Protein AF-0000000071810564 (afdb_homodimer)

Sequence (674 aa):
DPPLLGHLRLSLMLIGAPDSTHRDGIKILAIDGGGMRGLVAIDILKKIEAECGKPAYQLFDYICGTSTGAVISFLLGLVHQSASSCENDYKNLSKAIFKRNLVFGTSMLFLNQSYYDTDILEKAMKEKMGFKHQLIQTISIPNTPKVAAIATHVSGPRPVPFVFRNYCHKQTAIPYYPGTYNVRPWEAVRASAAAPGYFQEYKIGNNVFLDGGLVSNNPAAVALHECKLLWPDTPIKCLVSLGTGYYCPSSDQEVKFDGSLSNKFKIIIDSATDTLKIHNVLKDILPAGAYYRFNPPLSRQVAINESREDFLKQMQEDTQSYIKRKANEIGRVNTLLDPPLLGHLRLSLMLIGAPDSTHRDGIKILAIDGGGMRGLVAIDILKKIEAECGKPAYQLFDYICGTSTGAVISFLLGLVHQSASSCENDYKNLSKAIFKRNLVFGTSMLFLNQSYYDTDILEKAMKEKMGFKHQLIQTISIPNTPKVAAIATHVSGPRPVPFVFRNYCHKQTAIPYYPGTYNVRPWEAVRASAAAPGYFQEYKIGNNVFLDGGLVSNNPAAVALHECKLLWPDTPIKCLVSLGTGYYCPSSDQEVKFDGSLSNKFKIIIDSATDTLKIHNVLKDILPAGAYYRFNPPLSRQVAINESREDFLKQMQEDTQSYIKRKANEIGRVNTLL

Structure (mmCIF, N/CA/C/O backbone):
data_AF-0000000071810564-model_v1
#
loop_
_entity.id
_entity.type
_entity.pdbx_description
1 polymer 'PNPLA domain-containing protein'
#
loop_
_atom_site.group_PDB
_atom_site.id
_atom_site.type_symbol
_atom_site.label_atom_id
_atom_site.label_alt_id
_atom_site.label_comp_id
_atom_site.label_asym_id
_atom_site.label_entity_id
_atom_site.label_seq_id
_atom_site.pdbx_PDB_ins_code
_atom_site.Cartn_x
_atom_site.Cartn_y
_atom_site.Cartn_z
_atom_site.occupancy
_atom_site.B_iso_or_equiv
_atom_site.auth_seq_id
_atom_site.auth_comp_id
_atom_site.auth_asym_id
_atom_site.auth_atom_id
_atom_site.pdbx_PDB_model_num
ATOM 1 N N . ASP A 1 1 ? 1.784 -45.812 0.657 1 62.97 1 ASP A N 1
ATOM 2 C CA . ASP A 1 1 ? 0.816 -45.719 -0.431 1 62.97 1 ASP A CA 1
ATOM 3 C C . ASP A 1 1 ? 0.572 -44.25 -0.815 1 62.97 1 ASP A C 1
ATOM 5 O O . ASP A 1 1 ? -0.003 -43.5 -0.037 1 62.97 1 ASP A O 1
ATOM 9 N N . PRO A 1 2 ? 1.237 -43.969 -1.906 1 68.31 2 PRO A N 1
ATOM 10 C CA . PRO A 1 2 ? 1.245 -42.562 -2.369 1 68.31 2 PRO A CA 1
ATOM 11 C C . PRO A 1 2 ? -0.152 -41.969 -2.418 1 68.31 2 PRO A C 1
ATOM 13 O O . PRO A 1 2 ? -0.35 -40.812 -1.966 1 68.31 2 PRO A O 1
ATOM 16 N N . PRO A 1 3 ? -1.136 -42.688 -2.787 1 74 3 PRO A N 1
ATOM 17 C CA . PRO A 1 3 ? -2.469 -42.094 -2.795 1 74 3 PRO A CA 1
ATOM 18 C C . PRO A 1 3 ? -3.004 -41.812 -1.39 1 74 3 PRO A C 1
ATOM 20 O O . PRO A 1 3 ? -3.662 -40.812 -1.159 1 74 3 PRO A O 1
ATOM 23 N N . LEU A 1 4 ? -2.668 -42.75 -0.501 1 77.25 4 LEU A N 1
ATOM 24 C CA . LEU A 1 4 ? -3.146 -42.594 0.868 1 77.25 4 LEU A CA 1
ATOM 25 C C . LEU A 1 4 ? -2.512 -41.375 1.526 1 77.25 4 LEU A C 1
ATOM 27 O O . LEU A 1 4 ? -3.189 -40.625 2.225 1 77.25 4 LEU A O 1
ATOM 31 N N . LEU A 1 5 ? -1.263 -41.25 1.238 1 77.31 5 LEU A N 1
ATOM 32 C CA . LEU A 1 5 ? -0.562 -40.125 1.82 1 77.31 5 LEU A CA 1
ATOM 33 C C . LEU A 1 5 ? -1.122 -38.812 1.283 1 77.31 5 LEU A C 1
ATOM 35 O O . LEU A 1 5 ? -1.202 -37.812 2.014 1 77.31 5 LEU A O 1
ATOM 39 N N . GLY A 1 6 ? -1.466 -38.844 0.071 1 79.25 6 GLY A N 1
ATOM 40 C CA . GLY A 1 6 ? -2.08 -37.656 -0.517 1 79.25 6 GLY A CA 1
ATOM 41 C C . GLY A 1 6 ? -3.412 -37.312 0.117 1 79.25 6 GLY A C 1
ATOM 42 O O . GLY A 1 6 ? -3.67 -36.125 0.417 1 79.25 6 GLY A O 1
ATOM 43 N N . HIS A 1 7 ? -4.172 -38.281 0.355 1 79.44 7 HIS A N 1
ATOM 44 C CA . HIS A 1 7 ? -5.461 -38.062 1.005 1 79.44 7 HIS A CA 1
ATOM 45 C C . HIS A 1 7 ? -5.281 -37.562 2.434 1 79.44 7 HIS A C 1
ATOM 47 O O . HIS A 1 7 ? -6.078 -36.75 2.914 1 79.44 7 HIS A O 1
ATOM 53 N N . LEU A 1 8 ? -4.289 -38.031 2.975 1 76.75 8 LEU A N 1
ATOM 54 C CA . LEU A 1 8 ? -4.004 -37.594 4.34 1 76.75 8 LEU A CA 1
ATOM 55 C C . LEU A 1 8 ? -3.604 -36.125 4.375 1 76.75 8 LEU A C 1
ATOM 57 O O . LEU A 1 8 ? -4.059 -35.375 5.238 1 76.75 8 LEU A O 1
ATOM 61 N N . ARG A 1 9 ? -2.805 -35.781 3.461 1 78 9 ARG A N 1
ATOM 62 C CA . ARG A 1 9 ? -2.393 -34.375 3.387 1 78 9 ARG A CA 1
ATOM 63 C C . ARG A 1 9 ? -3.596 -33.469 3.186 1 78 9 ARG A C 1
ATOM 65 O O . ARG A 1 9 ? -3.721 -32.438 3.854 1 78 9 ARG A O 1
ATOM 72 N N . LEU A 1 10 ? -4.363 -33.906 2.361 1 79.69 10 LEU A N 1
ATOM 73 C CA . LEU A 1 10 ? -5.566 -33.125 2.076 1 79.69 10 LEU A CA 1
ATOM 74 C C . LEU A 1 10 ? -6.465 -33.031 3.305 1 79.69 10 LEU A C 1
ATOM 76 O O . LEU A 1 10 ? -6.965 -31.969 3.645 1 79.69 10 LEU A O 1
ATOM 80 N N . SER A 1 11 ? -6.645 -34.156 3.941 1 79.31 11 SER A N 1
ATOM 81 C CA . SER A 1 11 ? -7.5 -34.188 5.121 1 79.31 11 SER A CA 1
ATOM 82 C C . SER A 1 11 ? -6.953 -33.281 6.23 1 79.31 11 SER A C 1
ATOM 84 O O . SER A 1 11 ? -7.707 -32.562 6.875 1 79.31 11 SER A O 1
ATOM 86 N N . LEU A 1 12 ? -5.691 -33.375 6.344 1 74.81 12 LEU A N 1
ATOM 87 C CA . LEU A 1 12 ? -5.055 -32.531 7.371 1 74.81 12 LEU A CA 1
ATOM 88 C C . LEU A 1 12 ? -5.207 -31.062 7.055 1 74.81 12 LEU A C 1
ATOM 90 O O . LEU A 1 12 ? -5.457 -30.25 7.953 1 74.81 12 LEU A O 1
ATOM 94 N N . MET A 1 13 ? -5.039 -30.766 5.844 1 79.62 13 MET A N 1
ATOM 95 C CA . MET A 1 13 ? -5.219 -29.391 5.41 1 79.62 13 MET A CA 1
ATOM 96 C C . MET A 1 13 ? -6.641 -28.906 5.68 1 79.62 13 MET A C 1
ATOM 98 O O . MET A 1 13 ? -6.848 -27.812 6.191 1 79.62 13 MET A O 1
ATOM 102 N N . LEU A 1 14 ? -7.574 -29.75 5.5 1 76.5 14 LEU A N 1
ATOM 103 C CA . LEU A 1 14 ? -8.984 -29.391 5.609 1 76.5 14 LEU A CA 1
ATOM 104 C C . LEU A 1 14 ? -9.383 -29.203 7.066 1 76.5 14 LEU A C 1
ATOM 106 O O . LEU A 1 14 ? -10.32 -28.453 7.367 1 76.5 14 LEU A O 1
ATOM 110 N N . ILE A 1 15 ? -8.578 -29.828 7.938 1 73.56 15 ILE A N 1
ATOM 111 C CA . ILE A 1 15 ? -8.93 -29.688 9.344 1 73.56 15 ILE A CA 1
ATOM 112 C C . ILE A 1 15 ? -8.078 -28.594 9.977 1 73.56 15 ILE A C 1
ATOM 114 O O . ILE A 1 15 ? -8.141 -28.359 11.188 1 73.56 15 ILE A O 1
ATOM 118 N N . GLY A 1 16 ? -7.289 -27.875 9.156 1 69.5 16 GLY A N 1
ATOM 119 C CA . GLY A 1 16 ? -6.547 -26.703 9.617 1 69.5 16 GLY A CA 1
ATOM 120 C C . GLY A 1 16 ? -5.199 -27.047 10.219 1 69.5 16 GLY A C 1
ATOM 121 O O . GLY A 1 16 ? -4.688 -26.328 11.07 1 69.5 16 GLY A O 1
ATOM 122 N N . ALA A 1 17 ? -4.719 -28.203 10.016 1 65.81 17 ALA A N 1
ATOM 123 C CA . ALA A 1 17 ? -3.424 -28.609 10.555 1 65.81 17 ALA A CA 1
ATOM 124 C C . ALA A 1 17 ? -2.346 -28.578 9.477 1 65.81 17 ALA A C 1
ATOM 126 O O . ALA A 1 17 ? -1.952 -29.625 8.953 1 65.81 17 ALA A O 1
ATOM 127 N N . PRO A 1 18 ? -2.025 -27.328 9.094 1 61.75 18 PRO A N 1
ATOM 128 C CA . PRO A 1 18 ? -0.992 -27.312 8.055 1 61.75 18 PRO A CA 1
ATOM 129 C C . PRO A 1 18 ? 0.326 -27.922 8.531 1 61.75 18 PRO A C 1
ATOM 131 O O . PRO A 1 18 ? 0.551 -28.062 9.734 1 61.75 18 PRO A O 1
ATOM 134 N N . ASP A 1 19 ? 1.103 -28.422 7.645 1 62.62 19 ASP A N 1
ATOM 135 C CA . ASP A 1 19 ? 2.365 -29.094 7.941 1 62.62 19 ASP A CA 1
ATOM 136 C C . ASP A 1 19 ? 3.316 -28.156 8.695 1 62.62 19 ASP A C 1
ATOM 138 O O . ASP A 1 19 ? 3.365 -26.969 8.414 1 62.62 19 ASP A O 1
ATOM 142 N N . SER A 1 20 ? 3.578 -28.375 10.062 1 57.44 20 SER A N 1
ATOM 143 C CA . SER A 1 20 ? 4.383 -27.688 11.062 1 57.44 20 SER A CA 1
ATOM 144 C C . SER A 1 20 ? 5.828 -27.516 10.602 1 57.44 20 SER A C 1
ATOM 146 O O . SER A 1 20 ? 6.66 -26.984 11.328 1 57.44 20 SER A O 1
ATOM 148 N N . THR A 1 21 ? 6.195 -27.938 9.469 1 55.34 21 THR A N 1
ATOM 149 C CA . THR A 1 21 ? 7.59 -28.359 9.391 1 55.34 21 THR A CA 1
ATOM 150 C C . THR A 1 21 ? 8.492 -27.172 9.031 1 55.34 21 THR A C 1
ATOM 152 O O . THR A 1 21 ? 9.641 -27.375 8.625 1 55.34 21 THR A O 1
ATOM 155 N N . HIS A 1 22 ? 8.07 -25.922 9.359 1 66 22 HIS A N 1
ATOM 156 C CA . HIS A 1 22 ? 9.117 -25.047 8.836 1 66 22 HIS A CA 1
ATOM 157 C C . HIS A 1 22 ? 10.031 -24.547 9.945 1 66 22 HIS A C 1
ATOM 159 O O . HIS A 1 22 ? 9.984 -23.375 10.312 1 66 22 HIS A O 1
ATOM 165 N N . ARG A 1 23 ? 10.891 -25.531 10.547 1 65.12 23 ARG A N 1
ATOM 166 C CA . ARG A 1 23 ? 11.68 -25.25 11.742 1 65.12 23 ARG A CA 1
ATOM 167 C C . ARG A 1 23 ? 12.68 -24.125 11.492 1 65.12 23 ARG A C 1
ATOM 169 O O . ARG A 1 23 ? 13.031 -23.391 12.406 1 65.12 23 ARG A O 1
ATOM 176 N N . ASP A 1 24 ? 13.102 -24 10.258 1 83.88 24 ASP A N 1
ATOM 177 C CA . ASP A 1 24 ? 14.18 -23.047 10.031 1 83.88 24 ASP A CA 1
ATOM 178 C C . ASP A 1 24 ? 13.617 -21.703 9.539 1 83.88 24 ASP A C 1
ATOM 180 O O . ASP A 1 24 ? 14.375 -20.828 9.109 1 83.88 24 ASP A O 1
ATOM 184 N N . GLY A 1 25 ? 12.32 -21.484 9.57 1 93 25 GLY A N 1
ATOM 185 C CA . GLY A 1 25 ? 11.711 -20.234 9.141 1 93 25 GLY A CA 1
ATOM 186 C C . GLY A 1 25 ? 10.984 -20.344 7.816 1 93 25 GLY A C 1
ATOM 187 O O . GLY A 1 25 ? 11.211 -21.281 7.059 1 93 25 GLY A O 1
ATOM 188 N N . ILE A 1 26 ? 10.18 -19.469 7.578 1 95.69 26 ILE A N 1
ATOM 189 C CA . ILE A 1 26 ? 9.328 -19.516 6.395 1 95.69 26 ILE A CA 1
ATOM 190 C C . ILE A 1 26 ? 10.023 -18.844 5.223 1 95.69 26 ILE A C 1
ATOM 192 O O . ILE A 1 26 ? 10.562 -17.734 5.367 1 95.69 26 ILE A O 1
ATOM 196 N N . LYS A 1 27 ? 10.055 -19.531 4.133 1 97.5 27 LYS A N 1
ATOM 197 C CA . LYS A 1 27 ? 10.586 -18.984 2.885 1 97.5 27 LYS A CA 1
ATOM 198 C C . LYS A 1 27 ? 9.469 -18.656 1.901 1 97.5 27 LYS A C 1
ATOM 200 O O . LYS A 1 27 ? 8.734 -19.547 1.473 1 97.5 27 LYS A O 1
ATOM 205 N N . ILE A 1 28 ? 9.43 -17.359 1.5 1 98.25 28 ILE A N 1
ATOM 206 C CA . ILE A 1 28 ? 8.281 -16.875 0.736 1 98.25 28 ILE A CA 1
ATOM 207 C C . ILE A 1 28 ? 8.75 -16.328 -0.614 1 98.25 28 ILE A C 1
ATOM 209 O O . ILE A 1 28 ? 9.766 -15.641 -0.693 1 98.25 28 ILE A O 1
ATOM 213 N N . LEU A 1 29 ? 8.023 -16.703 -1.662 1 98.69 29 LEU A N 1
ATOM 214 C CA . LEU A 1 29 ? 8.219 -16.125 -2.986 1 98.69 29 LEU A CA 1
ATOM 215 C C . LEU A 1 29 ? 6.98 -15.344 -3.424 1 98.69 29 LEU A C 1
ATOM 217 O O . LEU A 1 29 ? 5.871 -15.891 -3.441 1 98.69 29 LEU A O 1
ATOM 221 N N . ALA A 1 30 ? 7.152 -14.086 -3.67 1 98.88 30 ALA A N 1
ATOM 222 C CA . ALA A 1 30 ? 6.082 -13.234 -4.191 1 98.88 30 ALA A CA 1
ATOM 223 C C . ALA A 1 30 ? 6.441 -12.695 -5.574 1 98.88 30 ALA A C 1
ATOM 225 O O . ALA A 1 30 ? 7.535 -12.164 -5.777 1 98.88 30 ALA A O 1
ATOM 226 N N . ILE A 1 31 ? 5.504 -12.797 -6.527 1 98.69 31 ILE A N 1
ATOM 227 C CA . ILE A 1 31 ? 5.781 -12.383 -7.898 1 98.69 31 ILE A CA 1
ATOM 228 C C . ILE A 1 31 ? 4.75 -11.352 -8.352 1 98.69 31 ILE A C 1
ATOM 230 O O . ILE A 1 31 ? 3.543 -11.609 -8.297 1 98.69 31 ILE A O 1
ATOM 234 N N . ASP A 1 32 ? 5.227 -10.227 -8.906 1 98.19 32 ASP A N 1
ATOM 235 C CA . ASP A 1 32 ? 4.402 -9.094 -9.32 1 98.19 32 ASP A CA 1
ATOM 236 C C . ASP A 1 32 ? 3.576 -9.445 -10.555 1 98.19 32 ASP A C 1
ATOM 238 O O . ASP A 1 32 ? 3.885 -10.406 -11.266 1 98.19 32 ASP A O 1
ATOM 242 N N . GLY A 1 33 ? 2.572 -8.594 -10.734 1 94.06 33 GLY A N 1
ATOM 243 C CA . GLY A 1 33 ? 1.954 -8.523 -12.055 1 94.06 33 GLY A CA 1
ATOM 244 C C . GLY A 1 33 ? 2.746 -7.688 -13.039 1 94.06 33 GLY A C 1
ATOM 245 O O . GLY A 1 33 ? 3.633 -6.926 -12.648 1 94.06 33 GLY A O 1
ATOM 246 N N . GLY A 1 34 ? 2.402 -7.957 -14.344 1 89.56 34 GLY A N 1
ATOM 247 C CA . GLY A 1 34 ? 3.129 -7.168 -15.328 1 89.56 34 GLY A CA 1
ATOM 248 C C . GLY A 1 34 ? 2.973 -7.688 -16.75 1 89.56 34 GLY A C 1
ATOM 249 O O . GLY A 1 34 ? 3.779 -7.371 -17.625 1 89.56 34 GLY A O 1
ATOM 250 N N . GLY A 1 35 ? 2.027 -8.516 -16.984 1 84.75 35 GLY A N 1
ATOM 251 C CA . GLY A 1 35 ? 1.804 -9.055 -18.312 1 84.75 35 GLY A CA 1
ATOM 252 C C . GLY A 1 35 ? 2.99 -9.828 -18.859 1 84.75 35 GLY A C 1
ATOM 253 O O . GLY A 1 35 ? 3.531 -10.695 -18.172 1 84.75 35 GLY A O 1
ATOM 254 N N . MET A 1 36 ? 3.373 -9.469 -20.031 1 83.56 36 MET A N 1
ATOM 255 C CA . MET A 1 36 ? 4.453 -10.203 -20.672 1 83.56 36 MET A CA 1
ATOM 256 C C . MET A 1 36 ? 5.785 -9.945 -19.969 1 83.56 36 MET A C 1
ATOM 258 O O . MET A 1 36 ? 6.758 -10.672 -20.203 1 83.56 36 MET A O 1
ATOM 262 N N . ARG A 1 37 ? 5.805 -9.062 -19.172 1 91.69 37 ARG A N 1
ATOM 263 C CA . ARG A 1 37 ? 7.043 -8.758 -18.453 1 91.69 37 ARG A CA 1
ATOM 264 C C . ARG A 1 37 ? 7.324 -9.805 -17.375 1 91.69 37 ARG A C 1
ATOM 266 O O . ARG A 1 37 ? 8.367 -9.766 -16.719 1 91.69 37 ARG A O 1
ATOM 273 N N . GLY A 1 38 ? 6.465 -10.734 -17.297 1 93.12 38 GLY A N 1
ATOM 274 C CA . GLY A 1 38 ? 6.699 -11.859 -16.406 1 93.12 38 GLY A CA 1
ATOM 275 C C . GLY A 1 38 ? 7.988 -12.602 -16.703 1 93.12 38 GLY A C 1
ATOM 276 O O . GLY A 1 38 ? 8.539 -13.281 -15.836 1 93.12 38 GLY A O 1
ATOM 277 N N . LEU A 1 39 ? 8.516 -12.445 -17.891 1 93.31 39 LEU A N 1
ATOM 278 C CA . LEU A 1 39 ? 9.773 -13.078 -18.281 1 93.31 39 LEU A CA 1
ATOM 279 C C . LEU A 1 39 ? 10.93 -12.57 -17.422 1 93.31 39 LEU A C 1
ATOM 281 O O . LEU A 1 39 ? 11.883 -13.305 -17.156 1 93.31 39 LEU A O 1
ATOM 285 N N . VAL A 1 40 ? 10.789 -11.398 -16.938 1 96.62 40 VAL A N 1
ATOM 286 C CA . VAL A 1 40 ? 11.797 -10.828 -16.062 1 96.62 40 VAL A CA 1
ATOM 287 C C . VAL A 1 40 ? 11.891 -11.656 -14.773 1 96.62 40 VAL A C 1
ATOM 289 O O . VAL A 1 40 ? 12.984 -12.055 -14.367 1 96.62 40 VAL A O 1
ATOM 292 N N . ALA A 1 41 ? 10.789 -11.906 -14.211 1 97.62 41 ALA A N 1
ATOM 293 C CA . ALA A 1 41 ? 10.742 -12.703 -12.992 1 97.62 41 ALA A CA 1
ATOM 294 C C . ALA A 1 41 ? 11.273 -14.117 -13.234 1 97.62 41 ALA A C 1
ATOM 296 O O . ALA A 1 41 ? 12.008 -14.664 -12.414 1 97.62 41 ALA A O 1
ATOM 297 N N . ILE A 1 42 ? 10.922 -14.656 -14.336 1 97.19 42 ILE A N 1
ATOM 298 C CA . ILE A 1 42 ? 11.359 -16 -14.688 1 97.19 42 ILE A CA 1
ATOM 299 C C . ILE A 1 42 ? 12.883 -16.047 -14.797 1 97.19 42 ILE A C 1
ATOM 301 O O . ILE A 1 42 ? 13.531 -16.953 -14.289 1 97.19 42 ILE A O 1
ATOM 305 N N . ASP A 1 43 ? 13.438 -15.055 -15.406 1 97.38 43 ASP A N 1
ATOM 306 C CA . ASP A 1 43 ? 14.883 -15 -15.594 1 97.38 43 ASP A CA 1
ATOM 307 C C . ASP A 1 43 ? 15.609 -14.953 -14.258 1 97.38 43 ASP A C 1
ATOM 309 O O . ASP A 1 43 ? 16.641 -15.609 -14.07 1 97.38 43 ASP A O 1
ATOM 313 N N . ILE A 1 44 ? 15.117 -14.203 -13.383 1 98.25 44 ILE A N 1
ATOM 314 C CA . ILE A 1 44 ? 15.734 -14.102 -12.062 1 98.25 44 ILE A CA 1
ATOM 315 C C . ILE A 1 44 ? 15.609 -15.43 -11.328 1 98.25 44 ILE A C 1
ATOM 317 O O . ILE A 1 44 ? 16.562 -15.898 -10.695 1 98.25 44 ILE A O 1
ATOM 321 N N . LEU A 1 45 ? 14.492 -16.047 -11.477 1 97.94 45 LEU A N 1
ATOM 322 C CA . LEU A 1 45 ? 14.258 -17.344 -10.82 1 97.94 45 LEU A CA 1
ATOM 323 C C . LEU A 1 45 ? 15.18 -18.406 -11.383 1 97.94 45 LEU A C 1
ATOM 325 O O . LEU A 1 45 ? 15.617 -19.297 -10.648 1 97.94 45 LEU A O 1
ATOM 329 N N . LYS A 1 46 ? 15.406 -18.312 -12.656 1 97.44 46 LYS A N 1
ATOM 330 C CA . LYS A 1 46 ? 16.344 -19.25 -13.258 1 97.44 46 LYS A CA 1
ATOM 331 C C . LYS A 1 46 ? 17.703 -19.188 -12.57 1 97.44 46 LYS A C 1
ATOM 333 O O . LYS A 1 46 ? 18.328 -20.219 -12.305 1 97.44 46 LYS A O 1
ATOM 338 N N . LYS A 1 47 ? 18.094 -17.984 -12.352 1 97.75 47 LYS A N 1
ATOM 339 C CA . LYS A 1 47 ? 19.391 -17.797 -11.688 1 97.75 47 LYS A CA 1
ATOM 340 C C . LYS A 1 47 ? 19.375 -18.344 -10.266 1 97.75 47 LYS A C 1
ATOM 342 O O . LYS A 1 47 ? 20.312 -19.031 -9.844 1 97.75 47 LYS A O 1
ATOM 347 N N . ILE A 1 48 ? 18.359 -18.125 -9.539 1 97.88 48 ILE A N 1
ATOM 348 C CA . ILE A 1 48 ? 18.219 -18.594 -8.172 1 97.88 48 ILE A CA 1
ATOM 349 C C . ILE A 1 48 ? 18.219 -20.125 -8.148 1 97.88 48 ILE A C 1
ATOM 351 O O . ILE A 1 48 ? 18.938 -20.75 -7.375 1 97.88 48 ILE A O 1
ATOM 355 N N . GLU A 1 49 ? 17.391 -20.719 -9.031 1 97.75 49 GLU A N 1
ATOM 356 C CA . GLU A 1 49 ? 17.312 -22.172 -9.094 1 97.75 49 GLU A CA 1
ATOM 357 C C . GLU A 1 49 ? 18.656 -22.797 -9.469 1 97.75 49 GLU A C 1
ATOM 359 O O . GLU A 1 49 ? 19.047 -23.828 -8.922 1 97.75 49 GLU A O 1
ATOM 364 N N . ALA A 1 50 ? 19.312 -22.156 -10.391 1 96.38 50 ALA A N 1
ATOM 365 C CA . ALA A 1 50 ? 20.594 -22.672 -10.844 1 96.38 50 ALA A CA 1
ATOM 366 C C . ALA A 1 50 ? 21.609 -22.688 -9.703 1 96.38 50 ALA A C 1
ATOM 368 O O . ALA A 1 50 ? 22.391 -23.641 -9.562 1 96.38 50 ALA A O 1
ATOM 369 N N . GLU A 1 51 ? 21.594 -21.703 -8.938 1 96.5 51 GLU A N 1
ATOM 370 C CA . GLU A 1 51 ? 22.547 -21.594 -7.852 1 96.5 51 GLU A CA 1
ATOM 371 C C . GLU A 1 51 ? 22.203 -22.516 -6.695 1 96.5 51 GLU A C 1
ATOM 373 O O . GLU A 1 51 ? 23.094 -23.062 -6.035 1 96.5 51 GLU A O 1
ATOM 378 N N . CYS A 1 52 ? 20.953 -22.719 -6.488 1 96.44 52 CYS A N 1
ATOM 379 C CA . CYS A 1 52 ? 20.516 -23.578 -5.395 1 96.44 52 CYS A CA 1
ATOM 380 C C . CYS A 1 52 ? 20.484 -25.031 -5.828 1 96.44 52 CYS A C 1
ATOM 382 O O . CYS A 1 52 ? 20.484 -25.938 -4.988 1 96.44 52 CYS A O 1
ATOM 384 N N . GLY A 1 53 ? 20.344 -25.281 -7.07 1 95.88 53 GLY A N 1
ATOM 385 C CA . GLY A 1 53 ? 20.281 -26.625 -7.613 1 95.88 53 GLY A CA 1
ATOM 386 C C . GLY A 1 53 ? 18.938 -27.297 -7.398 1 95.88 53 GLY A C 1
ATOM 387 O O . GLY A 1 53 ? 18.859 -28.531 -7.359 1 95.88 53 GLY A O 1
ATOM 388 N N . LYS A 1 54 ? 17.953 -26.578 -7.105 1 96.56 54 LYS A N 1
ATOM 389 C CA . LYS A 1 54 ? 16.594 -27.078 -6.863 1 96.56 54 LYS A CA 1
ATOM 390 C C . LYS A 1 54 ? 15.555 -26.156 -7.5 1 96.56 54 LYS A C 1
ATOM 392 O O . LYS A 1 54 ? 15.781 -24.953 -7.625 1 96.56 54 LYS A O 1
ATOM 397 N N . PRO A 1 55 ? 14.438 -26.75 -7.875 1 96.75 55 PRO A N 1
ATOM 398 C CA . PRO A 1 55 ? 13.359 -25.906 -8.391 1 96.75 55 PRO A CA 1
ATOM 399 C C . PRO A 1 55 ? 12.656 -25.094 -7.297 1 96.75 55 PRO A C 1
ATOM 401 O O . PRO A 1 55 ? 12.758 -25.438 -6.117 1 96.75 55 PRO A O 1
ATOM 404 N N . ALA A 1 56 ? 11.938 -24.094 -7.703 1 96.81 56 ALA A N 1
ATOM 405 C CA . ALA A 1 56 ? 11.328 -23.125 -6.785 1 96.81 56 ALA A CA 1
ATOM 406 C C . ALA A 1 56 ? 10.391 -23.828 -5.805 1 96.81 56 ALA A C 1
ATOM 408 O O . ALA A 1 56 ? 10.32 -23.453 -4.633 1 96.81 56 ALA A O 1
ATOM 409 N N . TYR A 1 57 ? 9.617 -24.859 -6.262 1 94.88 57 TYR A N 1
ATOM 410 C CA . TYR A 1 57 ? 8.625 -25.5 -5.41 1 94.88 57 TYR A CA 1
ATOM 411 C C . TYR A 1 57 ? 9.289 -26.266 -4.273 1 94.88 57 TYR A C 1
ATOM 413 O O . TYR A 1 57 ? 8.641 -26.625 -3.291 1 94.88 57 TYR A O 1
ATOM 421 N N . GLN A 1 58 ? 10.602 -26.453 -4.383 1 95.44 58 GLN A N 1
ATOM 422 C CA . GLN A 1 58 ? 11.344 -27.094 -3.305 1 95.44 58 GLN A CA 1
ATOM 423 C C . GLN A 1 58 ? 12.094 -26.078 -2.461 1 95.44 58 GLN A C 1
ATOM 425 O O . GLN A 1 58 ? 12.586 -26.391 -1.378 1 95.44 58 GLN A O 1
ATOM 430 N N . LEU A 1 59 ? 12.219 -24.938 -2.98 1 96.19 59 LEU A N 1
ATOM 431 C CA . LEU A 1 59 ? 12.992 -23.906 -2.303 1 96.19 59 LEU A CA 1
ATOM 432 C C . LEU A 1 59 ? 12.102 -23.062 -1.397 1 96.19 59 LEU A C 1
ATOM 434 O O . LEU A 1 59 ? 12.562 -22.531 -0.382 1 96.19 59 LEU A O 1
ATOM 438 N N . PHE A 1 60 ? 10.859 -22.906 -1.761 1 97.06 60 PHE A N 1
ATOM 439 C CA . PHE A 1 60 ? 9.961 -22 -1.059 1 97.06 60 PHE A CA 1
ATOM 440 C C . PHE A 1 60 ? 8.812 -22.766 -0.418 1 97.06 60 PHE A C 1
ATOM 442 O O . PHE A 1 60 ? 8.312 -23.734 -0.985 1 97.06 60 PHE A O 1
ATOM 449 N N . ASP A 1 61 ? 8.391 -22.25 0.733 1 95.69 61 ASP A N 1
ATOM 450 C CA . ASP A 1 61 ? 7.258 -22.828 1.451 1 95.69 61 ASP A CA 1
ATOM 451 C C . ASP A 1 61 ? 5.938 -22.25 0.94 1 95.69 61 ASP A C 1
ATOM 453 O O . ASP A 1 61 ? 4.891 -22.891 1.054 1 95.69 61 ASP A O 1
ATOM 457 N N . TYR A 1 62 ? 6.055 -21.047 0.486 1 97.12 62 TYR A N 1
ATOM 458 C CA . TYR A 1 62 ? 4.887 -20.297 0.038 1 97.12 62 TYR A CA 1
ATOM 459 C C . TYR A 1 62 ? 5.203 -19.5 -1.225 1 97.12 62 TYR A C 1
ATOM 461 O O . TYR A 1 62 ? 6.23 -18.828 -1.297 1 97.12 62 TYR A O 1
ATOM 469 N N . ILE A 1 63 ? 4.348 -19.656 -2.227 1 98.31 63 ILE A N 1
ATOM 470 C CA . ILE A 1 63 ? 4.5 -18.938 -3.484 1 98.31 63 ILE A CA 1
ATOM 471 C C . ILE A 1 63 ? 3.199 -18.203 -3.818 1 98.31 63 ILE A C 1
ATOM 473 O O . ILE A 1 63 ? 2.123 -18.812 -3.811 1 98.31 63 ILE A O 1
ATOM 477 N N . CYS A 1 64 ? 3.346 -16.922 -4.074 1 98.25 64 CYS A N 1
ATOM 478 C CA . CYS A 1 64 ? 2.176 -16.109 -4.367 1 98.25 64 CYS A CA 1
ATOM 479 C C . CYS A 1 64 ? 2.439 -15.188 -5.555 1 98.25 64 CYS A C 1
ATOM 481 O O . CYS A 1 64 ? 3.561 -14.711 -5.738 1 98.25 64 CYS A O 1
ATOM 483 N N . GLY A 1 65 ? 1.379 -14.984 -6.363 1 98.25 65 GLY A N 1
ATOM 484 C CA . GLY A 1 65 ? 1.57 -14.117 -7.516 1 98.25 65 GLY A CA 1
ATOM 485 C C . GLY A 1 65 ? 0.312 -13.367 -7.918 1 98.25 65 GLY A C 1
ATOM 486 O O . GLY A 1 65 ? -0.795 -13.773 -7.555 1 98.25 65 GLY A O 1
ATOM 487 N N . THR A 1 66 ? 0.53 -12.32 -8.602 1 97.38 66 THR A N 1
ATOM 488 C CA . THR A 1 66 ? -0.536 -11.484 -9.141 1 97.38 66 THR A CA 1
ATOM 489 C C . THR A 1 66 ? -0.448 -11.414 -10.664 1 97.38 66 THR A C 1
ATOM 491 O O . THR A 1 66 ? 0.618 -11.133 -11.219 1 97.38 66 THR A O 1
ATOM 494 N N . SER A 1 67 ? -1.649 -11.609 -11.328 1 92.56 67 SER A N 1
ATOM 495 C CA . SER A 1 67 ? -1.7 -11.547 -12.789 1 92.56 67 SER A CA 1
ATOM 496 C C . SER A 1 67 ? -0.668 -12.477 -13.422 1 92.56 67 SER A C 1
ATOM 498 O O . SER A 1 67 ? -0.643 -13.672 -13.125 1 92.56 67 SER A O 1
ATOM 500 N N . THR A 1 68 ? 0.254 -11.992 -14.195 1 91.69 68 THR A N 1
ATOM 501 C CA . THR A 1 68 ? 1.279 -12.852 -14.766 1 91.69 68 THR A CA 1
ATOM 502 C C . THR A 1 68 ? 2.023 -13.617 -13.672 1 91.69 68 THR A C 1
ATOM 504 O O . THR A 1 68 ? 2.43 -14.766 -13.875 1 91.69 68 THR A O 1
ATOM 507 N N . GLY A 1 69 ? 2.168 -12.984 -12.562 1 95.94 69 GLY A N 1
ATOM 508 C CA . GLY A 1 69 ? 2.777 -13.664 -11.422 1 95.94 69 GLY A CA 1
ATOM 509 C C . GLY A 1 69 ? 1.978 -14.859 -10.945 1 95.94 69 GLY A C 1
ATOM 510 O O . GLY A 1 69 ? 2.547 -15.836 -10.461 1 95.94 69 GLY A O 1
ATOM 511 N N . ALA A 1 70 ? 0.711 -14.727 -11.039 1 95 70 ALA A N 1
ATOM 512 C CA . ALA A 1 70 ? -0.143 -15.852 -10.672 1 95 70 ALA A CA 1
ATOM 513 C C . ALA A 1 70 ? 0.097 -17.047 -11.602 1 95 70 ALA A C 1
ATOM 515 O O . ALA A 1 70 ? 0.189 -18.188 -11.141 1 95 70 ALA A O 1
ATOM 516 N N . VAL A 1 71 ? 0.218 -16.75 -12.82 1 90 71 VAL A N 1
ATOM 517 C CA . VAL A 1 71 ? 0.487 -17.797 -13.805 1 90 71 VAL A CA 1
ATOM 518 C C . VAL A 1 71 ? 1.807 -18.484 -13.469 1 90 71 VAL A C 1
ATOM 520 O O . VAL A 1 71 ? 1.862 -19.719 -13.375 1 90 71 VAL A O 1
ATOM 523 N N . ILE A 1 72 ? 2.76 -17.734 -13.266 1 94.5 72 ILE A N 1
ATOM 524 C CA . ILE A 1 72 ? 4.09 -18.25 -12.969 1 94.5 72 ILE A CA 1
ATOM 525 C C . ILE A 1 72 ? 4.055 -19.047 -11.664 1 94.5 72 ILE A C 1
ATOM 527 O O . ILE A 1 72 ? 4.602 -20.156 -11.586 1 94.5 72 ILE A O 1
ATOM 531 N N . SER A 1 73 ? 3.396 -18.516 -10.68 1 96.56 73 SER A N 1
ATOM 532 C CA . SER A 1 73 ? 3.316 -19.156 -9.375 1 96.56 73 SER A CA 1
ATOM 533 C C . SER A 1 73 ? 2.658 -20.531 -9.484 1 96.56 73 SER A C 1
ATOM 535 O O . SER A 1 73 ? 3.096 -21.484 -8.836 1 96.56 73 SER A O 1
ATOM 537 N N . PHE A 1 74 ? 1.648 -20.609 -10.297 1 92.94 74 PHE A N 1
ATOM 538 C CA . PHE A 1 74 ? 0.939 -21.875 -10.438 1 92.94 74 PHE A CA 1
ATOM 539 C C . PHE A 1 74 ? 1.775 -22.875 -11.227 1 92.94 74 PHE A C 1
ATOM 541 O O . PHE A 1 74 ? 1.816 -24.062 -10.883 1 92.94 74 PHE A O 1
ATOM 548 N N . LEU A 1 75 ? 2.457 -22.438 -12.227 1 91.69 75 LEU A N 1
ATOM 549 C CA . LEU A 1 75 ? 3.312 -23.328 -13 1 91.69 75 LEU A CA 1
ATOM 550 C C . LEU A 1 75 ? 4.461 -23.859 -12.148 1 91.69 75 LEU A C 1
ATOM 552 O O . LEU A 1 75 ? 4.793 -25.047 -12.211 1 91.69 75 LEU A O 1
ATOM 556 N N . LEU A 1 76 ? 4.984 -23 -11.305 1 94.56 76 LEU A N 1
ATOM 557 C CA . LEU A 1 76 ? 6.094 -23.391 -10.438 1 94.56 76 LEU A CA 1
ATOM 558 C C . LEU A 1 76 ? 5.605 -24.281 -9.305 1 94.56 76 LEU A C 1
ATOM 560 O O . LEU A 1 76 ? 6.164 -25.344 -9.07 1 94.56 76 LEU A O 1
ATOM 564 N N . GLY A 1 77 ? 4.605 -23.828 -8.633 1 93.94 77 GLY A N 1
ATOM 565 C CA . GLY A 1 77 ? 4.223 -24.422 -7.367 1 93.94 77 GLY A CA 1
ATOM 566 C C . GLY A 1 77 ? 3.283 -25.609 -7.527 1 93.94 77 GLY A C 1
ATOM 567 O O . GLY A 1 77 ? 3.371 -26.578 -6.773 1 93.94 77 GLY A O 1
ATOM 568 N N . LEU A 1 78 ? 2.408 -25.5 -8.484 1 91.25 78 LEU A N 1
ATOM 569 C CA . LEU A 1 78 ? 1.388 -26.531 -8.609 1 91.25 78 LEU A CA 1
ATOM 570 C C . LEU A 1 78 ? 1.795 -27.562 -9.656 1 91.25 78 LEU A C 1
ATOM 572 O O . LEU A 1 78 ? 1.591 -28.766 -9.461 1 91.25 78 LEU A O 1
ATOM 576 N N . VAL A 1 79 ? 2.363 -27.125 -10.711 1 89.12 79 VAL A N 1
ATOM 577 C CA . VAL A 1 79 ? 2.732 -28.016 -11.805 1 89.12 79 VAL A CA 1
ATOM 578 C C . VAL A 1 79 ? 4.145 -28.547 -11.578 1 89.12 79 VAL A C 1
ATOM 580 O O . VAL A 1 79 ? 4.559 -29.516 -12.219 1 89.12 79 VAL A O 1
ATOM 583 N N . HIS A 1 80 ? 4.883 -27.922 -10.695 1 92.31 80 HIS A N 1
ATOM 584 C CA . HIS A 1 80 ? 6.23 -28.344 -10.32 1 92.31 80 HIS A CA 1
ATOM 585 C C . HIS A 1 80 ? 7.203 -28.188 -11.484 1 92.31 80 HIS A C 1
ATOM 587 O O . HIS A 1 80 ? 8.023 -29.062 -11.734 1 92.31 80 HIS A O 1
ATOM 593 N N . GLN A 1 81 ? 7.07 -27.125 -12.156 1 92.69 81 GLN A N 1
ATOM 594 C CA . GLN A 1 81 ? 8.023 -26.812 -13.211 1 92.69 81 GLN A CA 1
ATOM 595 C C . GLN A 1 81 ? 9.203 -26.016 -12.672 1 92.69 81 GLN A C 1
ATOM 597 O O . GLN A 1 81 ? 9.055 -25.234 -11.727 1 92.69 81 GLN A O 1
ATOM 602 N N . SER A 1 82 ? 10.312 -26.297 -13.336 1 95.06 82 SER A N 1
ATOM 603 C CA . SER A 1 82 ? 11.438 -25.391 -13.109 1 95.06 82 SER A CA 1
ATOM 604 C C . SER A 1 82 ? 11.234 -24.062 -13.82 1 95.06 82 SER A C 1
ATOM 606 O O . SER A 1 82 ? 10.391 -23.953 -14.711 1 95.06 82 SER A O 1
ATOM 608 N N . ALA A 1 83 ? 12.016 -23.078 -13.391 1 95.75 83 ALA A N 1
ATOM 609 C CA . ALA A 1 83 ? 11.93 -21.781 -14.055 1 95.75 83 ALA A CA 1
ATOM 610 C C . ALA A 1 83 ? 12.266 -21.891 -15.539 1 95.75 83 ALA A C 1
ATOM 612 O O . ALA A 1 83 ? 11.648 -21.234 -16.375 1 95.75 83 ALA A O 1
ATOM 613 N N . SER A 1 84 ? 13.18 -22.719 -15.859 1 93.69 84 SER A N 1
ATOM 614 C CA . SER A 1 84 ? 13.578 -22.922 -17.25 1 93.69 84 SER A CA 1
ATOM 615 C C . SER A 1 84 ? 12.445 -23.531 -18.062 1 93.69 84 SER A C 1
ATOM 617 O O . SER A 1 84 ? 12.141 -23.047 -19.172 1 93.69 84 SER A O 1
ATOM 619 N N . SER A 1 85 ? 11.828 -24.516 -17.531 1 90.62 85 SER A N 1
ATOM 620 C CA . SER A 1 85 ? 10.734 -25.172 -18.234 1 90.62 85 SER A CA 1
ATOM 621 C C . SER A 1 85 ? 9.492 -24.281 -18.266 1 90.62 85 SER A C 1
ATOM 623 O O . SER A 1 85 ? 8.711 -24.344 -19.219 1 90.62 85 SER A O 1
ATOM 625 N N . CYS A 1 86 ? 9.383 -23.531 -17.297 1 89.88 86 CYS A N 1
ATOM 626 C CA . CYS A 1 86 ? 8.25 -22.625 -17.156 1 89.88 86 CYS A CA 1
ATOM 627 C C . CYS A 1 86 ? 8.266 -21.562 -18.234 1 89.88 86 CYS A C 1
ATOM 629 O O . CYS A 1 86 ? 7.215 -21.141 -18.734 1 89.88 86 CYS A O 1
ATOM 631 N N . GLU A 1 87 ? 9.453 -21.125 -18.625 1 89.56 87 GLU A N 1
ATOM 632 C CA . GLU A 1 87 ? 9.586 -20.047 -19.594 1 89.56 87 GLU A CA 1
ATOM 633 C C . GLU A 1 87 ? 8.852 -20.391 -20.891 1 89.56 87 GLU A C 1
ATOM 635 O O . GLU A 1 87 ? 8.125 -19.547 -21.438 1 89.56 87 GLU A O 1
ATOM 640 N N . ASN A 1 88 ? 9.039 -21.547 -21.359 1 83.12 88 ASN A N 1
ATOM 641 C CA . ASN A 1 88 ? 8.414 -21.938 -22.625 1 83.12 88 ASN A CA 1
ATOM 642 C C . ASN A 1 88 ? 6.895 -22 -22.5 1 83.12 88 ASN A C 1
ATOM 644 O O . ASN A 1 88 ? 6.18 -21.484 -23.359 1 83.12 88 ASN A O 1
ATOM 648 N N . ASP A 1 89 ? 6.469 -22.656 -21.453 1 83.38 89 ASP A N 1
ATOM 649 C CA . ASP A 1 89 ? 5.027 -22.766 -21.234 1 83.38 89 ASP A CA 1
ATOM 650 C C . ASP A 1 89 ? 4.41 -21.391 -20.984 1 83.38 89 ASP A C 1
ATOM 652 O O . ASP A 1 89 ? 3.316 -21.094 -21.484 1 83.38 89 ASP A O 1
ATOM 656 N N . TYR A 1 90 ? 5.145 -20.641 -20.312 1 85.44 90 TYR A N 1
ATOM 657 C CA . TYR A 1 90 ? 4.699 -19.281 -20.031 1 85.44 90 TYR A CA 1
ATOM 658 C C . TYR A 1 90 ? 4.555 -18.469 -21.312 1 85.44 90 TYR A C 1
ATOM 660 O O . TYR A 1 90 ? 3.545 -17.781 -21.516 1 85.44 90 TYR A O 1
ATOM 668 N N . LYS A 1 91 ? 5.492 -18.484 -22.156 1 79.56 91 LYS A N 1
ATOM 669 C CA . LYS A 1 91 ? 5.449 -17.734 -23.422 1 79.56 91 LYS A CA 1
ATOM 670 C C . LYS A 1 91 ? 4.254 -18.172 -24.266 1 79.56 91 LYS A C 1
ATOM 672 O O . LYS A 1 91 ? 3.572 -17.328 -24.859 1 79.56 91 LYS A O 1
ATOM 677 N N . ASN A 1 92 ? 3.957 -19.344 -24.219 1 74.88 92 ASN A N 1
ATOM 678 C CA . ASN A 1 92 ? 2.826 -19.859 -24.984 1 74.88 92 ASN A CA 1
ATOM 679 C C . ASN A 1 92 ? 1.496 -19.422 -24.375 1 74.88 92 ASN A C 1
ATOM 681 O O . ASN A 1 92 ? 0.581 -19.016 -25.094 1 74.88 92 ASN A O 1
ATOM 685 N N . LEU A 1 93 ? 1.458 -19.5 -23.094 1 73.12 93 LEU A N 1
ATOM 686 C CA . LEU A 1 93 ? 0.234 -19.125 -22.391 1 73.12 93 LEU A CA 1
ATOM 687 C C . LEU A 1 93 ? -0.003 -17.625 -22.469 1 73.12 93 LEU A C 1
ATOM 689 O O . LEU A 1 93 ? -1.137 -17.172 -22.656 1 73.12 93 LEU A O 1
ATOM 693 N N . SER A 1 94 ? 1.078 -16.875 -22.25 1 72.56 94 SER A N 1
ATOM 694 C CA . SER A 1 94 ? 0.963 -15.422 -22.219 1 72.56 94 SER A CA 1
ATOM 695 C C . SER A 1 94 ? 0.552 -14.875 -23.578 1 72.56 94 SER A C 1
ATOM 697 O O . SER A 1 94 ? -0.21 -13.914 -23.672 1 72.56 94 SER A O 1
ATOM 699 N N . LYS A 1 95 ? 1.104 -15.484 -24.594 1 65.5 95 LYS A N 1
ATOM 700 C CA . LYS A 1 95 ? 0.693 -15.094 -25.938 1 65.5 95 LYS A CA 1
ATOM 701 C C . LYS A 1 95 ? -0.807 -15.289 -26.141 1 65.5 95 LYS A C 1
ATOM 703 O O . LYS A 1 95 ? -1.463 -14.484 -26.797 1 65.5 95 LYS A O 1
ATOM 708 N N . ALA A 1 96 ? -1.283 -16.281 -25.531 1 64.44 96 ALA A N 1
ATOM 709 C CA . ALA A 1 96 ? -2.711 -16.562 -25.641 1 64.44 96 ALA A CA 1
ATOM 710 C C . ALA A 1 96 ? -3.533 -15.57 -24.812 1 64.44 96 ALA A C 1
ATOM 712 O O . ALA A 1 96 ? -4.645 -15.203 -25.203 1 64.44 96 ALA A O 1
ATOM 713 N N . ILE A 1 97 ? -2.898 -15.156 -23.688 1 62.09 97 ILE A N 1
ATOM 714 C CA . ILE A 1 97 ? -3.617 -14.297 -22.75 1 62.09 97 ILE A CA 1
ATOM 715 C C . ILE A 1 97 ? -3.496 -12.844 -23.188 1 62.09 97 ILE A C 1
ATOM 717 O O . ILE A 1 97 ? -4.473 -12.086 -23.141 1 62.09 97 ILE A O 1
ATOM 721 N N . PHE A 1 98 ? -2.301 -12.344 -23.641 1 61.59 98 PHE A N 1
ATOM 722 C CA . PHE A 1 98 ? -2.037 -10.914 -23.781 1 61.59 98 PHE A CA 1
ATOM 723 C C . PHE A 1 98 ? -2.012 -10.5 -25.25 1 61.59 98 PHE A C 1
ATOM 725 O O . PHE A 1 98 ? -1.957 -9.312 -25.562 1 61.59 98 PHE A O 1
ATOM 732 N N . LYS A 1 99 ? -1.803 -11.367 -26.297 1 52.66 99 LYS A N 1
ATOM 733 C CA . LYS A 1 99 ? -1.764 -11 -27.703 1 52.66 99 LYS A CA 1
ATOM 734 C C . LYS A 1 99 ? -3.02 -10.227 -28.109 1 52.66 99 LYS A C 1
ATOM 736 O O . LYS A 1 99 ? -3.107 -9.711 -29.219 1 52.66 99 LYS A O 1
ATOM 741 N N . ARG A 1 100 ? -4.016 -10.07 -27.406 1 46.09 100 ARG A N 1
ATOM 742 C CA . ARG A 1 100 ? -5.125 -9.445 -28.125 1 46.09 100 ARG A CA 1
ATOM 743 C C . ARG A 1 100 ? -4.852 -7.965 -28.375 1 46.09 100 ARG A C 1
ATOM 745 O O . ARG A 1 100 ? -4.309 -7.273 -27.5 1 46.09 100 ARG A O 1
ATOM 752 N N . ASN A 1 101 ? -4.828 -7.559 -29.703 1 40.5 101 ASN A N 1
ATOM 753 C CA . ASN A 1 101 ? -4.695 -6.316 -30.453 1 40.5 101 ASN A CA 1
ATOM 754 C C . ASN A 1 101 ? -5.43 -5.164 -29.781 1 40.5 101 ASN A C 1
ATOM 756 O O . ASN A 1 101 ? -6.551 -5.336 -29.297 1 40.5 101 ASN A O 1
ATOM 760 N N . LEU A 1 102 ? -4.746 -4.254 -29.344 1 35.72 102 LEU A N 1
ATOM 761 C CA . LEU A 1 102 ? -5.102 -2.85 -29.172 1 35.72 102 LEU A CA 1
ATOM 762 C C . LEU A 1 102 ? -6.129 -2.418 -30.219 1 35.72 102 LEU A C 1
ATOM 764 O O . LEU A 1 102 ? -5.812 -1.652 -31.125 1 35.72 102 LEU A O 1
ATOM 768 N N . VAL A 1 103 ? -6.996 -3.139 -30.875 1 33.28 103 VAL A N 1
ATOM 769 C CA . VAL A 1 103 ? -7.805 -2.199 -31.641 1 33.28 103 VAL A CA 1
ATOM 770 C C . VAL A 1 103 ? -8.516 -1.235 -30.703 1 33.28 103 VAL A C 1
ATOM 772 O O . VAL A 1 103 ? -9.469 -1.617 -30.016 1 33.28 103 VAL A O 1
ATOM 775 N N . PHE A 1 104 ? -7.848 -0.587 -29.859 1 34.34 104 PHE A N 1
ATOM 776 C CA . PHE A 1 104 ? -8.438 0.53 -29.141 1 34.34 104 PHE A CA 1
ATOM 777 C C . PHE A 1 104 ? -9.398 1.307 -30.031 1 34.34 104 PHE A C 1
ATOM 779 O O . PHE A 1 104 ? -9.852 2.396 -29.672 1 34.34 104 PHE A O 1
ATOM 786 N N . GLY A 1 105 ? -9.305 1.35 -31.375 1 32.5 105 GLY A N 1
ATOM 787 C CA . GLY A 1 105 ? -10.273 2.33 -31.844 1 32.5 105 GLY A CA 1
ATOM 788 C C . GLY A 1 105 ? -11.656 2.143 -31.234 1 32.5 105 GLY A C 1
ATOM 789 O O . GLY A 1 105 ? -12.164 3.033 -30.547 1 32.5 105 GLY A O 1
ATOM 790 N N . THR A 1 106 ? -12.766 1.529 -32.094 1 31.67 106 THR A N 1
ATOM 791 C CA . THR A 1 106 ? -14.211 1.57 -31.953 1 31.67 106 THR A CA 1
ATOM 792 C C . THR A 1 106 ? -14.672 0.757 -30.75 1 31.67 106 THR A C 1
ATOM 794 O O . THR A 1 106 ? -14.086 -0.279 -30.438 1 31.67 106 THR A O 1
ATOM 797 N N . SER A 1 107 ? -15.758 1.24 -29.875 1 34.28 107 SER A N 1
ATOM 798 C CA . SER A 1 107 ? -16.625 0.926 -28.734 1 34.28 107 SER A CA 1
ATOM 799 C C . SER A 1 107 ? -16.969 -0.561 -28.703 1 34.28 107 SER A C 1
ATOM 801 O O . SER A 1 107 ? -17.078 -1.146 -27.625 1 34.28 107 SER A O 1
ATOM 803 N N . MET A 1 108 ? -17.609 -1.076 -29.828 1 31.83 108 MET A N 1
ATOM 804 C CA . MET A 1 108 ? -18.469 -2.244 -30.031 1 31.83 108 MET A CA 1
ATOM 805 C C . MET A 1 108 ? -17.672 -3.533 -29.875 1 31.83 108 MET A C 1
ATOM 807 O O . MET A 1 108 ? -18.25 -4.594 -29.594 1 31.83 108 MET A O 1
ATOM 811 N N . LEU A 1 109 ? -16.531 -3.67 -30.484 1 32.22 109 LEU A N 1
ATOM 812 C CA . LEU A 1 109 ? -15.852 -4.945 -30.656 1 32.22 109 LEU A CA 1
ATOM 813 C C . LEU A 1 109 ? -15.242 -5.418 -29.328 1 32.22 109 LEU A C 1
ATOM 815 O O . LEU A 1 109 ? -14.617 -6.48 -29.281 1 32.22 109 LEU A O 1
ATOM 819 N N . PHE A 1 110 ? -15.148 -4.672 -28.375 1 37.88 110 PHE A N 1
ATOM 820 C CA . PHE A 1 110 ? -14.594 -4.98 -27.062 1 37.88 110 PHE A CA 1
ATOM 821 C C . PHE A 1 110 ? -15.375 -6.102 -26.391 1 37.88 110 PHE A C 1
ATOM 823 O O . PHE A 1 110 ? -14.82 -6.867 -25.594 1 37.88 110 PHE A O 1
ATOM 830 N N . LEU A 1 111 ? -16.656 -6.18 -26.812 1 35.38 111 LEU A N 1
ATOM 831 C CA . LEU A 1 111 ? -17.547 -7.141 -26.172 1 35.38 111 LEU A CA 1
ATOM 832 C C . LEU A 1 111 ? -17.188 -8.562 -26.578 1 35.38 111 LEU A C 1
ATOM 834 O O . LEU A 1 111 ? -17.234 -9.477 -25.75 1 35.38 111 LEU A O 1
ATOM 838 N N . ASN A 1 112 ? -17.266 -8.766 -27.953 1 35.47 112 ASN A N 1
ATOM 839 C CA . ASN A 1 112 ? -17.312 -10.133 -28.469 1 35.47 112 ASN A CA 1
ATOM 840 C C . ASN A 1 112 ? -15.969 -10.836 -28.281 1 35.47 112 ASN A C 1
ATOM 842 O O . ASN A 1 112 ? -15.914 -12.062 -28.203 1 35.47 112 ASN A O 1
ATOM 846 N N . GLN A 1 113 ? -14.914 -10.203 -28.453 1 36.03 113 GLN A N 1
ATOM 847 C CA . GLN A 1 113 ? -13.578 -10.789 -28.516 1 36.03 113 GLN A CA 1
ATOM 848 C C . GLN A 1 113 ? -13.117 -11.258 -27.141 1 36.03 113 GLN A C 1
ATOM 850 O O . GLN A 1 113 ? -12.266 -12.148 -27.031 1 36.03 113 GLN A O 1
ATOM 855 N N . SER A 1 114 ? -13.703 -10.859 -26.109 1 43.41 114 SER A N 1
ATOM 856 C CA . SER A 1 114 ? -13.344 -11.18 -24.719 1 43.41 114 SER A CA 1
ATOM 857 C C . SER A 1 114 ? -13.57 -12.648 -24.422 1 43.41 114 SER A C 1
ATOM 859 O O . SER A 1 114 ? -12.797 -13.266 -23.672 1 43.41 114 SER A O 1
ATOM 861 N N . TYR A 1 115 ? -14.664 -13.172 -25.188 1 41.94 115 TYR A N 1
ATOM 862 C CA . TYR A 1 115 ? -15.055 -14.555 -24.922 1 41.94 115 TYR A CA 1
ATOM 863 C C . TYR A 1 115 ? -14.023 -15.531 -25.484 1 41.94 115 TYR A C 1
ATOM 865 O O . TYR A 1 115 ? -13.719 -16.547 -24.859 1 41.94 115 TYR A O 1
ATOM 873 N N . TYR A 1 116 ? -13.594 -15.273 -26.641 1 40.12 116 TYR A N 1
ATOM 874 C CA . TYR A 1 116 ? -12.719 -16.219 -27.312 1 40.12 116 TYR A CA 1
ATOM 875 C C . TYR A 1 116 ? -11.391 -16.375 -26.578 1 40.12 116 TYR A C 1
ATOM 877 O O . TYR A 1 116 ? -10.836 -17.469 -26.5 1 40.12 116 TYR A O 1
ATOM 885 N N . ASP A 1 117 ? -10.922 -15.328 -25.969 1 51.62 117 ASP A N 1
ATOM 886 C CA . ASP A 1 117 ? -9.602 -15.258 -25.359 1 51.62 117 ASP A CA 1
ATOM 887 C C . ASP A 1 117 ? -9.562 -16 -24.031 1 51.62 117 ASP A C 1
ATOM 889 O O . ASP A 1 117 ? -8.609 -16.719 -23.734 1 51.62 117 ASP A O 1
ATOM 893 N N . THR A 1 118 ? -10.75 -16.078 -23.469 1 55.66 118 THR A N 1
ATOM 894 C CA . THR A 1 118 ? -10.836 -16.812 -22.219 1 55.66 118 THR A CA 1
ATOM 895 C C . THR A 1 118 ? -10.75 -18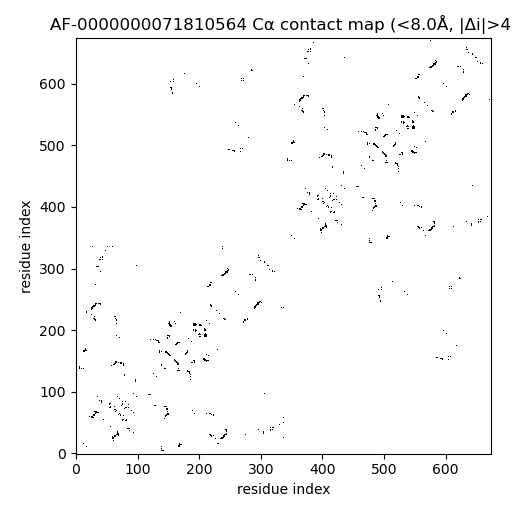.312 -22.453 1 55.66 118 THR A C 1
ATOM 897 O O . THR A 1 118 ? -10.141 -19.031 -21.656 1 55.66 118 THR A O 1
ATOM 900 N N . ASP A 1 119 ? -11.086 -18.641 -23.656 1 61.34 119 ASP A N 1
ATOM 901 C CA . ASP A 1 119 ? -11.141 -20.062 -23.969 1 61.34 119 ASP A CA 1
ATOM 902 C C . ASP A 1 119 ? -9.742 -20.625 -24.203 1 61.34 119 ASP A C 1
ATOM 904 O O . ASP A 1 119 ? -9.445 -21.75 -23.781 1 61.34 119 ASP A O 1
ATOM 908 N N . ILE A 1 120 ? -8.898 -19.859 -24.75 1 62.94 120 ILE A N 1
ATOM 909 C CA . ILE A 1 120 ? -7.562 -20.359 -25.062 1 62.94 120 ILE A CA 1
ATOM 910 C C . ILE A 1 120 ? -6.762 -20.516 -23.766 1 62.94 120 ILE A C 1
ATOM 912 O O . ILE A 1 120 ? -6.074 -21.516 -23.578 1 62.94 120 ILE A O 1
ATOM 916 N N . LEU A 1 121 ? -6.891 -19.656 -22.875 1 63.94 121 LEU A N 1
ATOM 917 C CA . LEU A 1 121 ? -6.207 -19.734 -21.594 1 63.94 121 LEU A CA 1
ATOM 918 C C . LEU A 1 121 ? -6.707 -20.938 -20.797 1 63.94 121 LEU A C 1
ATOM 920 O O . LEU A 1 121 ? -5.906 -21.672 -20.219 1 63.94 121 LEU A O 1
ATOM 924 N N . GLU A 1 122 ? -7.961 -20.938 -20.922 1 69.38 122 GLU A N 1
ATOM 925 C CA . GLU A 1 122 ? -8.578 -22.047 -20.203 1 69.38 122 GLU A CA 1
ATOM 926 C C . GLU A 1 122 ? -8.078 -23.391 -20.719 1 69.38 122 GLU A C 1
ATOM 928 O O . GLU A 1 122 ? -7.738 -24.266 -19.938 1 69.38 122 GLU A O 1
ATOM 933 N N . LYS A 1 123 ? -7.996 -23.484 -21.938 1 72.31 123 LYS A N 1
ATOM 934 C CA . LYS A 1 123 ? -7.547 -24.734 -22.562 1 72.31 123 LYS A CA 1
ATOM 935 C C . LYS A 1 123 ? -6.082 -25 -22.234 1 72.31 123 LYS A C 1
ATOM 937 O O . LYS A 1 123 ? -5.719 -26.125 -21.875 1 72.31 123 LYS A O 1
ATOM 942 N N . ALA A 1 124 ? -5.309 -24.016 -22.328 1 70.81 124 ALA A N 1
ATOM 943 C CA . ALA A 1 124 ? -3.879 -24.156 -22.062 1 70.81 124 ALA A CA 1
ATOM 944 C C . ALA A 1 124 ? -3.637 -24.547 -20.609 1 70.81 124 ALA A C 1
ATOM 946 O O . ALA A 1 124 ? -2.818 -25.438 -20.312 1 70.81 124 ALA A O 1
ATOM 947 N N . MET A 1 125 ? -4.367 -23.938 -19.781 1 72.38 125 MET A N 1
ATOM 948 C CA . MET A 1 125 ? -4.195 -24.219 -18.359 1 72.38 125 MET A CA 1
ATOM 949 C C . MET A 1 125 ? -4.699 -25.625 -18.016 1 72.38 125 MET A C 1
ATOM 951 O O . MET A 1 125 ? -4.094 -26.328 -17.203 1 72.38 125 MET A O 1
ATOM 955 N N . LYS A 1 126 ? -5.773 -25.891 -18.672 1 73.81 126 LYS A N 1
ATOM 956 C CA . LYS A 1 126 ? -6.34 -27.219 -18.453 1 73.81 126 LYS A CA 1
ATOM 957 C C . LYS A 1 126 ? -5.383 -28.297 -18.922 1 73.81 126 LYS A C 1
ATOM 959 O O . LYS A 1 126 ? -5.258 -29.344 -18.281 1 73.81 126 LYS A O 1
ATOM 964 N N . GLU A 1 127 ? -4.785 -28.047 -19.969 1 74 127 GLU A N 1
ATOM 965 C CA . GLU A 1 127 ? -3.836 -29 -20.516 1 74 127 GLU A CA 1
ATOM 966 C C . GLU A 1 127 ? -2.639 -29.188 -19.594 1 74 127 GLU A C 1
ATOM 968 O O . GLU A 1 127 ? -2.146 -30.312 -19.422 1 74 127 GLU A O 1
ATOM 973 N N . LYS A 1 128 ? -2.279 -28.188 -19.016 1 71.19 128 LYS A N 1
ATOM 974 C CA . LYS A 1 128 ? -1.061 -28.234 -18.219 1 71.19 128 LYS A CA 1
ATOM 975 C C . LYS A 1 128 ? -1.367 -28.641 -16.781 1 71.19 128 LYS A C 1
ATOM 977 O O . LYS A 1 128 ? -0.599 -29.391 -16.156 1 71.19 128 LYS A O 1
ATOM 982 N N . MET A 1 129 ? -2.379 -28.078 -16.234 1 70.88 129 MET A N 1
ATOM 983 C CA . MET A 1 129 ? -2.609 -28.25 -14.805 1 70.88 129 MET A CA 1
ATOM 984 C C . MET A 1 129 ? -3.668 -29.312 -14.547 1 70.88 129 MET A C 1
ATOM 986 O O . MET A 1 129 ? -3.797 -29.812 -13.422 1 70.88 129 MET A O 1
ATOM 990 N N . GLY A 1 130 ? -4.211 -29.812 -15.492 1 62.47 130 GLY A N 1
ATOM 991 C CA . GLY A 1 130 ? -5.277 -30.781 -15.336 1 62.47 130 GLY A CA 1
ATOM 992 C C . GLY A 1 130 ? -6.637 -30.156 -15.109 1 62.47 130 GLY A C 1
ATOM 993 O O . GLY A 1 130 ? -6.73 -29 -14.719 1 62.47 130 GLY A O 1
ATOM 994 N N . PHE A 1 131 ? -7.789 -30.797 -15.625 1 59.78 131 PHE A N 1
ATOM 995 C CA . PHE A 1 131 ? -9.172 -30.328 -15.719 1 59.78 131 PHE A CA 1
ATOM 996 C C . PHE A 1 131 ? -9.891 -30.516 -14.391 1 59.78 131 PHE A C 1
ATOM 998 O O . PHE A 1 131 ? -10.859 -29.812 -14.102 1 59.78 131 PHE A O 1
ATOM 1005 N N . LYS A 1 132 ? -9.469 -31.344 -13.617 1 64.31 132 LYS A N 1
ATOM 1006 C CA . LYS A 1 132 ? -10.523 -31.812 -12.727 1 64.31 132 LYS A CA 1
ATOM 1007 C C . LYS A 1 132 ? -10.25 -31.406 -11.281 1 64.31 132 LYS A C 1
ATOM 1009 O O . LYS A 1 132 ? -11.164 -31.359 -10.461 1 64.31 132 LYS A O 1
ATOM 1014 N N . HIS A 1 133 ? -9.078 -30.844 -11.125 1 77.19 133 HIS A N 1
ATOM 1015 C CA . HIS A 1 133 ? -8.805 -30.75 -9.695 1 77.19 133 HIS A CA 1
ATOM 1016 C C . HIS A 1 133 ? -9.016 -29.312 -9.203 1 77.19 133 HIS A C 1
ATOM 1018 O O . HIS A 1 133 ? -8.68 -28.359 -9.898 1 77.19 133 HIS A O 1
ATOM 1024 N N . GLN A 1 134 ? -9.719 -29.375 -8.062 1 88.12 134 GLN A N 1
ATOM 1025 C CA . GLN A 1 134 ? -9.789 -28.109 -7.324 1 88.12 134 GLN A CA 1
ATOM 1026 C C . GLN A 1 134 ? -8.43 -27.734 -6.754 1 88.12 134 GLN A C 1
ATOM 1028 O O . GLN A 1 134 ? -7.559 -28.594 -6.582 1 88.12 134 GLN A O 1
ATOM 1033 N N . LEU A 1 135 ? -8.25 -26.484 -6.562 1 91.44 135 LEU A N 1
ATOM 1034 C CA . LEU A 1 135 ? -6.996 -25.969 -6.035 1 91.44 135 LEU A CA 1
ATOM 1035 C C . LEU A 1 135 ? -6.582 -26.719 -4.777 1 91.44 135 LEU A C 1
ATOM 1037 O O . LEU A 1 135 ? -5.422 -27.125 -4.637 1 91.44 135 LEU A O 1
ATOM 1041 N N . ILE A 1 136 ? -7.547 -26.969 -3.934 1 90.81 136 ILE A N 1
ATOM 1042 C CA . ILE A 1 136 ? -7.242 -27.562 -2.639 1 90.81 136 ILE A CA 1
ATOM 1043 C C . ILE A 1 136 ? -6.699 -28.984 -2.84 1 90.81 136 ILE A C 1
ATOM 1045 O O . ILE A 1 136 ? -5.914 -29.469 -2.025 1 90.81 136 ILE A O 1
ATOM 1049 N N . GLN A 1 137 ? -7.035 -29.609 -3.889 1 87.75 137 GLN A N 1
ATOM 1050 C CA . GLN A 1 137 ? -6.645 -30.984 -4.137 1 87.75 137 GLN A CA 1
ATOM 1051 C C . GLN A 1 137 ? -5.168 -31.078 -4.523 1 87.75 137 GLN A C 1
ATOM 1053 O O . GLN A 1 137 ? -4.57 -32.156 -4.445 1 87.75 137 GLN A O 1
ATOM 1058 N N . THR A 1 138 ? -4.652 -29.984 -4.867 1 88.44 138 THR A N 1
ATOM 1059 C CA . THR A 1 138 ? -3.254 -29.984 -5.277 1 88.44 138 THR A CA 1
ATOM 1060 C C . THR A 1 138 ? -2.342 -30.25 -4.082 1 88.44 138 THR A C 1
ATOM 1062 O O . THR A 1 138 ? -1.185 -30.641 -4.254 1 88.44 138 THR A O 1
ATOM 1065 N N . ILE A 1 139 ? -2.846 -30.062 -2.945 1 88.44 139 ILE A N 1
ATOM 1066 C CA . ILE A 1 139 ? -2.045 -30.25 -1.738 1 88.44 139 ILE A CA 1
ATOM 1067 C C . ILE A 1 139 ? -1.755 -31.734 -1.537 1 88.44 139 ILE A C 1
ATOM 1069 O O . ILE A 1 139 ? -0.868 -32.094 -0.762 1 88.44 139 ILE A O 1
ATOM 1073 N N . SER A 1 140 ? -2.514 -32.562 -2.195 1 86.5 140 SER A N 1
ATOM 1074 C CA . SER A 1 140 ? -2.311 -34.031 -2.096 1 86.5 140 SER A CA 1
ATOM 1075 C C . SER A 1 140 ? -1.041 -34.438 -2.826 1 86.5 140 SER A C 1
ATOM 1077 O O . SER A 1 140 ? -0.532 -35.562 -2.6 1 86.5 140 SER A O 1
ATOM 1079 N N . ILE A 1 141 ? -0.582 -33.594 -3.709 1 85.38 141 ILE A N 1
ATOM 1080 C CA . ILE A 1 141 ? 0.64 -33.875 -4.453 1 85.38 141 ILE A CA 1
ATOM 1081 C C . ILE A 1 141 ? 1.854 -33.656 -3.555 1 85.38 141 ILE A C 1
ATOM 1083 O O . ILE A 1 141 ? 1.986 -32.594 -2.928 1 85.38 141 ILE A O 1
ATOM 1087 N N . PRO A 1 142 ? 2.713 -34.625 -3.525 1 86.12 142 PRO A N 1
ATOM 1088 C CA . PRO A 1 142 ? 3.873 -34.5 -2.641 1 86.12 142 PRO A CA 1
ATOM 1089 C C . PRO A 1 142 ? 4.742 -33.281 -2.98 1 86.12 142 PRO A C 1
ATOM 1091 O O . PRO A 1 142 ? 4.938 -32.969 -4.16 1 86.12 142 PRO A O 1
ATOM 1094 N N . ASN A 1 143 ? 5.254 -32.625 -1.984 1 88.12 143 ASN A N 1
ATOM 1095 C CA . ASN A 1 143 ? 6.219 -31.531 -2.068 1 88.12 143 ASN A CA 1
ATOM 1096 C C . ASN A 1 143 ? 5.598 -30.266 -2.684 1 88.12 143 ASN A C 1
ATOM 1098 O O . ASN A 1 143 ? 6.312 -29.406 -3.199 1 88.12 143 ASN A O 1
ATOM 1102 N N . THR A 1 144 ? 4.285 -30.234 -2.656 1 91.81 144 THR A N 1
ATOM 1103 C CA . THR A 1 144 ? 3.627 -29.047 -3.164 1 91.81 144 THR A CA 1
ATOM 1104 C C . THR A 1 144 ? 3.6 -27.953 -2.102 1 91.81 144 THR A C 1
ATOM 1106 O O . THR A 1 144 ? 3.08 -28.156 -1.002 1 91.81 144 THR A O 1
ATOM 1109 N N . PRO A 1 145 ? 4.191 -26.828 -2.408 1 94.62 145 PRO A N 1
ATOM 1110 C CA . PRO A 1 145 ? 4.105 -25.703 -1.459 1 94.62 145 PRO A CA 1
ATOM 1111 C C . PRO A 1 145 ? 2.713 -25.094 -1.4 1 94.62 145 PRO A C 1
ATOM 1113 O O . PRO A 1 145 ? 1.83 -25.469 -2.174 1 94.62 145 PRO A O 1
ATOM 1116 N N . LYS A 1 146 ? 2.541 -24.234 -0.398 1 95.88 146 LYS A N 1
ATOM 1117 C CA . LYS A 1 146 ? 1.346 -23.391 -0.416 1 95.88 146 LYS A CA 1
ATOM 1118 C C . LYS A 1 146 ? 1.43 -22.344 -1.515 1 95.88 146 LYS A C 1
ATOM 1120 O O . LYS A 1 146 ? 2.469 -21.703 -1.687 1 95.88 146 LYS A O 1
ATOM 1125 N N . VAL A 1 147 ? 0.361 -22.281 -2.299 1 97 147 VAL A N 1
ATOM 1126 C CA . VAL A 1 147 ? 0.365 -21.375 -3.445 1 97 147 VAL A CA 1
ATOM 1127 C C . VAL A 1 147 ? -0.903 -20.531 -3.436 1 97 147 VAL A C 1
ATOM 1129 O O . VAL A 1 147 ? -1.977 -21.016 -3.059 1 97 147 VAL A O 1
ATOM 1132 N N . ALA A 1 148 ? -0.699 -19.266 -3.85 1 98.25 148 ALA A N 1
ATOM 1133 C CA . ALA A 1 148 ? -1.856 -18.375 -3.93 1 98.25 148 ALA A CA 1
ATOM 1134 C C . ALA A 1 148 ? -1.783 -17.484 -5.172 1 98.25 148 ALA A C 1
ATOM 1136 O O . ALA A 1 148 ? -0.693 -17.156 -5.637 1 98.25 148 ALA A O 1
ATOM 1137 N N . ALA A 1 149 ? -2.906 -17.203 -5.727 1 97.75 149 ALA A N 1
ATOM 1138 C CA . ALA A 1 149 ? -3.1 -16.203 -6.777 1 97.75 149 ALA A CA 1
ATOM 1139 C C . ALA A 1 149 ? -4.008 -15.07 -6.305 1 97.75 149 ALA A C 1
ATOM 1141 O O . ALA A 1 149 ? -5.059 -15.32 -5.707 1 97.75 149 ALA A O 1
ATOM 1142 N N . ILE A 1 150 ? -3.615 -13.859 -6.59 1 98.31 150 ILE A N 1
ATOM 1143 C CA . ILE A 1 150 ? -4.359 -12.719 -6.078 1 98.31 150 ILE A CA 1
ATOM 1144 C C . ILE A 1 150 ? -5.195 -12.102 -7.203 1 98.31 150 ILE A C 1
ATOM 1146 O O . ILE A 1 150 ? -4.699 -11.898 -8.312 1 98.31 150 ILE A O 1
ATOM 1150 N N . ALA A 1 151 ? -6.426 -11.875 -6.93 1 97.12 151 ALA A N 1
ATOM 1151 C CA . ALA A 1 151 ? -7.332 -11.133 -7.805 1 97.12 151 ALA A CA 1
ATOM 1152 C C . ALA A 1 151 ? -7.973 -9.961 -7.07 1 97.12 151 ALA A C 1
ATOM 1154 O O . ALA A 1 151 ? -7.738 -9.766 -5.875 1 97.12 151 ALA A O 1
ATOM 1155 N N . THR A 1 152 ? -8.641 -9.102 -7.828 1 95 152 THR A N 1
ATOM 1156 C CA . THR A 1 152 ? -9.422 -8.023 -7.23 1 95 152 THR A CA 1
ATOM 1157 C C . THR A 1 152 ? -10.898 -8.391 -7.156 1 95 152 THR A C 1
ATOM 1159 O O . THR A 1 152 ? -11.539 -8.633 -8.188 1 95 152 THR A O 1
ATOM 1162 N N . HIS A 1 153 ? -11.383 -8.5 -5.969 1 94.25 153 HIS A N 1
ATOM 1163 C CA . HIS A 1 153 ? -12.82 -8.703 -5.781 1 94.25 153 HIS A CA 1
ATOM 1164 C C . HIS A 1 153 ? -13.57 -7.379 -5.84 1 94.25 153 HIS A C 1
ATOM 1166 O O . HIS A 1 153 ? -13.281 -6.457 -5.074 1 94.25 153 HIS A O 1
ATOM 1172 N N . VAL A 1 154 ? -14.602 -7.297 -6.758 1 89.81 154 VAL A N 1
ATOM 1173 C CA . VAL A 1 154 ? -15.203 -5.984 -6.973 1 89.81 154 VAL A CA 1
ATOM 1174 C C . VAL A 1 154 ? -16.703 -6.062 -6.75 1 89.81 154 VAL A C 1
ATOM 1176 O O . VAL A 1 154 ? -17.438 -5.094 -6.996 1 89.81 154 VAL A O 1
ATOM 1179 N N . SER A 1 155 ? -17.203 -7.168 -6.344 1 86.19 155 SER A N 1
ATOM 1180 C CA . SER A 1 155 ? -18.641 -7.309 -6.105 1 86.19 155 SER A CA 1
ATOM 1181 C C . SER A 1 155 ? -19.016 -6.887 -4.688 1 86.19 155 SER A C 1
ATOM 1183 O O . SER A 1 155 ? -20.125 -7.133 -4.234 1 86.19 155 SER A O 1
ATOM 1185 N N . GLY A 1 156 ? -18.172 -6.324 -3.971 1 81.19 156 GLY A N 1
ATOM 1186 C CA . GLY A 1 156 ? -18.422 -5.762 -2.65 1 81.19 156 GLY A CA 1
ATOM 1187 C C . GLY A 1 156 ? -18.375 -4.246 -2.629 1 81.19 156 GLY A C 1
ATOM 1188 O O . GLY A 1 156 ? -18.375 -3.605 -3.684 1 81.19 156 GLY A O 1
ATOM 1189 N N . PRO A 1 157 ? -18.422 -3.693 -1.407 1 77.06 157 PRO A N 1
ATOM 1190 C CA . PRO A 1 157 ? -18.469 -2.236 -1.272 1 77.06 157 PRO A CA 1
ATOM 1191 C C . PRO A 1 157 ? -17.203 -1.56 -1.785 1 77.06 157 PRO A C 1
ATOM 1193 O O . PRO A 1 157 ? -17.25 -0.411 -2.234 1 77.06 157 PRO A O 1
ATOM 1196 N N . ARG A 1 158 ? -16.125 -2.26 -1.668 1 85.19 158 ARG A N 1
ATOM 1197 C CA . ARG A 1 158 ? -14.844 -1.765 -2.152 1 85.19 158 ARG A CA 1
ATOM 1198 C C . ARG A 1 158 ? -14.023 -2.891 -2.766 1 85.19 158 ARG A C 1
ATOM 1200 O O . ARG A 1 158 ? -14.188 -4.059 -2.404 1 85.19 158 ARG A O 1
ATOM 1207 N N . PRO A 1 159 ? -13.156 -2.449 -3.719 1 89.88 159 PRO A N 1
ATOM 1208 C CA . PRO A 1 159 ? -12.258 -3.482 -4.234 1 89.88 159 PRO A CA 1
ATOM 1209 C C . PRO A 1 159 ? -11.258 -3.969 -3.186 1 89.88 159 PRO A C 1
ATOM 1211 O O . PRO A 1 159 ? -10.648 -3.156 -2.484 1 89.88 159 PRO A O 1
ATOM 1214 N N . VAL A 1 160 ? -11.164 -5.246 -3.076 1 93.25 160 VAL A N 1
ATOM 1215 C CA . VAL A 1 160 ? -10.227 -5.82 -2.109 1 93.25 160 VAL A CA 1
ATOM 1216 C C . VAL A 1 160 ? -9.492 -7.004 -2.738 1 93.25 160 VAL A C 1
ATOM 1218 O O . VAL A 1 160 ? -10.008 -7.637 -3.666 1 93.25 160 VAL A O 1
ATOM 1221 N N . PRO A 1 161 ? -8.258 -7.27 -2.203 1 96.5 161 PRO A N 1
ATOM 1222 C CA . PRO A 1 161 ? -7.602 -8.492 -2.66 1 96.5 161 PRO A CA 1
ATOM 1223 C C . PRO A 1 161 ? -8.398 -9.758 -2.32 1 96.5 161 PRO A C 1
ATOM 1225 O O . PRO A 1 161 ? -8.992 -9.836 -1.243 1 96.5 161 PRO A O 1
ATOM 1228 N N . PHE A 1 162 ? -8.461 -10.617 -3.289 1 97.56 162 PHE A N 1
ATOM 1229 C CA . PHE A 1 162 ? -9.055 -11.945 -3.119 1 97.56 162 PHE A CA 1
ATOM 1230 C C . PHE A 1 162 ? -8.008 -13.031 -3.33 1 97.56 162 PHE A C 1
ATOM 1232 O O . PHE A 1 162 ? -7.289 -13.023 -4.332 1 97.56 162 PHE A O 1
ATOM 1239 N N . VAL A 1 163 ? -7.965 -13.969 -2.373 1 98.19 163 VAL A N 1
ATOM 1240 C CA . VAL A 1 163 ? -6.867 -14.93 -2.387 1 98.19 163 VAL A CA 1
ATOM 1241 C C . VAL A 1 163 ? -7.383 -16.297 -2.842 1 98.19 163 VAL A C 1
ATOM 1243 O O . VAL A 1 163 ? -8.102 -16.969 -2.104 1 98.19 163 VAL A O 1
ATOM 1246 N N . PHE A 1 164 ? -6.996 -16.672 -4.074 1 97.81 164 PHE A N 1
ATOM 1247 C CA . PHE A 1 164 ? -7.168 -18.047 -4.5 1 97.81 164 PHE A CA 1
ATOM 1248 C C . PHE A 1 164 ? -6.02 -18.922 -4.004 1 97.81 164 PHE A C 1
ATOM 1250 O O . PHE A 1 164 ? -4.855 -18.656 -4.309 1 97.81 164 PHE A O 1
ATOM 1257 N N . ARG A 1 165 ? -6.379 -19.953 -3.254 1 96.5 165 ARG A N 1
ATOM 1258 C CA . ARG A 1 165 ? -5.301 -20.641 -2.549 1 96.5 165 ARG A CA 1
ATOM 1259 C C . ARG A 1 165 ? -5.508 -22.141 -2.564 1 96.5 165 ARG A C 1
ATOM 1261 O O . ARG A 1 165 ? -6.633 -22.625 -2.721 1 96.5 165 ARG A O 1
ATOM 1268 N N . ASN A 1 166 ? -4.402 -22.906 -2.354 1 94.69 166 ASN A N 1
ATOM 1269 C CA . ASN A 1 166 ? -4.492 -24.375 -2.281 1 94.69 166 ASN A CA 1
ATOM 1270 C C . ASN A 1 166 ? -4.422 -24.859 -0.839 1 94.69 166 ASN A C 1
ATOM 1272 O O . ASN A 1 166 ? -3.99 -25.984 -0.586 1 94.69 166 ASN A O 1
ATOM 1276 N N . TYR A 1 167 ? -4.73 -24.031 0.066 1 93.44 167 TYR A N 1
ATOM 1277 C CA . TYR A 1 167 ? -4.699 -24.359 1.487 1 93.44 167 TYR A CA 1
ATOM 1278 C C . TYR A 1 167 ? -5.906 -23.766 2.209 1 93.44 167 TYR A C 1
ATOM 1280 O O . TYR A 1 167 ? -6.652 -22.969 1.639 1 93.44 167 TYR A O 1
ATOM 1288 N N . CYS A 1 168 ? -6.051 -24.266 3.457 1 91.06 168 CYS A N 1
ATOM 1289 C CA . CYS A 1 168 ? -7.066 -23.734 4.367 1 91.06 168 CYS A CA 1
ATOM 1290 C C . CYS A 1 168 ? -6.422 -23.125 5.605 1 91.06 168 CYS A C 1
ATOM 1292 O O . CYS A 1 168 ? -5.363 -23.578 6.047 1 91.06 168 CYS A O 1
ATOM 1294 N N . HIS A 1 169 ? -7.113 -22.109 5.996 1 88.81 169 HIS A N 1
ATOM 1295 C CA . HIS A 1 169 ? -6.66 -21.531 7.254 1 88.81 169 HIS A CA 1
ATOM 1296 C C . HIS A 1 169 ? -7.152 -22.344 8.445 1 88.81 169 HIS A C 1
ATOM 1298 O O . HIS A 1 169 ? -8.109 -23.125 8.32 1 88.81 169 HIS A O 1
ATOM 1304 N N . LYS A 1 170 ? -6.402 -22.094 9.531 1 85.38 170 LYS A N 1
ATOM 1305 C CA . LYS A 1 170 ? -6.93 -22.656 10.773 1 85.38 170 LYS A CA 1
ATOM 1306 C C . LYS A 1 170 ? -8.289 -22.047 11.117 1 85.38 170 LYS A C 1
ATOM 1308 O O . LYS A 1 170 ? -8.586 -20.906 10.742 1 85.38 170 LYS A O 1
ATOM 1313 N N . GLN A 1 171 ? -9.102 -22.781 11.805 1 82.25 171 GLN A N 1
ATOM 1314 C CA . GLN A 1 171 ? -10.453 -22.344 12.141 1 82.25 171 GLN A CA 1
ATOM 1315 C C . GLN A 1 171 ? -10.43 -21.078 12.977 1 82.25 171 GLN A C 1
ATOM 1317 O O . GLN A 1 171 ? -11.336 -20.234 12.875 1 82.25 171 GLN A O 1
ATOM 1322 N N . THR A 1 172 ? -9.406 -20.922 13.695 1 82.31 172 THR A N 1
ATOM 1323 C CA . THR A 1 172 ? -9.328 -19.781 14.602 1 82.31 172 THR A CA 1
ATOM 1324 C C . THR A 1 172 ? -8.766 -18.562 13.883 1 82.31 172 THR A C 1
ATOM 1326 O O . THR A 1 172 ? -8.789 -17.453 14.422 1 82.31 172 THR A O 1
ATOM 1329 N N . ALA A 1 173 ? -8.289 -18.859 12.672 1 85.88 173 ALA A N 1
ATOM 1330 C CA . ALA A 1 173 ? -7.648 -17.766 11.945 1 85.88 173 ALA A CA 1
ATOM 1331 C C . ALA A 1 173 ? -8.688 -16.812 11.383 1 85.88 173 ALA A C 1
ATOM 1333 O O . ALA A 1 173 ? -9.766 -17.234 10.953 1 85.88 173 ALA A O 1
ATOM 1334 N N . ILE A 1 174 ? -8.375 -15.469 11.445 1 87.12 174 ILE A N 1
ATOM 1335 C CA . ILE A 1 174 ? -9.227 -14.438 10.867 1 87.12 174 ILE A CA 1
ATOM 1336 C C . ILE A 1 174 ? -8.469 -13.719 9.75 1 87.12 174 ILE A C 1
ATOM 1338 O O . ILE A 1 174 ? -7.707 -12.781 10.016 1 87.12 174 ILE A O 1
ATOM 1342 N N . PRO A 1 175 ? -8.734 -14.172 8.547 1 91.31 175 PRO A N 1
ATOM 1343 C CA . PRO A 1 175 ? -8.016 -13.539 7.434 1 91.31 175 PRO A CA 1
ATOM 1344 C C . PRO A 1 175 ? -8.523 -12.125 7.129 1 91.31 175 PRO A C 1
ATOM 1346 O O . PRO A 1 175 ? -9.719 -11.859 7.262 1 91.31 175 PRO A O 1
ATOM 1349 N N . TYR A 1 176 ? -7.578 -11.25 6.723 1 90.75 176 TYR A N 1
ATOM 1350 C CA . TYR A 1 176 ? -7.941 -9.922 6.262 1 90.75 176 TYR A CA 1
ATOM 1351 C C . TYR A 1 176 ? -8.641 -9.984 4.906 1 90.75 176 TYR A C 1
ATOM 1353 O O . TYR A 1 176 ? -9.477 -9.133 4.59 1 90.75 176 TYR A O 1
ATOM 1361 N N . TYR A 1 177 ? -8.211 -10.961 4.156 1 94.06 177 TYR A N 1
ATOM 1362 C CA . TYR A 1 177 ? -8.625 -11.023 2.76 1 94.06 177 TYR A CA 1
ATOM 1363 C C . TYR A 1 177 ? -9.57 -12.195 2.521 1 94.06 177 TYR A C 1
ATOM 1365 O O . TYR A 1 177 ? -9.336 -13.297 3.027 1 94.06 177 TYR A O 1
ATOM 1373 N N . PRO A 1 178 ? -10.633 -11.867 1.799 1 94.81 178 PRO A N 1
ATOM 1374 C CA . PRO A 1 178 ? -11.438 -13.008 1.369 1 94.81 178 PRO A CA 1
ATOM 1375 C C . PRO A 1 178 ? -10.695 -13.922 0.395 1 94.81 178 PRO A C 1
ATOM 1377 O O . PRO A 1 178 ? -9.688 -13.516 -0.194 1 94.81 178 PRO A O 1
ATOM 1380 N N . GLY A 1 179 ? -11.141 -15.133 0.346 1 96 179 GLY A N 1
ATOM 1381 C CA . GLY A 1 179 ? -10.508 -16.078 -0.562 1 96 179 GLY A CA 1
ATOM 1382 C C . GLY A 1 179 ? -11.242 -17.406 -0.646 1 96 179 GLY A C 1
ATOM 1383 O O . GLY A 1 179 ? -12.32 -17.562 -0.072 1 96 179 GLY A O 1
ATOM 1384 N N . THR A 1 180 ? -10.672 -18.25 -1.531 1 95.25 180 THR A N 1
ATOM 1385 C CA . THR A 1 180 ? -11.273 -19.562 -1.688 1 95.25 180 THR A CA 1
ATOM 1386 C C . THR A 1 180 ? -10.234 -20.562 -2.188 1 95.25 180 THR A C 1
ATOM 1388 O O . THR A 1 180 ? -9.203 -20.188 -2.742 1 95.25 180 THR A O 1
ATOM 1391 N N . TYR A 1 181 ? -10.523 -21.781 -1.84 1 93.75 181 TYR A N 1
ATOM 1392 C CA . TYR A 1 181 ? -9.719 -22.891 -2.357 1 93.75 181 TYR A CA 1
ATOM 1393 C C . TYR A 1 181 ? -10.562 -23.828 -3.201 1 93.75 181 TYR A C 1
ATOM 1395 O O . TYR A 1 181 ? -10.07 -24.828 -3.707 1 93.75 181 TYR A O 1
ATOM 1403 N N . ASN A 1 182 ? -11.828 -23.438 -3.342 1 91.75 182 ASN A N 1
ATOM 1404 C CA . ASN A 1 182 ? -12.789 -24.297 -4.043 1 91.75 182 ASN A CA 1
ATOM 1405 C C . ASN A 1 182 ? -13.008 -23.828 -5.477 1 91.75 182 ASN A C 1
ATOM 1407 O O . ASN A 1 182 ? -14.148 -23.578 -5.887 1 91.75 182 ASN A O 1
ATOM 1411 N N . VAL A 1 183 ? -11.984 -23.734 -6.203 1 92.94 183 VAL A N 1
ATOM 1412 C CA . VAL A 1 183 ? -12.008 -23.391 -7.621 1 92.94 183 VAL A CA 1
ATOM 1413 C C . VAL A 1 183 ? -10.922 -24.156 -8.367 1 92.94 183 VAL A C 1
ATOM 1415 O O . VAL A 1 183 ? -9.992 -24.688 -7.746 1 92.94 183 VAL A O 1
ATOM 1418 N N . ARG A 1 184 ? -11.133 -24.172 -9.625 1 89.44 184 ARG A N 1
ATOM 1419 C CA . ARG A 1 184 ? -10.094 -24.766 -10.453 1 89.44 184 ARG A CA 1
ATOM 1420 C C . ARG A 1 184 ? -8.938 -23.797 -10.664 1 89.44 184 ARG A C 1
ATOM 1422 O O . ARG A 1 184 ? -9.141 -22.578 -10.719 1 89.44 184 ARG A O 1
ATOM 1429 N N . PRO A 1 185 ? -7.738 -24.344 -10.852 1 89.38 185 PRO A N 1
ATOM 1430 C CA . PRO A 1 185 ? -6.566 -23.484 -11.031 1 89.38 185 PRO A CA 1
ATOM 1431 C C . PRO A 1 185 ? -6.727 -22.5 -12.18 1 89.38 185 PRO A C 1
ATOM 1433 O O . PRO A 1 185 ? -6.348 -21.328 -12.047 1 89.38 185 PRO A O 1
ATOM 1436 N N . TRP A 1 186 ? -7.289 -22.938 -13.258 1 85.88 186 TRP A N 1
ATOM 1437 C CA . TRP A 1 186 ? -7.402 -22.047 -14.414 1 85.88 186 TRP A CA 1
ATOM 1438 C C . TRP A 1 186 ? -8.391 -20.922 -14.141 1 85.88 186 TRP A C 1
ATOM 1440 O O . TRP A 1 186 ? -8.227 -19.812 -14.656 1 85.88 186 TRP A O 1
ATOM 1450 N N . GLU A 1 187 ? -9.398 -21.125 -13.328 1 88.81 187 GLU A N 1
ATOM 1451 C CA . GLU A 1 187 ? -10.336 -20.078 -12.938 1 88.81 187 GLU A CA 1
ATOM 1452 C C . GLU A 1 187 ? -9.641 -19 -12.109 1 88.81 187 GLU A C 1
ATOM 1454 O O . GLU A 1 187 ? -9.906 -17.812 -12.273 1 88.81 187 GLU A O 1
ATOM 1459 N N . ALA A 1 188 ? -8.781 -19.5 -11.25 1 91.94 188 ALA A N 1
ATOM 1460 C CA . ALA A 1 188 ? -8.039 -18.578 -10.391 1 91.94 188 ALA A CA 1
ATOM 1461 C C . ALA A 1 188 ? -7.121 -17.688 -11.203 1 91.94 188 ALA A C 1
ATOM 1463 O O . ALA A 1 188 ? -7.074 -16.469 -10.992 1 91.94 188 ALA A O 1
ATOM 1464 N N . VAL A 1 189 ? -6.457 -18.25 -12.094 1 88.5 189 VAL A N 1
ATOM 1465 C CA . VAL A 1 189 ? -5.516 -17.5 -12.922 1 88.5 189 VAL A CA 1
ATOM 1466 C C . VAL A 1 189 ? -6.277 -16.516 -13.82 1 88.5 189 VAL A C 1
ATOM 1468 O O . VAL A 1 189 ? -5.84 -15.391 -14.023 1 88.5 189 VAL A O 1
ATOM 1471 N N . ARG A 1 190 ? -7.355 -16.969 -14.344 1 85.19 190 ARG A N 1
ATOM 1472 C CA . ARG A 1 190 ? -8.172 -16.094 -15.195 1 85.19 190 ARG A CA 1
ATOM 1473 C C . ARG A 1 190 ? -8.688 -14.891 -14.406 1 85.19 190 ARG A C 1
ATOM 1475 O O . ARG A 1 190 ? -8.719 -13.773 -14.93 1 85.19 190 ARG A O 1
ATOM 1482 N N . ALA A 1 191 ? -9.086 -15.164 -13.258 1 90.44 191 ALA A N 1
ATOM 1483 C CA . ALA A 1 191 ? -9.562 -14.086 -12.398 1 90.44 191 ALA A CA 1
ATOM 1484 C C . ALA A 1 191 ? -8.438 -13.109 -12.07 1 90.44 191 ALA A C 1
ATOM 1486 O O . ALA A 1 191 ? -8.633 -11.891 -12.109 1 90.44 191 ALA A O 1
ATOM 1487 N N . SER A 1 192 ? -7.309 -13.602 -11.773 1 92.44 192 SER A N 1
ATOM 1488 C CA . SER A 1 192 ? -6.16 -12.797 -11.375 1 92.44 192 SER A CA 1
ATOM 1489 C C . SER A 1 192 ? -5.637 -11.953 -12.531 1 92.44 192 SER A C 1
ATOM 1491 O O . SER A 1 192 ? -5.047 -10.898 -12.32 1 92.44 192 SER A O 1
ATOM 1493 N N . ALA A 1 193 ? -5.852 -12.414 -13.727 1 83.44 193 ALA A N 1
ATOM 1494 C CA . ALA A 1 193 ? -5.273 -11.75 -14.891 1 83.44 193 ALA A CA 1
ATOM 1495 C C . ALA A 1 193 ? -6.328 -10.922 -15.633 1 83.44 193 ALA A C 1
ATOM 1497 O O . ALA A 1 193 ? -6.078 -10.438 -16.734 1 83.44 193 ALA A O 1
ATOM 1498 N N . ALA A 1 194 ? -7.441 -10.688 -15.086 1 78.25 194 ALA A N 1
ATOM 1499 C CA . ALA A 1 194 ? -8.531 -9.977 -15.75 1 78.25 194 ALA A CA 1
ATOM 1500 C C . ALA A 1 194 ? -8.281 -8.469 -15.766 1 78.25 194 ALA A C 1
ATOM 1502 O O . ALA A 1 194 ? -8.977 -7.707 -15.094 1 78.25 194 ALA A O 1
ATOM 1503 N N . ALA A 1 195 ? -7.312 -8.047 -16.531 1 69.88 195 ALA A N 1
ATOM 1504 C CA . ALA A 1 195 ? -6.914 -6.645 -16.594 1 69.88 195 ALA A CA 1
ATOM 1505 C C . ALA A 1 195 ? -7.969 -5.805 -17.297 1 69.88 195 ALA A C 1
ATOM 1507 O O . ALA A 1 195 ? -8.445 -6.176 -18.375 1 69.88 195 ALA A O 1
ATOM 1508 N N . PRO A 1 196 ? -8.25 -4.738 -16.609 1 62.28 196 PRO A N 1
ATOM 1509 C CA . PRO A 1 196 ? -9.242 -3.877 -17.25 1 62.28 196 PRO A CA 1
ATOM 1510 C C . PRO A 1 196 ? -8.797 -3.375 -18.625 1 62.28 196 PRO A C 1
ATOM 1512 O O . PRO A 1 196 ? -7.641 -2.967 -18.781 1 62.28 196 PRO A O 1
ATOM 1515 N N . GLY A 1 197 ? -9.727 -3.34 -19.516 1 57.34 197 GLY A N 1
ATOM 1516 C CA . GLY A 1 197 ? -9.438 -2.898 -20.875 1 57.34 197 GLY A CA 1
ATOM 1517 C C . GLY A 1 197 ? -8.906 -4.008 -21.766 1 57.34 197 GLY A C 1
ATOM 1518 O O . GLY A 1 197 ? -9.039 -3.951 -22.984 1 57.34 197 GLY A O 1
ATOM 1519 N N . TYR A 1 198 ? -8.273 -4.898 -21.078 1 52.62 198 TYR A N 1
ATOM 1520 C CA . TYR A 1 198 ? -7.73 -5.992 -21.875 1 52.62 198 TYR A CA 1
ATOM 1521 C C . TYR A 1 198 ? -8.633 -7.219 -21.812 1 52.62 198 TYR A C 1
ATOM 1523 O O . TYR A 1 198 ? -8.797 -7.934 -22.797 1 52.62 198 TYR A O 1
ATOM 1531 N N . PHE A 1 199 ? -9.102 -7.316 -20.594 1 54 199 PHE A N 1
ATOM 1532 C CA . PHE A 1 199 ? -9.953 -8.477 -20.359 1 54 199 PHE A CA 1
ATOM 1533 C C . PHE A 1 199 ? -11.258 -8.062 -19.688 1 54 199 PHE A C 1
ATOM 1535 O O . PHE A 1 199 ? -11.289 -7.082 -18.938 1 54 199 PHE A O 1
ATOM 1542 N N . GLN A 1 200 ? -12.266 -8.797 -20.047 1 66.69 200 GLN A N 1
ATOM 1543 C CA . GLN A 1 200 ? -13.523 -8.688 -19.328 1 66.69 200 GLN A CA 1
ATOM 1544 C C . GLN A 1 200 ? -13.375 -9.172 -17.891 1 66.69 200 GLN A C 1
ATOM 1546 O O . GLN A 1 200 ? -12.508 -9.992 -17.594 1 66.69 200 GLN A O 1
ATOM 1551 N N . GLU A 1 201 ? -14.164 -8.625 -17.125 1 79.62 201 GLU A N 1
ATOM 1552 C CA . GLU A 1 201 ? -14.25 -9.125 -15.75 1 79.62 201 GLU A CA 1
ATOM 1553 C C . GLU A 1 201 ? -14.57 -10.617 -15.727 1 79.62 201 GLU A C 1
ATOM 1555 O O . GLU A 1 201 ? -15.133 -11.148 -16.688 1 79.62 201 GLU A O 1
ATOM 1560 N N . TYR A 1 202 ? -14.039 -11.258 -14.766 1 84.62 202 TYR A N 1
ATOM 1561 C CA . TYR A 1 202 ? -14.312 -12.68 -14.609 1 84.62 202 TYR A CA 1
ATOM 1562 C C . TYR A 1 202 ? -15.281 -12.93 -13.469 1 84.62 202 TYR A C 1
ATOM 1564 O O . TYR A 1 202 ? -15.141 -12.359 -12.383 1 84.62 202 TYR A O 1
ATOM 1572 N N . LYS A 1 203 ? -16.219 -13.789 -13.789 1 88 203 LYS A N 1
ATOM 1573 C CA . LYS A 1 203 ? -17.25 -14.055 -12.789 1 88 203 LYS A CA 1
ATOM 1574 C C . LYS A 1 203 ? -17.172 -15.5 -12.289 1 88 203 LYS A C 1
ATOM 1576 O O . LYS A 1 203 ? -17 -16.422 -13.078 1 88 203 LYS A O 1
ATOM 1581 N N . ILE A 1 204 ? -17.188 -15.648 -11.039 1 90.38 204 ILE A N 1
ATOM 1582 C CA . ILE A 1 204 ? -17.344 -16.938 -10.367 1 90.38 204 ILE A CA 1
ATOM 1583 C C . ILE A 1 204 ? -18.531 -16.875 -9.406 1 90.38 204 ILE A C 1
ATOM 1585 O O . ILE A 1 204 ? -18.438 -16.281 -8.328 1 90.38 204 ILE A O 1
ATOM 1589 N N . GLY A 1 205 ? -19.625 -17.531 -9.734 1 87.69 205 GLY A N 1
ATOM 1590 C CA . GLY A 1 205 ? -20.844 -17.344 -8.977 1 87.69 205 GLY A CA 1
ATOM 1591 C C . GLY A 1 205 ? -21.312 -15.898 -8.953 1 87.69 205 GLY A C 1
ATOM 1592 O O . GLY A 1 205 ? -21.453 -15.273 -10.008 1 87.69 205 GLY A O 1
ATOM 1593 N N . ASN A 1 206 ? -21.453 -15.383 -7.793 1 86.94 206 ASN A N 1
ATOM 1594 C CA . ASN A 1 206 ? -21.906 -14 -7.637 1 86.94 206 ASN A CA 1
ATOM 1595 C C . ASN A 1 206 ? -20.734 -13.039 -7.461 1 86.94 206 ASN A C 1
ATOM 1597 O O . ASN A 1 206 ? -20.922 -11.836 -7.32 1 86.94 206 ASN A O 1
ATOM 1601 N N . ASN A 1 207 ? -19.641 -13.617 -7.582 1 91.56 207 ASN A N 1
ATOM 1602 C CA . ASN A 1 207 ? -18.453 -12.789 -7.398 1 91.56 207 ASN A CA 1
ATOM 1603 C C . ASN A 1 207 ? -17.859 -12.344 -8.734 1 91.56 207 ASN A C 1
ATOM 1605 O O . ASN A 1 207 ? -17.828 -13.125 -9.688 1 91.56 207 ASN A O 1
ATOM 1609 N N . VAL A 1 208 ? -17.5 -11.078 -8.781 1 91.56 208 VAL A N 1
ATOM 1610 C CA . VAL A 1 208 ? -16.859 -10.508 -9.969 1 91.56 208 VAL A CA 1
ATOM 1611 C C . VAL A 1 208 ? -15.414 -10.148 -9.656 1 91.56 208 VAL A C 1
ATOM 1613 O O . VAL A 1 208 ? -15.117 -9.57 -8.602 1 91.56 208 VAL A O 1
ATOM 1616 N N . PHE A 1 209 ? -14.562 -10.508 -10.609 1 92 209 PHE A N 1
ATOM 1617 C CA . PHE A 1 209 ? -13.141 -10.32 -10.375 1 92 209 PHE A CA 1
ATOM 1618 C C . PHE A 1 209 ? -12.5 -9.523 -11.508 1 92 209 PHE A C 1
ATOM 1620 O O . PHE A 1 209 ? -12.922 -9.633 -12.664 1 92 209 PHE A O 1
ATOM 1627 N N . LEU A 1 210 ? -11.602 -8.695 -11.109 1 90.75 210 LEU A N 1
ATOM 1628 C CA . LEU A 1 210 ? -10.672 -8.023 -12.008 1 90.75 210 LEU A CA 1
ATOM 1629 C C . LEU A 1 210 ? -9.234 -8.375 -11.672 1 90.75 210 LEU A C 1
ATOM 1631 O O . LEU A 1 210 ? -8.977 -9.125 -10.719 1 90.75 210 LEU A O 1
ATOM 1635 N N . ASP A 1 211 ? -8.344 -7.887 -12.469 1 90.06 211 ASP A N 1
ATOM 1636 C CA . ASP A 1 211 ? -6.926 -8.164 -12.281 1 90.06 211 ASP A CA 1
ATOM 1637 C C . ASP A 1 211 ? -6.473 -7.793 -10.875 1 90.06 211 ASP A C 1
ATOM 1639 O O . ASP A 1 211 ? -6.816 -6.723 -10.367 1 90.06 211 ASP A O 1
ATOM 1643 N N . GLY A 1 212 ? -5.633 -8.695 -10.336 1 94.12 212 GLY A N 1
ATOM 1644 C CA . GLY A 1 212 ? -5.121 -8.469 -8.992 1 94.12 212 GLY A CA 1
ATOM 1645 C C . GLY A 1 212 ? -4.223 -7.254 -8.898 1 94.12 212 GLY A C 1
ATOM 1646 O O . GLY A 1 212 ? -4.008 -6.719 -7.809 1 94.12 212 GLY A O 1
ATOM 1647 N N . GLY A 1 213 ? -3.713 -6.848 -9.93 1 92.56 213 GLY A N 1
ATOM 1648 C CA . GLY A 1 213 ? -2.791 -5.723 -9.969 1 92.56 213 GLY A CA 1
ATOM 1649 C C . GLY A 1 213 ? -3.418 -4.422 -9.508 1 92.56 213 GLY A C 1
ATOM 1650 O O . GLY A 1 213 ? -2.713 -3.494 -9.102 1 92.56 213 GLY A O 1
ATOM 1651 N N . LEU A 1 214 ? -4.699 -4.352 -9.484 1 90.44 214 LEU A N 1
ATOM 1652 C CA . LEU A 1 214 ? -5.406 -3.131 -9.109 1 90.44 214 LEU A CA 1
ATOM 1653 C C . LEU A 1 214 ? -5.352 -2.906 -7.605 1 90.44 214 LEU A C 1
ATOM 1655 O O . LEU A 1 214 ? -5.504 -1.777 -7.137 1 90.44 214 LEU A O 1
ATOM 1659 N N . VAL A 1 215 ? -5.133 -4.008 -6.883 1 93 215 VAL A N 1
ATOM 1660 C CA . VAL A 1 215 ? -5.168 -3.857 -5.434 1 93 215 VAL A CA 1
ATOM 1661 C C . VAL A 1 215 ? -3.869 -4.379 -4.824 1 93 215 VAL A C 1
ATOM 1663 O O . VAL A 1 215 ? -3.482 -3.975 -3.727 1 93 215 VAL A O 1
ATOM 1666 N N . SER A 1 216 ? -3.285 -5.242 -5.539 1 95.31 216 SER A N 1
ATOM 1667 C CA . SER A 1 216 ? -2.08 -5.863 -4.996 1 95.31 216 SER A CA 1
ATOM 1668 C C . SER A 1 216 ? -1.153 -6.34 -6.105 1 95.31 216 SER A C 1
ATOM 1670 O O . SER A 1 216 ? -0.921 -7.543 -6.258 1 95.31 216 SER A O 1
ATOM 1672 N N . ASN A 1 217 ? -0.548 -5.371 -6.707 1 95.5 217 ASN A N 1
ATOM 1673 C CA . ASN A 1 217 ? 0.365 -5.734 -7.785 1 95.5 217 ASN A CA 1
ATOM 1674 C C . ASN A 1 217 ? 1.645 -6.367 -7.246 1 95.5 217 ASN A C 1
ATOM 1676 O O . ASN A 1 217 ? 2.25 -7.215 -7.906 1 95.5 217 ASN A O 1
ATOM 1680 N N . ASN A 1 218 ? 2.133 -5.836 -6.219 1 97.69 218 ASN A N 1
ATOM 1681 C CA . ASN A 1 218 ? 3.121 -6.492 -5.367 1 97.69 218 ASN A CA 1
ATOM 1682 C C . ASN A 1 218 ? 2.455 -7.262 -4.227 1 97.69 218 ASN A C 1
ATOM 1684 O O . ASN A 1 218 ? 2.035 -6.664 -3.234 1 97.69 218 ASN A O 1
ATOM 1688 N N . PRO A 1 219 ? 2.383 -8.594 -4.406 1 98.19 219 PRO A N 1
ATOM 1689 C CA . PRO A 1 219 ? 1.577 -9.344 -3.443 1 98.19 219 PRO A CA 1
ATOM 1690 C C . PRO A 1 219 ? 2.361 -9.734 -2.191 1 98.19 219 PRO A C 1
ATOM 1692 O O . PRO A 1 219 ? 1.896 -10.555 -1.396 1 98.19 219 PRO A O 1
ATOM 1695 N N . ALA A 1 220 ? 3.482 -9.18 -1.928 1 98.38 220 ALA A N 1
ATOM 1696 C CA . ALA A 1 220 ? 4.363 -9.57 -0.828 1 98.38 220 ALA A CA 1
ATOM 1697 C C . ALA A 1 220 ? 3.668 -9.391 0.519 1 98.38 220 ALA A C 1
ATOM 1699 O O . ALA A 1 220 ? 3.805 -10.234 1.411 1 98.38 220 ALA A O 1
ATOM 1700 N N . ALA A 1 221 ? 2.922 -8.328 0.618 1 97.56 221 ALA A N 1
ATOM 1701 C CA . ALA A 1 221 ? 2.242 -8.086 1.888 1 97.56 221 ALA A CA 1
ATOM 1702 C C . ALA A 1 221 ? 1.143 -9.117 2.127 1 97.56 221 ALA A C 1
ATOM 1704 O O . ALA A 1 221 ? 0.947 -9.578 3.254 1 97.56 221 ALA A O 1
ATOM 1705 N N . VAL A 1 222 ? 0.439 -9.438 1.097 1 97.81 222 VAL A N 1
ATOM 1706 C CA . VAL A 1 222 ? -0.599 -10.461 1.206 1 97.81 222 VAL A CA 1
ATOM 1707 C C . VAL A 1 222 ? 0.034 -11.805 1.563 1 97.81 222 VAL A C 1
ATOM 1709 O O . VAL A 1 222 ? -0.477 -12.523 2.42 1 97.81 222 VAL A O 1
ATOM 1712 N N . ALA A 1 223 ? 1.128 -12.07 0.908 1 98.12 223 ALA A N 1
ATOM 1713 C CA . ALA A 1 223 ? 1.847 -13.312 1.179 1 98.12 223 ALA A CA 1
ATOM 1714 C C . ALA A 1 223 ? 2.273 -13.391 2.641 1 98.12 223 ALA A C 1
ATOM 1716 O O . ALA A 1 223 ? 2.119 -14.438 3.285 1 98.12 223 ALA A O 1
ATOM 1717 N N . LEU A 1 224 ? 2.773 -12.336 3.107 1 96.44 224 LEU A N 1
ATOM 1718 C CA . LEU A 1 224 ? 3.209 -12.289 4.5 1 96.44 224 LEU A CA 1
ATOM 1719 C C . LEU A 1 224 ? 2.039 -12.539 5.445 1 96.44 224 LEU A C 1
ATOM 1721 O O . LEU A 1 224 ? 2.16 -13.312 6.395 1 96.44 224 LEU A O 1
ATOM 1725 N N . HIS A 1 225 ? 0.964 -11.922 5.191 1 96.88 225 HIS A N 1
ATOM 1726 C CA . HIS A 1 225 ? -0.229 -12.086 6.016 1 96.88 225 HIS A CA 1
ATOM 1727 C C . HIS A 1 225 ? -0.688 -13.539 6.027 1 96.88 225 HIS A C 1
ATOM 1729 O O . HIS A 1 225 ? -0.961 -14.102 7.09 1 96.88 225 HIS A O 1
ATOM 1735 N N . GLU A 1 226 ? -0.75 -14.102 4.855 1 96.44 226 GLU A N 1
ATOM 1736 C CA . GLU A 1 226 ? -1.188 -15.484 4.738 1 96.44 226 GLU A CA 1
ATOM 1737 C C . GLU A 1 226 ? -0.244 -16.422 5.477 1 96.44 226 GLU A C 1
ATOM 1739 O O . GLU A 1 226 ? -0.689 -17.375 6.137 1 96.44 226 GLU A O 1
ATOM 1744 N N . CYS A 1 227 ? 0.994 -16.188 5.375 1 95.06 227 CYS A N 1
ATOM 1745 C CA . CYS A 1 227 ? 1.976 -17.047 6.031 1 95.06 227 CYS A CA 1
ATOM 1746 C C . CYS A 1 227 ? 1.856 -16.953 7.547 1 95.06 227 CYS A C 1
ATOM 1748 O O . CYS A 1 227 ? 2.025 -17.953 8.25 1 95.06 227 CYS A O 1
ATOM 1750 N N . LYS A 1 228 ? 1.576 -15.82 8 1 92.75 228 LYS A N 1
ATOM 1751 C CA . LYS A 1 228 ? 1.389 -15.656 9.438 1 92.75 228 LYS A CA 1
ATOM 1752 C C . LYS A 1 228 ? 0.165 -16.422 9.93 1 92.75 228 LYS A C 1
ATOM 1754 O O . LYS A 1 228 ? 0.145 -16.922 11.055 1 92.75 228 LYS A O 1
ATOM 1759 N N . LEU A 1 229 ? -0.828 -16.438 9.109 1 93.06 229 LEU A N 1
ATOM 1760 C CA . LEU A 1 229 ? -2.02 -17.203 9.461 1 93.06 229 LEU A CA 1
ATOM 1761 C C . LEU A 1 229 ? -1.733 -18.703 9.43 1 93.06 229 LEU A C 1
ATOM 1763 O O . LEU A 1 229 ? -2.234 -19.453 10.273 1 93.06 229 LEU A O 1
ATOM 1767 N N . LEU A 1 230 ? -0.924 -19.125 8.5 1 91.94 230 LEU A N 1
ATOM 1768 C CA . LEU A 1 230 ? -0.625 -20.547 8.312 1 91.94 230 LEU A CA 1
ATOM 1769 C C . LEU A 1 230 ? 0.339 -21.047 9.383 1 91.94 230 LEU A C 1
ATOM 1771 O O . LEU A 1 230 ? 0.179 -22.156 9.898 1 91.94 230 LEU A O 1
ATOM 1775 N N . TRP A 1 231 ? 1.311 -20.203 9.664 1 91.06 231 TRP A N 1
ATOM 1776 C CA . TRP A 1 231 ? 2.369 -20.562 10.602 1 91.06 231 TRP A CA 1
ATOM 1777 C C . TRP A 1 231 ? 2.629 -19.438 11.594 1 91.06 231 TRP A C 1
ATOM 1779 O O . TRP A 1 231 ? 3.686 -18.797 11.562 1 91.06 231 TRP A O 1
ATOM 1789 N N . PRO A 1 232 ? 1.755 -19.219 12.562 1 88.12 232 PRO A N 1
ATOM 1790 C CA . PRO A 1 232 ? 1.819 -18.047 13.453 1 88.12 232 PRO A CA 1
ATOM 1791 C C . PRO A 1 232 ? 3.059 -18.062 14.352 1 88.12 232 PRO A C 1
ATOM 1793 O O . PRO A 1 232 ? 3.527 -17 14.766 1 88.12 232 PRO A O 1
ATOM 1796 N N . ASP A 1 233 ? 3.666 -19.188 14.578 1 87.5 233 ASP A N 1
ATOM 1797 C CA . ASP A 1 233 ? 4.766 -19.266 15.539 1 87.5 233 ASP A CA 1
ATOM 1798 C C . ASP A 1 233 ? 6.105 -19.438 14.82 1 87.5 233 ASP A C 1
ATOM 1800 O O . ASP A 1 233 ? 7.129 -19.688 15.461 1 87.5 233 ASP A O 1
ATOM 1804 N N . THR A 1 234 ? 6.074 -19.328 13.539 1 91.38 234 THR A N 1
ATOM 1805 C CA . THR A 1 234 ? 7.297 -19.484 12.758 1 91.38 234 THR A CA 1
ATOM 1806 C C . THR A 1 234 ? 7.742 -18.156 12.172 1 91.38 234 THR A C 1
ATOM 1808 O O . THR A 1 234 ? 6.953 -17.453 11.523 1 91.38 234 THR A O 1
ATOM 1811 N N . PRO A 1 235 ? 8.984 -17.766 12.406 1 91.38 235 PRO A N 1
ATOM 1812 C CA . PRO A 1 235 ? 9.461 -16.5 11.844 1 91.38 235 PRO A CA 1
ATOM 1813 C C . PRO A 1 235 ? 9.688 -16.578 10.336 1 91.38 235 PRO A C 1
ATOM 1815 O O . PRO A 1 235 ? 9.906 -17.656 9.789 1 91.38 235 PRO A O 1
ATOM 1818 N N . ILE A 1 236 ? 9.672 -15.453 9.75 1 93.62 236 ILE A N 1
ATOM 1819 C CA . ILE A 1 236 ? 9.984 -15.359 8.328 1 93.62 236 ILE A CA 1
ATOM 1820 C C . ILE A 1 236 ? 11.492 -15.398 8.125 1 93.62 236 ILE A C 1
ATOM 1822 O O . ILE A 1 236 ? 12.219 -14.531 8.609 1 93.62 236 ILE A O 1
ATOM 1826 N N . LYS A 1 237 ? 11.922 -16.406 7.473 1 95.19 237 LYS A N 1
ATOM 1827 C CA . LYS A 1 237 ? 13.344 -16.531 7.176 1 95.19 237 LYS A CA 1
ATOM 1828 C C . LYS A 1 237 ? 13.742 -15.641 6 1 95.19 237 LYS A C 1
ATOM 1830 O O . LYS A 1 237 ? 14.758 -14.945 6.059 1 95.19 237 LYS A O 1
ATOM 1835 N N . CYS A 1 238 ? 12.922 -15.742 5 1 95.69 238 CYS A N 1
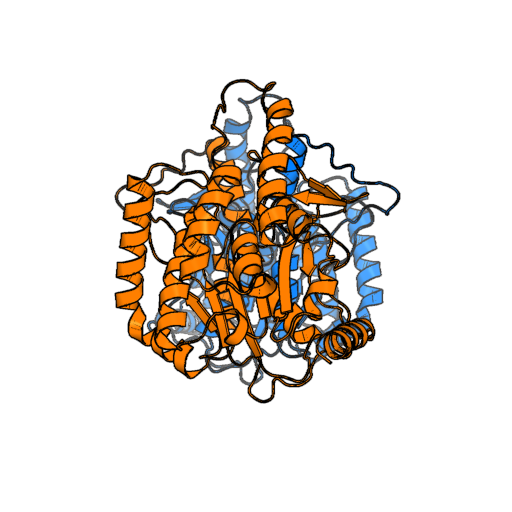ATOM 1836 C CA . CYS A 1 238 ? 13.25 -14.984 3.799 1 95.69 238 CYS A CA 1
ATOM 1837 C C . CYS A 1 238 ? 12.016 -14.75 2.943 1 95.69 238 CYS A C 1
ATOM 1839 O O . CYS A 1 238 ? 11.211 -15.656 2.738 1 95.69 238 CYS A O 1
ATOM 1841 N N . LEU A 1 239 ? 11.844 -13.531 2.535 1 98.06 239 LEU A N 1
ATOM 1842 C CA . LEU A 1 239 ? 10.828 -13.141 1.559 1 98.06 239 LEU A CA 1
ATOM 1843 C C . LEU A 1 239 ? 11.477 -12.578 0.298 1 98.06 239 LEU A C 1
ATOM 1845 O O . LEU A 1 239 ? 12.094 -11.508 0.336 1 98.06 239 LEU A O 1
ATOM 1849 N N . VAL A 1 240 ? 11.352 -13.352 -0.772 1 98.56 240 VAL A N 1
ATOM 1850 C CA . VAL A 1 240 ? 11.859 -12.906 -2.068 1 98.56 240 VAL A CA 1
ATOM 1851 C C . VAL A 1 240 ? 10.711 -12.336 -2.902 1 98.56 240 VAL A C 1
ATOM 1853 O O . VAL A 1 240 ? 9.766 -13.047 -3.236 1 98.56 240 VAL A O 1
ATOM 1856 N N . SER A 1 241 ? 10.797 -11.062 -3.16 1 98.69 241 SER A N 1
ATOM 1857 C CA . SER A 1 241 ? 9.828 -10.367 -3.996 1 98.69 241 SER A CA 1
ATOM 1858 C C . SER A 1 241 ? 10.391 -10.094 -5.387 1 98.69 241 SER A C 1
ATOM 1860 O O . SER A 1 241 ? 11.406 -9.398 -5.523 1 98.69 241 SER A O 1
ATOM 1862 N N . LEU A 1 242 ? 9.727 -10.641 -6.418 1 98.69 242 LEU A N 1
ATOM 1863 C CA . LEU A 1 242 ? 10.203 -10.477 -7.789 1 98.69 242 LEU A CA 1
ATOM 1864 C C . LEU A 1 242 ? 9.312 -9.508 -8.555 1 98.69 242 LEU A C 1
ATOM 1866 O O . LEU A 1 242 ? 8.117 -9.75 -8.727 1 98.69 242 LEU A O 1
ATOM 1870 N N . GLY A 1 243 ? 9.961 -8.422 -8.992 1 97.81 243 GLY A N 1
ATOM 1871 C CA . GLY A 1 243 ? 9.281 -7.5 -9.891 1 97.81 243 GLY A CA 1
ATOM 1872 C C . GLY A 1 243 ? 9.375 -7.906 -11.344 1 97.81 243 GLY A C 1
ATOM 1873 O O . GLY A 1 243 ? 10.07 -8.867 -11.688 1 97.81 243 GLY A O 1
ATOM 1874 N N . THR A 1 244 ? 8.633 -7.133 -12.164 1 95.88 244 THR A N 1
ATOM 1875 C CA . THR A 1 244 ? 8.641 -7.422 -13.594 1 95.88 244 THR A CA 1
ATOM 1876 C C . THR A 1 244 ? 9.344 -6.312 -14.367 1 95.88 244 THR A C 1
ATOM 1878 O O . THR A 1 244 ? 9.125 -6.141 -15.57 1 95.88 244 THR A O 1
ATOM 1881 N N . GLY A 1 245 ? 10.102 -5.602 -13.688 1 94.44 245 GLY A N 1
ATOM 1882 C CA . GLY A 1 245 ? 10.883 -4.551 -14.32 1 94.44 245 GLY A CA 1
ATOM 1883 C C . GLY A 1 245 ? 10.164 -3.213 -14.352 1 94.44 245 GLY A C 1
ATOM 1884 O O . GLY A 1 245 ? 8.945 -3.152 -14.203 1 94.44 245 GLY A O 1
ATOM 1885 N N . TYR A 1 246 ? 11.008 -2.178 -14.445 1 89.94 246 TYR A N 1
ATOM 1886 C CA . TYR A 1 246 ? 10.469 -0.83 -14.562 1 89.94 246 TYR A CA 1
ATOM 1887 C C . TYR A 1 246 ? 11.281 -0.002 -15.555 1 89.94 246 TYR A C 1
ATOM 1889 O O . TYR A 1 246 ? 12.461 -0.281 -15.781 1 89.94 246 TYR A O 1
ATOM 1897 N N . TYR A 1 247 ? 10.531 0.889 -16.188 1 86.88 247 TYR A N 1
ATOM 1898 C CA . TYR A 1 247 ? 11.188 1.783 -17.125 1 86.88 247 TYR A CA 1
ATOM 1899 C C . TYR A 1 247 ? 11.234 3.207 -16.594 1 86.88 247 TYR A C 1
ATOM 1901 O O . TYR A 1 247 ? 10.227 3.736 -16.125 1 86.88 247 TYR A O 1
ATOM 1909 N N . CYS A 1 248 ? 12.398 3.801 -16.484 1 78 248 CYS A N 1
ATOM 1910 C CA . CYS A 1 248 ? 12.586 5.207 -16.141 1 78 248 CYS A CA 1
ATOM 1911 C C . CYS A 1 248 ? 13.227 5.969 -17.297 1 78 248 CYS A C 1
ATOM 1913 O O . CYS A 1 248 ? 14.398 5.746 -17.609 1 78 248 CYS A O 1
ATOM 1915 N N . PRO A 1 249 ? 12.289 6.777 -17.922 1 71.12 249 PRO A N 1
ATOM 1916 C CA . PRO A 1 249 ? 12.891 7.527 -19.016 1 71.12 249 PRO A CA 1
ATOM 1917 C C . PRO A 1 249 ? 14 8.469 -18.562 1 71.12 249 PRO A C 1
ATOM 1919 O O . PRO A 1 249 ? 13.992 8.922 -17.406 1 71.12 249 PRO A O 1
ATOM 1922 N N . SER A 1 250 ? 15.102 8.547 -19.25 1 59.91 250 SER A N 1
ATOM 1923 C CA . SER A 1 250 ? 16.219 9.43 -18.938 1 59.91 250 SER A CA 1
ATOM 1924 C C . SER A 1 250 ? 15.742 10.867 -18.766 1 59.91 250 SER A C 1
ATOM 1926 O O . SER A 1 250 ? 14.703 11.258 -19.297 1 59.91 250 SER A O 1
ATOM 1928 N N . SER A 1 251 ? 16.266 11.594 -17.688 1 55.09 251 SER A N 1
ATOM 1929 C CA . SER A 1 251 ? 15.992 12.969 -17.266 1 55.09 251 SER A CA 1
ATOM 1930 C C . SER A 1 251 ? 15.656 13.852 -18.469 1 55.09 251 SER A C 1
ATOM 1932 O O . SER A 1 251 ? 14.852 14.781 -18.344 1 55.09 251 SER A O 1
ATOM 1934 N N . ASP A 1 252 ? 16.297 13.586 -19.578 1 51.12 252 ASP A N 1
ATOM 1935 C CA . ASP A 1 252 ? 16.125 14.5 -20.703 1 51.12 252 ASP A CA 1
ATOM 1936 C C . ASP A 1 252 ? 14.727 14.344 -21.312 1 51.12 252 ASP A C 1
ATOM 1938 O O . ASP A 1 252 ? 14.297 15.188 -22.109 1 51.12 252 ASP A O 1
ATOM 1942 N N . GLN A 1 253 ? 14.109 13.312 -21.078 1 52.31 253 GLN A N 1
ATOM 1943 C CA . GLN A 1 253 ? 12.758 13.172 -21.609 1 52.31 253 GLN A CA 1
ATOM 1944 C C . GLN A 1 253 ? 11.703 13.547 -20.578 1 52.31 253 GLN A C 1
ATOM 1946 O O . GLN A 1 253 ? 11.469 12.789 -19.625 1 52.31 253 GLN A O 1
ATOM 1951 N N . GLU A 1 254 ? 11.711 14.734 -20.234 1 52 254 GLU A N 1
ATOM 1952 C CA . GLU A 1 254 ? 10.773 15.328 -19.297 1 52 254 GLU A CA 1
ATOM 1953 C C . GLU A 1 254 ? 9.359 14.789 -19.516 1 52 254 GLU A C 1
ATOM 1955 O O . GLU A 1 254 ? 8.805 14.898 -20.609 1 52 254 GLU A O 1
ATOM 1960 N N . VAL A 1 255 ? 8.984 13.695 -18.891 1 57.66 255 VAL A N 1
ATOM 1961 C CA . VAL A 1 255 ? 7.562 13.383 -18.969 1 57.66 255 VAL A CA 1
ATOM 1962 C C . VAL A 1 255 ? 6.742 14.602 -18.547 1 57.66 255 VAL A C 1
ATOM 1964 O O . VAL A 1 255 ? 6.852 15.07 -17.406 1 57.66 255 VAL A O 1
ATOM 1967 N N . LYS A 1 256 ? 6.348 15.375 -19.562 1 62.59 256 LYS A N 1
ATOM 1968 C CA . LYS A 1 256 ? 5.602 16.609 -19.359 1 62.59 256 LYS A CA 1
ATOM 1969 C C . LYS A 1 256 ? 4.18 16.328 -18.891 1 62.59 256 LYS A C 1
ATOM 1971 O O . LYS A 1 256 ? 3.418 15.641 -19.578 1 62.59 256 LYS A O 1
ATOM 1976 N N . PHE A 1 257 ? 4.129 16.516 -17.594 1 72.88 257 PHE A N 1
ATOM 1977 C CA . PHE A 1 257 ? 2.73 16.547 -17.172 1 72.88 257 PHE A CA 1
ATOM 1978 C C . PHE A 1 257 ? 1.951 17.578 -17.969 1 72.88 257 PHE A C 1
ATOM 1980 O O . PHE A 1 257 ? 2.299 18.766 -17.969 1 72.88 257 PHE A O 1
ATOM 1987 N N . ASP A 1 258 ? 1.068 17.109 -18.812 1 71.62 258 ASP A N 1
ATOM 1988 C CA . ASP A 1 258 ? 0.394 18.078 -19.688 1 71.62 258 ASP A CA 1
ATOM 1989 C C . ASP A 1 258 ? -0.965 18.469 -19.109 1 71.62 258 ASP A C 1
ATOM 1991 O O . ASP A 1 258 ? -1.697 19.25 -19.734 1 71.62 258 ASP A O 1
ATOM 1995 N N . GLY A 1 259 ? -1.26 17.984 -18.016 1 71.12 259 GLY A N 1
ATOM 1996 C CA . GLY A 1 259 ? -2.477 18.406 -17.344 1 71.12 259 GLY A CA 1
ATOM 1997 C C . GLY A 1 259 ? -3.736 17.844 -17.969 1 71.12 259 GLY A C 1
ATOM 1998 O O . GLY A 1 259 ? -4.84 18.078 -17.484 1 71.12 259 GLY A O 1
ATOM 1999 N N . SER A 1 260 ? -3.576 16.953 -19.016 1 74.56 260 SER A N 1
ATOM 2000 C CA . SER A 1 260 ? -4.727 16.359 -19.688 1 74.56 260 SER A CA 1
ATOM 2001 C C . SER A 1 260 ? -5.402 15.305 -18.828 1 74.56 260 SER A C 1
ATOM 2003 O O . SER A 1 260 ? -4.781 14.75 -17.922 1 74.56 260 SER A O 1
ATOM 2005 N N . LEU A 1 261 ? -6.625 15.102 -19.109 1 70.56 261 LEU A N 1
ATOM 2006 C CA . LEU A 1 261 ? -7.383 14.086 -18.391 1 70.56 261 LEU A CA 1
ATOM 2007 C C . LEU A 1 261 ? -6.789 12.695 -18.625 1 70.56 261 LEU A C 1
ATOM 2009 O O . LEU A 1 261 ? -6.773 11.859 -17.719 1 70.56 261 LEU A O 1
ATOM 2013 N N . SER A 1 262 ? -6.348 12.555 -19.859 1 75.62 262 SER A N 1
ATOM 2014 C CA . SER A 1 262 ? -5.719 11.281 -20.172 1 75.62 262 SER A CA 1
ATOM 2015 C C . SER A 1 262 ? -4.473 11.047 -19.328 1 75.62 262 SER A C 1
ATOM 2017 O O . SER A 1 262 ? -4.23 9.938 -18.859 1 75.62 262 SER A O 1
ATOM 2019 N N . ASN A 1 263 ? -3.77 12.086 -19.125 1 79.06 263 ASN A N 1
ATOM 2020 C CA . ASN A 1 263 ? -2.576 11.977 -18.297 1 79.06 263 ASN A CA 1
ATOM 2021 C C . ASN A 1 263 ? -2.932 11.734 -16.844 1 79.06 263 ASN A C 1
ATOM 2023 O O . ASN A 1 263 ? -2.295 10.914 -16.172 1 79.06 263 ASN A O 1
ATOM 2027 N N . LYS A 1 264 ? -3.844 12.469 -16.391 1 76.69 264 LYS A N 1
ATOM 2028 C CA . LYS A 1 264 ? -4.293 12.273 -15.016 1 76.69 264 LYS A CA 1
ATOM 2029 C C . LYS A 1 264 ? -4.797 10.852 -14.797 1 76.69 264 LYS A C 1
ATOM 2031 O O . LYS A 1 264 ? -4.516 10.25 -13.758 1 76.69 264 LYS A O 1
ATOM 2036 N N . PHE A 1 265 ? -5.344 10.359 -15.789 1 76.94 265 PHE A N 1
ATOM 2037 C CA . PHE A 1 265 ? -5.844 8.992 -15.719 1 76.94 265 PHE A CA 1
ATOM 2038 C C . PHE A 1 265 ? -4.691 7.996 -15.664 1 76.94 265 PHE A C 1
ATOM 2040 O O . PHE A 1 265 ? -4.727 7.035 -14.891 1 76.94 265 PHE A O 1
ATOM 2047 N N . LYS A 1 266 ? -3.809 8.273 -16.438 1 79.75 266 LYS A N 1
ATOM 2048 C CA . LYS A 1 266 ? -2.635 7.402 -16.422 1 79.75 266 LYS A CA 1
ATOM 2049 C C . LYS A 1 266 ? -1.945 7.414 -15.07 1 79.75 266 LYS A C 1
ATOM 2051 O O . LYS A 1 266 ? -1.503 6.375 -14.578 1 79.75 266 LYS A O 1
ATOM 2056 N N . ILE A 1 267 ? -1.938 8.516 -14.477 1 82.88 267 ILE A N 1
ATOM 2057 C CA . ILE A 1 267 ? -1.322 8.648 -13.164 1 82.88 267 ILE A CA 1
ATOM 2058 C C . ILE A 1 267 ? -2.104 7.832 -12.141 1 82.88 267 ILE A C 1
ATOM 2060 O O . ILE A 1 267 ? -1.512 7.164 -11.289 1 82.88 267 ILE A O 1
ATOM 2064 N N . ILE A 1 268 ? -3.352 7.863 -12.258 1 83 268 ILE A N 1
ATOM 2065 C CA . ILE A 1 268 ? -4.215 7.133 -11.336 1 83 268 ILE A CA 1
ATOM 2066 C C . ILE A 1 268 ? -3.988 5.629 -11.5 1 83 268 ILE A C 1
ATOM 2068 O O . ILE A 1 268 ? -3.885 4.898 -10.516 1 83 268 ILE A O 1
ATOM 2072 N N . ILE A 1 269 ? -3.812 5.199 -12.688 1 82.38 269 ILE A N 1
ATOM 2073 C CA . ILE A 1 269 ? -3.559 3.791 -12.961 1 82.38 269 ILE A CA 1
ATOM 2074 C C . ILE A 1 269 ? -2.193 3.395 -12.406 1 82.38 269 ILE A C 1
ATOM 2076 O O . ILE A 1 269 ? -2.059 2.354 -11.758 1 82.38 269 ILE A O 1
ATOM 2080 N N . ASP A 1 270 ? -1.261 4.27 -12.641 1 84.38 270 ASP A N 1
ATOM 2081 C CA . ASP A 1 270 ? 0.086 4.012 -12.133 1 84.38 270 ASP A CA 1
ATOM 2082 C C . ASP A 1 270 ? 0.097 3.92 -10.609 1 84.38 270 ASP A C 1
ATOM 2084 O O . ASP A 1 270 ? 0.819 3.104 -10.039 1 84.38 270 ASP A O 1
ATOM 2088 N N . SER A 1 271 ? -0.714 4.699 -10.07 1 86.06 271 SER A N 1
ATOM 2089 C CA . SER A 1 271 ? -0.815 4.703 -8.609 1 86.06 271 SER A CA 1
ATOM 2090 C C . SER A 1 271 ? -1.48 3.428 -8.102 1 86.06 271 SER A C 1
ATOM 2092 O O . SER A 1 271 ? -1.013 2.822 -7.137 1 86.06 271 SER A O 1
ATOM 2094 N N . ALA A 1 272 ? -2.502 3.057 -8.758 1 84.69 272 ALA A N 1
ATOM 2095 C CA . ALA A 1 272 ? -3.254 1.875 -8.344 1 84.69 272 ALA A CA 1
ATOM 2096 C C . ALA A 1 272 ? -2.428 0.605 -8.531 1 84.69 272 ALA A C 1
ATOM 2098 O O . ALA A 1 272 ? -2.613 -0.375 -7.805 1 84.69 272 ALA A O 1
ATOM 2099 N N . THR A 1 273 ? -1.494 0.628 -9.438 1 86.5 273 THR A N 1
ATOM 2100 C CA . THR A 1 273 ? -0.738 -0.573 -9.773 1 86.5 273 THR A CA 1
ATOM 2101 C C . THR A 1 273 ? 0.699 -0.466 -9.273 1 86.5 273 THR A C 1
ATOM 2103 O O . THR A 1 273 ? 1.567 -1.234 -9.688 1 86.5 273 THR A O 1
ATOM 2106 N N . ASP A 1 274 ? 0.879 0.416 -8.422 1 89.38 274 ASP A N 1
ATOM 2107 C CA . ASP A 1 274 ? 2.213 0.669 -7.887 1 89.38 274 ASP A CA 1
ATOM 2108 C C . ASP A 1 274 ? 2.715 -0.523 -7.074 1 89.38 274 ASP A C 1
ATOM 2110 O O . ASP A 1 274 ? 1.945 -1.156 -6.352 1 89.38 274 ASP A O 1
ATOM 2114 N N . THR A 1 275 ? 4.031 -0.808 -7.246 1 92.75 275 THR A N 1
ATOM 2115 C CA . THR A 1 275 ? 4.629 -1.917 -6.512 1 92.75 275 THR A CA 1
ATOM 2116 C C . THR A 1 275 ? 5.609 -1.402 -5.461 1 92.75 275 THR A C 1
ATOM 2118 O O . THR A 1 275 ? 6.035 -2.154 -4.582 1 92.75 275 THR A O 1
ATOM 2121 N N . LEU A 1 276 ? 5.898 -0.148 -5.496 1 91.56 276 LEU A N 1
ATOM 2122 C CA . LEU A 1 276 ? 6.961 0.412 -4.668 1 91.56 276 LEU A CA 1
ATOM 2123 C C . LEU A 1 276 ? 6.48 0.62 -3.236 1 91.56 276 LEU A C 1
ATOM 2125 O O . LEU A 1 276 ? 7.254 0.472 -2.289 1 91.56 276 LEU A O 1
ATOM 2129 N N . LYS A 1 277 ? 5.27 0.984 -3.113 1 92.69 277 LYS A N 1
ATOM 2130 C CA . LYS A 1 277 ? 4.738 1.28 -1.785 1 92.69 277 LYS A CA 1
ATOM 2131 C C . LYS A 1 277 ? 4.945 0.102 -0.836 1 92.69 277 LYS A C 1
ATOM 2133 O O . LYS A 1 277 ? 5.508 0.262 0.248 1 92.69 277 LYS A O 1
ATOM 2138 N N . ILE A 1 278 ? 4.516 -1.021 -1.278 1 94.88 278 ILE A N 1
ATOM 2139 C CA . ILE A 1 278 ? 4.637 -2.219 -0.454 1 94.88 278 ILE A CA 1
ATOM 2140 C C . ILE A 1 278 ? 6.113 -2.553 -0.249 1 94.88 278 ILE A C 1
ATOM 2142 O O . ILE A 1 278 ? 6.527 -2.916 0.855 1 94.88 278 ILE A O 1
ATOM 2146 N N . HIS A 1 279 ? 6.898 -2.408 -1.302 1 96.19 279 HIS A N 1
ATOM 2147 C CA . HIS A 1 279 ? 8.336 -2.639 -1.19 1 96.19 279 HIS A CA 1
ATOM 2148 C C . HIS A 1 279 ? 8.953 -1.763 -0.105 1 96.19 279 HIS A C 1
ATOM 2150 O O . HIS A 1 279 ? 9.68 -2.256 0.758 1 96.19 279 HIS A O 1
ATOM 2156 N N . ASN A 1 280 ? 8.625 -0.511 -0.126 1 94.38 280 ASN A N 1
ATOM 2157 C CA . ASN A 1 280 ? 9.203 0.435 0.82 1 94.38 280 ASN A CA 1
ATOM 2158 C C . ASN A 1 280 ? 8.797 0.112 2.256 1 94.38 280 ASN A C 1
ATOM 2160 O O . ASN A 1 280 ? 9.625 0.179 3.168 1 94.38 280 ASN A O 1
ATOM 2164 N N . VAL A 1 281 ? 7.594 -0.244 2.418 1 94.88 281 VAL A N 1
ATOM 2165 C CA . VAL A 1 281 ? 7.098 -0.554 3.756 1 94.88 281 VAL A CA 1
ATOM 2166 C C . VAL A 1 281 ? 7.805 -1.797 4.293 1 94.88 281 VAL A C 1
ATOM 2168 O O . VAL A 1 281 ? 8.289 -1.803 5.426 1 94.88 281 VAL A O 1
ATOM 2171 N N . LEU A 1 282 ? 7.852 -2.812 3.482 1 96.25 282 LEU A N 1
ATOM 2172 C CA . LEU A 1 282 ? 8.469 -4.059 3.922 1 96.25 282 LEU A CA 1
ATOM 2173 C C . LEU A 1 282 ? 9.953 -3.867 4.188 1 96.25 282 LEU A C 1
ATOM 2175 O O . LEU A 1 282 ? 10.492 -4.391 5.168 1 96.25 282 LEU A O 1
ATOM 2179 N N . LYS A 1 283 ? 10.531 -3.115 3.328 1 94.62 283 LYS A N 1
ATOM 2180 C CA . LYS A 1 283 ? 11.953 -2.83 3.504 1 94.62 283 LYS A CA 1
ATOM 2181 C C . LYS A 1 283 ? 12.203 -2.1 4.816 1 94.62 283 LYS A C 1
ATOM 2183 O O . LYS A 1 283 ? 13.203 -2.363 5.496 1 94.62 283 LYS A O 1
ATOM 2188 N N . ASP A 1 284 ? 11.336 -1.245 5.191 1 93 284 ASP A N 1
ATOM 2189 C CA . ASP A 1 284 ? 11.484 -0.417 6.383 1 93 284 ASP A CA 1
ATOM 2190 C C . ASP A 1 284 ? 11.25 -1.231 7.652 1 93 284 ASP A C 1
ATOM 2192 O O . ASP A 1 284 ? 11.859 -0.969 8.688 1 93 284 ASP A O 1
ATOM 2196 N N . ILE A 1 285 ? 10.352 -2.16 7.59 1 92.56 285 ILE A N 1
ATOM 2197 C CA . ILE A 1 285 ? 9.844 -2.697 8.852 1 92.56 285 ILE A CA 1
ATOM 2198 C C . ILE A 1 285 ? 10.422 -4.094 9.078 1 92.56 285 ILE A C 1
ATOM 2200 O O . ILE A 1 285 ? 10.734 -4.461 10.219 1 92.56 285 ILE A O 1
ATOM 2204 N N . LEU A 1 286 ? 10.586 -4.879 8.039 1 93.56 286 LEU A N 1
ATOM 2205 C CA . LEU A 1 286 ? 11.094 -6.234 8.227 1 93.56 286 LEU A CA 1
ATOM 2206 C C . LEU A 1 286 ? 12.57 -6.215 8.609 1 93.56 286 LEU A C 1
ATOM 2208 O O . LEU A 1 286 ? 13.297 -5.285 8.242 1 93.56 286 LEU A O 1
ATOM 2212 N N . PRO A 1 287 ? 12.977 -7.223 9.336 1 89.81 287 PRO A N 1
ATOM 2213 C CA . PRO A 1 287 ? 14.391 -7.289 9.703 1 89.81 287 PRO A CA 1
ATOM 2214 C C . PRO A 1 287 ? 15.312 -7.336 8.492 1 89.81 287 PRO A C 1
ATOM 2216 O O . PRO A 1 287 ? 14.953 -7.898 7.453 1 89.81 287 PRO A O 1
ATOM 2219 N N . ALA A 1 288 ? 16.469 -6.785 8.852 1 88.12 288 ALA A N 1
ATOM 2220 C CA . ALA A 1 288 ? 17.469 -6.797 7.789 1 88.12 288 ALA A CA 1
ATOM 2221 C C . ALA A 1 288 ? 17.812 -8.227 7.375 1 88.12 288 ALA A C 1
ATOM 2223 O O . ALA A 1 288 ? 18 -9.094 8.227 1 88.12 288 ALA A O 1
ATOM 2224 N N . GLY A 1 289 ? 17.75 -8.523 6.156 1 91.69 289 GLY A N 1
ATOM 2225 C CA . GLY A 1 289 ? 18.109 -9.836 5.652 1 91.69 289 GLY A CA 1
ATOM 2226 C C . GLY A 1 289 ? 16.922 -10.75 5.441 1 91.69 289 GLY A C 1
ATOM 2227 O O . GLY A 1 289 ? 17.062 -11.859 4.934 1 91.69 289 GLY A O 1
ATOM 2228 N N . ALA A 1 290 ? 15.797 -10.273 5.812 1 94.31 290 ALA A N 1
ATOM 2229 C CA . ALA A 1 290 ? 14.609 -11.117 5.676 1 94.31 290 ALA A CA 1
ATOM 2230 C C . ALA A 1 290 ? 13.828 -10.773 4.414 1 94.31 290 ALA A C 1
ATOM 2232 O O . ALA A 1 290 ? 12.922 -11.508 4.016 1 94.31 290 ALA A O 1
ATOM 2233 N N . TYR A 1 291 ? 14.219 -9.719 3.836 1 97.5 291 TYR A N 1
ATOM 2234 C CA . TYR A 1 291 ? 13.453 -9.258 2.68 1 97.5 291 TYR A CA 1
ATOM 2235 C C . TYR A 1 291 ? 14.383 -8.883 1.53 1 97.5 291 TYR A C 1
ATOM 2237 O O . TYR A 1 291 ? 15.305 -8.078 1.704 1 97.5 291 TYR A O 1
ATOM 2245 N N . TYR A 1 292 ? 14.117 -9.469 0.33 1 98.12 292 TYR A N 1
ATOM 2246 C CA . TYR A 1 292 ? 14.875 -9.203 -0.885 1 98.12 292 TYR A CA 1
ATOM 2247 C C . TYR A 1 292 ? 13.945 -8.898 -2.055 1 98.12 292 TYR A C 1
ATOM 2249 O O . TYR A 1 292 ? 13.078 -9.711 -2.393 1 98.12 292 TYR A O 1
ATOM 2257 N N . ARG A 1 293 ? 14.148 -7.762 -2.592 1 97.94 293 ARG A N 1
ATOM 2258 C CA . ARG A 1 293 ? 13.375 -7.402 -3.777 1 97.94 293 ARG A CA 1
ATOM 2259 C C . ARG A 1 293 ? 14.281 -7.281 -5 1 97.94 293 ARG A C 1
ATOM 2261 O O . ARG A 1 293 ? 15.32 -6.621 -4.949 1 97.94 293 ARG A O 1
ATOM 2268 N N . PHE A 1 294 ? 13.914 -7.973 -6.066 1 98.38 294 PHE A N 1
ATOM 2269 C CA . PHE A 1 294 ? 14.594 -7.863 -7.352 1 98.38 294 PHE A CA 1
ATOM 2270 C C . PHE A 1 294 ? 13.656 -7.293 -8.406 1 98.38 294 PHE A C 1
ATOM 2272 O O . PHE A 1 294 ? 12.648 -7.914 -8.75 1 98.38 294 PHE A O 1
ATOM 2279 N N . ASN A 1 295 ? 13.922 -6.188 -8.891 1 97.56 295 ASN A N 1
ATOM 2280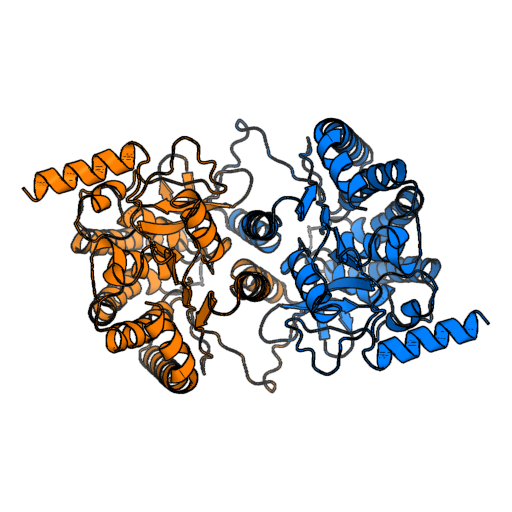 C CA . ASN A 1 295 ? 13.156 -5.477 -9.906 1 97.56 295 ASN A CA 1
ATOM 2281 C C . ASN A 1 295 ? 14.062 -4.664 -10.828 1 97.56 295 ASN A C 1
ATOM 2283 O O . ASN A 1 295 ? 14.305 -3.48 -10.578 1 97.56 295 ASN A O 1
ATOM 2287 N N . PRO A 1 296 ? 14.477 -5.168 -11.961 1 96.94 296 PRO A N 1
ATOM 2288 C CA . PRO A 1 296 ? 15.477 -4.527 -12.812 1 96.94 296 PRO A CA 1
ATOM 2289 C C . PRO A 1 296 ? 14.922 -3.326 -13.578 1 96.94 296 PRO A C 1
ATOM 2291 O O . PRO A 1 296 ? 13.766 -3.338 -14 1 96.94 296 PRO A O 1
ATOM 2294 N N . PRO A 1 297 ? 15.812 -2.318 -13.742 1 94.44 297 PRO A N 1
ATOM 2295 C CA . PRO A 1 297 ? 15.469 -1.289 -14.727 1 94.44 297 PRO A CA 1
ATOM 2296 C C . PRO A 1 297 ? 15.523 -1.804 -16.156 1 94.44 297 PRO A C 1
ATOM 2298 O O . PRO A 1 297 ? 16.391 -2.609 -16.5 1 94.44 297 PRO A O 1
ATOM 2301 N N . LEU A 1 298 ? 14.594 -1.38 -16.953 1 94.06 298 LEU A N 1
ATOM 2302 C CA . LEU A 1 298 ? 14.539 -1.759 -18.359 1 94.06 298 LEU A CA 1
ATOM 2303 C C . LEU A 1 298 ? 14.938 -0.589 -19.25 1 94.06 298 LEU A C 1
ATOM 2305 O O . LEU A 1 298 ? 14.633 0.566 -18.938 1 94.06 298 LEU A O 1
ATOM 2309 N N . SER A 1 299 ? 15.492 -0.875 -20.312 1 91.62 299 SER A N 1
ATOM 2310 C CA . SER A 1 299 ? 16.016 0.15 -21.203 1 91.62 299 SER A CA 1
ATOM 2311 C C . SER A 1 299 ? 14.906 0.762 -22.047 1 91.62 299 SER A C 1
ATOM 2313 O O . SER A 1 299 ? 15.062 1.853 -22.609 1 91.62 299 SER A O 1
ATOM 2315 N N . ARG A 1 300 ? 13.836 -0.002 -22.203 1 87.5 300 ARG A N 1
ATOM 2316 C CA . ARG A 1 300 ? 12.703 0.483 -22.984 1 87.5 300 ARG A CA 1
ATOM 2317 C C . ARG A 1 300 ? 11.383 0.189 -22.266 1 87.5 300 ARG A C 1
ATOM 2319 O O . ARG A 1 300 ? 11.312 -0.723 -21.438 1 87.5 300 ARG A O 1
ATOM 2326 N N . GLN A 1 301 ? 10.492 1.079 -22.672 1 81.62 301 GLN A N 1
ATOM 2327 C CA . GLN A 1 301 ? 9.148 0.808 -22.172 1 81.62 301 GLN A CA 1
ATOM 2328 C C . GLN A 1 301 ? 8.547 -0.42 -22.844 1 81.62 301 GLN A C 1
ATOM 2330 O O . GLN A 1 301 ? 8.516 -0.511 -24.062 1 81.62 301 GLN A O 1
ATOM 2335 N N . VAL A 1 302 ? 8.18 -1.34 -22.047 1 78.62 302 VAL A N 1
ATOM 2336 C CA . VAL A 1 302 ? 7.566 -2.561 -22.562 1 78.62 302 VAL A CA 1
ATOM 2337 C C . VAL A 1 302 ? 6.094 -2.602 -22.156 1 78.62 302 VAL A C 1
ATOM 2339 O O . VAL A 1 302 ? 5.766 -2.58 -20.969 1 78.62 302 VAL A O 1
ATOM 2342 N N . ALA A 1 303 ? 5.273 -2.645 -23.125 1 75.81 303 ALA A N 1
ATOM 2343 C CA . ALA A 1 303 ? 3.84 -2.703 -22.859 1 75.81 303 ALA A CA 1
ATOM 2344 C C . ALA A 1 303 ? 3.447 -4.051 -22.25 1 75.81 303 ALA A C 1
ATOM 2346 O O . ALA A 1 303 ? 4.156 -5.043 -22.422 1 75.81 303 ALA A O 1
ATOM 2347 N N . ILE A 1 304 ? 2.312 -4.027 -21.594 1 74.62 304 ILE A N 1
ATOM 2348 C CA . ILE A 1 304 ? 1.839 -5.219 -20.891 1 74.62 304 ILE A CA 1
ATOM 2349 C C . ILE A 1 304 ? 1.547 -6.328 -21.891 1 74.62 304 ILE A C 1
ATOM 2351 O O . ILE A 1 304 ? 1.695 -7.512 -21.578 1 74.62 304 ILE A O 1
ATOM 2355 N N . ASN A 1 305 ? 1.185 -5.938 -23.078 1 70.5 305 ASN A N 1
ATOM 2356 C CA . ASN A 1 305 ? 0.844 -6.91 -24.109 1 70.5 305 ASN A CA 1
ATOM 2357 C C . ASN A 1 305 ? 1.905 -6.953 -25.219 1 70.5 305 ASN A C 1
ATOM 2359 O O . ASN A 1 305 ? 1.614 -7.332 -26.344 1 70.5 305 ASN A O 1
ATOM 2363 N N . GLU A 1 306 ? 3.092 -6.57 -24.891 1 76 306 GLU A N 1
ATOM 2364 C CA . GLU A 1 306 ? 4.164 -6.539 -25.875 1 76 306 GLU A CA 1
ATOM 2365 C C . GLU A 1 306 ? 4.516 -7.941 -26.359 1 76 306 GLU A C 1
ATOM 2367 O O . GLU A 1 306 ? 4.738 -8.844 -25.547 1 76 306 GLU A O 1
ATOM 2372 N N . SER A 1 307 ? 4.426 -8.117 -27.734 1 74 307 SER A N 1
ATOM 2373 C CA . SER A 1 307 ? 4.723 -9.445 -28.25 1 74 307 SER A CA 1
ATOM 2374 C C . SER A 1 307 ? 5.898 -9.406 -29.219 1 74 307 SER A C 1
ATOM 2376 O O . SER A 1 307 ? 6.375 -10.453 -29.672 1 74 307 SER A O 1
ATOM 2378 N N . ARG A 1 308 ? 6.441 -8.219 -29.594 1 82.62 308 ARG A N 1
ATOM 2379 C CA . ARG A 1 308 ? 7.555 -8.102 -30.531 1 82.62 308 ARG A CA 1
ATOM 2380 C C . ARG A 1 308 ? 8.82 -8.719 -29.953 1 82.62 308 ARG A C 1
ATOM 2382 O O . ARG A 1 308 ? 9.219 -8.398 -28.828 1 82.62 308 ARG A O 1
ATOM 2389 N N . GLU A 1 309 ? 9.43 -9.5 -30.625 1 83.62 309 GLU A N 1
ATOM 2390 C CA . GLU A 1 309 ? 10.578 -10.297 -30.188 1 83.62 309 GLU A CA 1
ATOM 2391 C C . GLU A 1 309 ? 11.75 -9.406 -29.797 1 83.62 309 GLU A C 1
ATOM 2393 O O . GLU A 1 309 ? 12.492 -9.719 -28.859 1 83.62 309 GLU A O 1
ATOM 2398 N N . ASP A 1 310 ? 12.016 -8.445 -30.531 1 88.81 310 ASP A N 1
ATOM 2399 C CA . ASP A 1 310 ? 13.141 -7.562 -30.234 1 88.81 310 ASP A CA 1
ATOM 2400 C C . ASP A 1 310 ? 12.969 -6.898 -28.875 1 88.81 310 ASP A C 1
ATOM 2402 O O . ASP A 1 310 ? 13.945 -6.707 -28.141 1 88.81 310 ASP A O 1
ATOM 2406 N N . PHE A 1 311 ? 11.742 -6.562 -28.562 1 87.75 311 PHE A N 1
ATOM 2407 C CA . PHE A 1 311 ? 11.445 -5.988 -27.25 1 87.75 311 PHE A CA 1
ATOM 2408 C C . PHE A 1 311 ? 11.68 -7.008 -26.141 1 87.75 311 PHE A C 1
ATOM 2410 O O . PHE A 1 311 ? 12.289 -6.695 -25.125 1 87.75 311 PHE A O 1
ATOM 2417 N N . LEU A 1 312 ? 11.25 -8.148 -26.406 1 87.88 312 LEU A N 1
ATOM 2418 C CA . LEU A 1 312 ? 11.391 -9.203 -25.406 1 87.88 312 LEU A CA 1
ATOM 2419 C C . LEU A 1 312 ? 12.852 -9.57 -25.203 1 87.88 312 LEU A C 1
ATOM 2421 O O . LEU A 1 312 ? 13.297 -9.773 -24.078 1 87.88 312 LEU A O 1
ATOM 2425 N N . LYS A 1 313 ? 13.555 -9.602 -26.281 1 91.44 313 LYS A N 1
ATOM 2426 C CA . LYS A 1 313 ? 14.977 -9.914 -26.219 1 91.44 313 LYS A CA 1
ATOM 2427 C C . LYS A 1 313 ? 15.734 -8.836 -25.438 1 91.44 313 LYS A C 1
ATOM 2429 O O . LYS A 1 313 ? 16.594 -9.148 -24.609 1 91.44 313 LYS A O 1
ATOM 2434 N N . GLN A 1 314 ? 15.43 -7.664 -25.703 1 94.31 314 GLN A N 1
ATOM 2435 C CA . GLN A 1 314 ? 16.078 -6.574 -25 1 94.31 314 GLN A CA 1
ATOM 2436 C C . GLN A 1 314 ? 15.75 -6.609 -23.5 1 94.31 314 GLN A C 1
ATOM 2438 O O . GLN A 1 314 ? 16.609 -6.355 -22.656 1 94.31 314 GLN A O 1
ATOM 2443 N N . MET A 1 315 ? 14.586 -6.859 -23.219 1 94.38 315 MET A N 1
ATOM 2444 C CA . MET A 1 315 ? 14.148 -6.973 -21.828 1 94.38 315 MET A CA 1
ATOM 2445 C C . MET A 1 315 ? 14.922 -8.07 -21.094 1 94.38 315 MET A C 1
ATOM 2447 O O . MET A 1 315 ? 15.367 -7.875 -19.969 1 94.38 315 MET A O 1
ATOM 2451 N N . GLN A 1 316 ? 15.094 -9.156 -21.766 1 94.56 316 GLN A N 1
ATOM 2452 C CA . GLN A 1 316 ? 15.836 -10.266 -21.172 1 94.56 316 GLN A CA 1
ATOM 2453 C C . GLN A 1 316 ? 17.312 -9.914 -21 1 94.56 316 GLN A C 1
ATOM 2455 O O . GLN A 1 316 ? 17.938 -10.305 -20.016 1 94.56 316 GLN A O 1
ATOM 2460 N N . GLU A 1 317 ? 17.844 -9.164 -21.938 1 96.62 317 GLU A N 1
ATOM 2461 C CA . GLU A 1 317 ? 19.219 -8.719 -21.828 1 96.62 317 GLU A CA 1
ATOM 2462 C C . GLU A 1 317 ? 19.406 -7.75 -20.656 1 96.62 317 GLU A C 1
ATOM 2464 O O . GLU A 1 317 ? 20.375 -7.848 -19.922 1 96.62 317 GLU A O 1
ATOM 2469 N N . ASP A 1 318 ? 18.516 -6.855 -20.547 1 97.12 318 ASP A N 1
ATOM 2470 C CA . ASP A 1 318 ? 18.531 -5.953 -19.406 1 97.12 318 ASP A CA 1
ATOM 2471 C C . ASP A 1 318 ? 18.484 -6.73 -18.094 1 97.12 318 ASP A C 1
ATOM 2473 O O . ASP A 1 318 ? 19.188 -6.387 -17.141 1 97.12 318 ASP A O 1
ATOM 2477 N N . THR A 1 319 ? 17.672 -7.734 -18.062 1 97.69 319 THR A N 1
ATOM 2478 C CA . THR A 1 319 ? 17.516 -8.547 -16.859 1 97.69 319 THR A CA 1
ATOM 2479 C C . THR A 1 319 ? 18.812 -9.305 -16.547 1 97.69 319 THR A C 1
ATOM 2481 O O . THR A 1 319 ? 19.234 -9.359 -15.391 1 97.69 319 THR A O 1
ATOM 2484 N N . GLN A 1 320 ? 19.438 -9.797 -17.562 1 97.75 320 GLN A N 1
ATOM 2485 C CA . GLN A 1 320 ? 20.688 -10.531 -17.359 1 97.75 320 GLN A CA 1
ATOM 2486 C C . GLN A 1 320 ? 21.781 -9.609 -16.828 1 97.75 320 GLN A C 1
ATOM 2488 O O . GLN A 1 320 ? 22.562 -10.008 -15.953 1 97.75 320 GLN A O 1
ATOM 2493 N N . SER A 1 321 ? 21.828 -8.406 -17.344 1 97.62 321 SER A N 1
ATOM 2494 C CA . SER A 1 321 ? 22.781 -7.426 -16.828 1 97.62 321 SER A CA 1
ATOM 2495 C C . SER A 1 321 ? 22.516 -7.105 -15.359 1 97.62 321 SER A C 1
ATOM 2497 O O . SER A 1 321 ? 23.453 -6.98 -14.562 1 97.62 321 SER A O 1
ATOM 2499 N N . TYR A 1 322 ? 21.312 -6.984 -15.086 1 98.12 322 TYR A N 1
ATOM 2500 C CA . TYR A 1 322 ? 20.891 -6.73 -13.703 1 98.12 322 TYR A CA 1
ATOM 2501 C C . TYR A 1 322 ? 21.297 -7.887 -12.797 1 98.12 322 TYR A C 1
ATOM 2503 O O . TYR A 1 322 ? 21.812 -7.672 -11.695 1 98.12 322 TYR A O 1
ATOM 2511 N N . ILE A 1 323 ? 21.078 -9.094 -13.203 1 98.06 323 ILE A N 1
ATOM 2512 C CA . ILE A 1 323 ? 21.406 -10.289 -12.438 1 98.06 323 ILE A CA 1
ATOM 2513 C C . ILE A 1 323 ? 22.906 -10.32 -12.133 1 98.06 323 ILE A C 1
ATOM 2515 O O . ILE A 1 323 ? 23.312 -10.641 -11.008 1 98.06 323 ILE A O 1
ATOM 2519 N N . LYS A 1 324 ? 23.688 -9.953 -13.078 1 97.5 324 LYS A N 1
ATOM 2520 C CA . LYS A 1 324 ? 25.125 -9.914 -12.875 1 97.5 324 LYS A CA 1
ATOM 2521 C C . LYS A 1 324 ? 25.516 -8.875 -11.828 1 97.5 324 LYS A C 1
ATOM 2523 O O . LYS A 1 324 ? 26.375 -9.125 -10.977 1 97.5 324 LYS A O 1
ATOM 2528 N N . ARG A 1 325 ? 24.859 -7.781 -11.812 1 97.38 325 ARG A N 1
ATOM 2529 C CA . ARG A 1 325 ? 25.141 -6.703 -10.875 1 97.38 325 ARG A CA 1
ATOM 2530 C C . ARG A 1 325 ? 24.672 -7.07 -9.469 1 97.38 325 ARG A C 1
ATOM 2532 O O . ARG A 1 325 ? 25.266 -6.629 -8.484 1 97.38 325 ARG A O 1
ATOM 2539 N N . LYS A 1 326 ? 23.641 -7.863 -9.414 1 97.44 326 LYS A N 1
ATOM 2540 C CA . LYS A 1 326 ? 23.062 -8.195 -8.117 1 97.44 326 LYS A CA 1
ATOM 2541 C C . LYS A 1 326 ? 23.5 -9.586 -7.656 1 97.44 326 LYS A C 1
ATOM 2543 O O . LYS A 1 326 ? 22.828 -10.211 -6.836 1 97.44 326 LYS A O 1
ATOM 2548 N N . ALA A 1 327 ? 24.578 -10.047 -8.148 1 96.06 327 ALA A N 1
ATOM 2549 C CA . ALA A 1 327 ? 25.062 -11.398 -7.879 1 96.06 327 ALA A CA 1
ATOM 2550 C C . ALA A 1 327 ? 25.25 -11.625 -6.383 1 96.06 327 ALA A C 1
ATOM 2552 O O . ALA A 1 327 ? 24.922 -12.703 -5.867 1 96.06 327 ALA A O 1
ATOM 2553 N N . ASN A 1 328 ? 25.703 -10.648 -5.691 1 96 328 ASN A N 1
ATOM 2554 C CA . ASN A 1 328 ? 25.938 -10.781 -4.258 1 96 328 ASN A CA 1
ATOM 2555 C C . ASN A 1 328 ? 24.625 -10.93 -3.486 1 96 328 ASN A C 1
ATOM 2557 O O . ASN A 1 328 ? 24.531 -11.75 -2.572 1 96 328 ASN A O 1
ATOM 2561 N N . GLU A 1 329 ? 23.688 -10.117 -3.832 1 96.44 329 GLU A N 1
ATOM 2562 C CA . GLU A 1 329 ? 22.391 -10.195 -3.17 1 96.44 329 GLU A CA 1
ATOM 2563 C C . GLU A 1 329 ? 21.703 -11.531 -3.459 1 96.44 329 GLU A C 1
ATOM 2565 O O . GLU A 1 329 ? 21.094 -12.125 -2.568 1 96.44 329 GLU A O 1
ATOM 2570 N N . ILE A 1 330 ? 21.828 -11.953 -4.695 1 96.94 330 ILE A N 1
ATOM 2571 C CA . ILE A 1 330 ? 21.25 -13.242 -5.07 1 96.94 330 ILE A CA 1
ATOM 2572 C C . ILE A 1 330 ? 21.969 -14.359 -4.32 1 96.94 330 ILE A C 1
ATOM 2574 O O . ILE A 1 330 ? 21.328 -15.328 -3.877 1 96.94 330 ILE A O 1
ATOM 2578 N N . GLY A 1 331 ? 23.219 -14.188 -4.168 1 96 331 GLY A N 1
ATOM 2579 C CA . GLY A 1 331 ? 23.984 -15.148 -3.377 1 96 331 GLY A CA 1
ATOM 2580 C C . GLY A 1 331 ? 23.516 -15.234 -1.938 1 96 331 GLY A C 1
ATOM 2581 O O . GLY A 1 331 ? 23.438 -16.328 -1.372 1 96 331 GLY A O 1
ATOM 2582 N N . ARG A 1 332 ? 23.203 -14.172 -1.371 1 96.06 332 ARG A N 1
ATOM 2583 C CA . ARG A 1 332 ? 22.688 -14.148 -0.002 1 96.06 332 ARG A CA 1
ATOM 2584 C C . ARG A 1 332 ? 21.359 -14.883 0.102 1 96.06 332 ARG A C 1
ATOM 2586 O O . ARG A 1 332 ? 21.125 -15.625 1.061 1 96.06 332 ARG A O 1
ATOM 2593 N N . VAL A 1 333 ? 20.531 -14.633 -0.885 1 96.69 333 VAL A N 1
ATOM 2594 C CA . VAL A 1 333 ? 19.25 -15.32 -0.926 1 96.69 333 VAL A CA 1
ATOM 2595 C C . VAL A 1 333 ? 19.469 -16.828 -0.985 1 96.69 333 VAL A C 1
ATOM 2597 O O . VAL A 1 333 ? 18.797 -17.594 -0.288 1 96.69 333 VAL A O 1
ATOM 2600 N N . ASN A 1 334 ? 20.438 -17.203 -1.727 1 95.5 334 ASN A N 1
ATOM 2601 C CA . ASN A 1 334 ? 20.719 -18.625 -1.916 1 95.5 334 ASN A CA 1
ATOM 2602 C C . ASN A 1 334 ? 21.172 -19.281 -0.616 1 95.5 33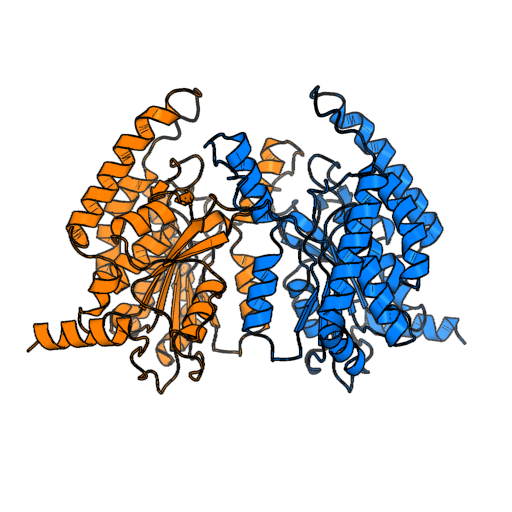4 ASN A C 1
ATOM 2604 O O . ASN A 1 334 ? 20.859 -20.453 -0.366 1 95.5 334 ASN A O 1
ATOM 2608 N N . THR A 1 335 ? 21.812 -18.562 0.171 1 94.81 335 THR A N 1
ATOM 2609 C CA . THR A 1 335 ? 22.266 -19.094 1.449 1 94.81 335 THR A CA 1
ATOM 2610 C C . THR A 1 335 ? 21.094 -19.312 2.4 1 94.81 335 THR A C 1
ATOM 2612 O O . THR A 1 335 ? 21.156 -20.188 3.271 1 94.81 335 THR A O 1
ATOM 2615 N N . LEU A 1 336 ? 20.094 -18.594 2.211 1 94.12 336 LEU A N 1
ATOM 2616 C CA . LEU A 1 336 ? 18.922 -18.672 3.08 1 94.12 336 LEU A CA 1
ATOM 2617 C C . LEU A 1 336 ? 17.969 -19.766 2.598 1 94.12 336 LEU A C 1
ATOM 2619 O O . LEU A 1 336 ? 17.203 -20.312 3.385 1 94.12 336 LEU A O 1
ATOM 2623 N N . LEU A 1 337 ? 18.062 -20.016 1.338 1 94.31 337 LEU A N 1
ATOM 2624 C CA . LEU A 1 337 ? 17.125 -20.969 0.735 1 94.31 337 LEU A CA 1
ATOM 2625 C C . LEU A 1 337 ? 17.656 -22.391 0.843 1 94.31 337 LEU A C 1
ATOM 2627 O O . LEU A 1 337 ? 16.875 -23.328 1.012 1 94.31 337 LEU A O 1
ATOM 2631 N N . ASP B 1 1 ? 16.703 33.812 25.969 1 61.06 1 ASP B N 1
ATOM 2632 C CA . ASP B 1 1 ? 16.203 34.688 24.891 1 61.06 1 ASP B CA 1
ATOM 2633 C C . ASP B 1 1 ? 15.484 33.875 23.828 1 61.06 1 ASP B C 1
ATOM 2635 O O . ASP B 1 1 ? 16.094 33.062 23.125 1 61.06 1 ASP B O 1
ATOM 2639 N N . PRO B 1 2 ? 14.172 33.969 23.938 1 67.69 2 PRO B N 1
ATOM 2640 C CA . PRO B 1 2 ? 13.289 33.188 23.094 1 67.69 2 PRO B CA 1
ATOM 2641 C C . PRO B 1 2 ? 13.68 33.219 21.625 1 67.69 2 PRO B C 1
ATOM 2643 O O . PRO B 1 2 ? 13.727 32.188 20.953 1 67.69 2 PRO B O 1
ATOM 2646 N N . PRO B 1 3 ? 14.109 34.344 21.141 1 74.25 3 PRO B N 1
ATOM 2647 C CA . PRO B 1 3 ? 14.5 34.375 19.734 1 74.25 3 PRO B CA 1
ATOM 2648 C C . PRO B 1 3 ? 15.797 33.594 19.469 1 74.25 3 PRO B C 1
ATOM 2650 O O . PRO B 1 3 ? 15.922 32.906 18.438 1 74.25 3 PRO B O 1
ATOM 2653 N N . LEU B 1 4 ? 16.688 33.688 20.438 1 77.62 4 LEU B N 1
ATOM 2654 C CA . LEU B 1 4 ? 17.969 33 20.281 1 77.62 4 LEU B CA 1
ATOM 2655 C C . LEU B 1 4 ? 17.766 31.5 20.281 1 77.62 4 LEU B C 1
ATOM 2657 O O . LEU B 1 4 ? 18.375 30.781 19.484 1 77.62 4 LEU B O 1
ATOM 2661 N N . LEU B 1 5 ? 16.922 31.109 21.172 1 77.62 5 LEU B N 1
ATOM 2662 C CA . LEU B 1 5 ? 16.656 29.672 21.25 1 77.62 5 LEU B CA 1
ATOM 2663 C C . LEU B 1 5 ? 16.016 29.172 19.969 1 77.62 5 LEU B C 1
ATOM 2665 O O . LEU B 1 5 ? 16.281 28.047 19.531 1 77.62 5 LEU B O 1
ATOM 2669 N N . GLY B 1 6 ? 15.203 29.969 19.438 1 79.56 6 GLY B N 1
ATOM 2670 C CA . GLY B 1 6 ? 14.586 29.609 18.172 1 79.56 6 GLY B CA 1
ATOM 2671 C C . GLY B 1 6 ? 15.586 29.469 17.047 1 79.56 6 GLY B C 1
ATOM 2672 O O . GLY B 1 6 ? 15.531 28.516 16.266 1 79.56 6 GLY B O 1
ATOM 2673 N N . HIS B 1 7 ? 16.469 30.359 17 1 79.81 7 HIS B N 1
ATOM 2674 C CA . HIS B 1 7 ? 17.516 30.312 15.992 1 79.81 7 HIS B CA 1
ATOM 2675 C C . HIS B 1 7 ? 18.422 29.094 16.188 1 79.81 7 HIS B C 1
ATOM 2677 O O . HIS B 1 7 ? 18.891 28.5 15.203 1 79.81 7 HIS B O 1
ATOM 2683 N N . LEU B 1 8 ? 18.562 28.797 17.375 1 77.5 8 LEU B N 1
ATOM 2684 C CA . LEU B 1 8 ? 19.391 27.641 17.688 1 77.5 8 LEU B CA 1
ATOM 2685 C C . LEU B 1 8 ? 18.703 26.359 17.219 1 77.5 8 LEU B C 1
ATOM 2687 O O . LEU B 1 8 ? 19.344 25.484 16.641 1 77.5 8 LEU B O 1
ATOM 2691 N N . ARG B 1 9 ? 17.469 26.297 17.469 1 78.56 9 ARG B N 1
ATOM 2692 C CA . ARG B 1 9 ? 16.719 25.125 17.031 1 78.56 9 ARG B CA 1
ATOM 2693 C C . ARG B 1 9 ? 16.781 24.969 15.508 1 78.56 9 ARG B C 1
ATOM 2695 O O . ARG B 1 9 ? 17.016 23.859 15 1 78.56 9 ARG B O 1
ATOM 2702 N N . LEU B 1 10 ? 16.609 26 14.93 1 80.44 10 LEU B N 1
ATOM 2703 C CA . LEU B 1 10 ? 16.656 26 13.469 1 80.44 10 LEU B CA 1
ATOM 2704 C C . LEU B 1 10 ? 18.031 25.594 12.969 1 80.44 10 LEU B C 1
ATOM 2706 O O . LEU B 1 10 ? 18.156 24.766 12.062 1 80.44 10 LEU B O 1
ATOM 2710 N N . SER B 1 11 ? 19.031 26.156 13.562 1 79.81 11 SER B N 1
ATOM 2711 C CA . SER B 1 11 ? 20.391 25.859 13.148 1 79.81 11 SER B CA 1
ATOM 2712 C C . SER B 1 11 ? 20.719 24.391 13.367 1 79.81 11 SER B C 1
ATOM 2714 O O . SER B 1 11 ? 21.328 23.75 12.5 1 79.81 11 SER B O 1
ATOM 2716 N N . LEU B 1 12 ? 20.266 23.922 14.445 1 75.06 12 LEU B N 1
ATOM 2717 C CA . LEU B 1 12 ? 20.516 22.531 14.75 1 75.06 12 LEU B CA 1
ATOM 2718 C C . LEU B 1 12 ? 19.797 21.609 13.758 1 75.06 12 LEU B C 1
ATOM 2720 O O . LEU B 1 12 ? 20.344 20.609 13.32 1 75.06 12 LEU B O 1
ATOM 2724 N N . MET B 1 13 ? 18.625 21.984 13.461 1 80.25 13 MET B N 1
ATOM 2725 C CA . MET B 1 13 ? 17.859 21.234 12.477 1 80.25 13 MET B CA 1
ATOM 2726 C C . MET B 1 13 ? 18.562 21.234 11.125 1 80.25 13 MET B C 1
ATOM 2728 O O . MET B 1 13 ? 18.688 20.188 10.484 1 80.25 13 MET B O 1
ATOM 2732 N N . LEU B 1 14 ? 19.141 22.312 10.781 1 76.5 14 LEU B N 1
ATOM 2733 C CA . LEU B 1 14 ? 19.75 22.469 9.461 1 76.5 14 LEU B CA 1
ATOM 2734 C C . LEU B 1 14 ? 21.047 21.688 9.359 1 76.5 14 LEU B C 1
ATOM 2736 O O . LEU B 1 14 ? 21.438 21.281 8.266 1 76.5 14 LEU B O 1
ATOM 2740 N N . ILE B 1 15 ? 21.625 21.391 10.547 1 74.38 15 ILE B N 1
ATOM 2741 C CA . ILE B 1 15 ? 22.875 20.641 10.492 1 74.38 15 ILE B CA 1
ATOM 2742 C C . ILE B 1 15 ? 22.609 19.172 10.734 1 74.38 15 ILE B C 1
ATOM 2744 O O . ILE B 1 15 ? 23.531 18.359 10.828 1 74.38 15 ILE B O 1
ATOM 2748 N N . GLY B 1 16 ? 21.312 18.781 10.82 1 70 16 GLY B N 1
ATOM 2749 C CA . GLY B 1 16 ? 20.922 17.375 10.898 1 70 16 GLY B CA 1
ATOM 2750 C C . GLY B 1 16 ? 20.922 16.844 12.312 1 70 16 GLY B C 1
ATOM 2751 O O . GLY B 1 16 ? 21.109 15.641 12.523 1 70 16 GLY B O 1
ATOM 2752 N N . ALA B 1 17 ? 20.938 17.641 13.281 1 66.12 17 ALA B N 1
ATOM 2753 C CA . ALA B 1 17 ? 20.922 17.203 14.672 1 66.12 17 ALA B CA 1
ATOM 2754 C C . ALA B 1 17 ? 19.547 17.391 15.297 1 66.12 17 ALA B C 1
ATOM 2756 O O . ALA B 1 17 ? 19.344 18.297 16.094 1 66.12 17 ALA B O 1
ATOM 2757 N N . PRO B 1 18 ? 18.625 16.547 14.773 1 61.69 18 PRO B N 1
ATOM 2758 C CA . PRO B 1 18 ? 17.312 16.75 15.383 1 61.69 18 PRO B CA 1
ATOM 2759 C C . PRO B 1 18 ? 17.312 16.438 16.891 1 61.69 18 PRO B C 1
ATOM 2761 O O . PRO B 1 18 ? 18.234 15.797 17.391 1 61.69 18 PRO B O 1
ATOM 2764 N N . ASP B 1 19 ? 16.406 17.031 17.594 1 62.62 19 ASP B N 1
ATOM 2765 C CA . ASP B 1 19 ? 16.297 16.891 19.047 1 62.62 19 ASP B CA 1
ATOM 2766 C C . ASP B 1 19 ? 16.125 15.43 19.453 1 62.62 19 ASP B C 1
ATOM 2768 O O . ASP B 1 19 ? 15.422 14.68 18.781 1 62.62 19 ASP B O 1
ATOM 2772 N N . SER B 1 20 ? 17.203 14.734 20.047 1 57.81 20 SER B N 1
ATOM 2773 C CA . SER B 1 20 ? 17.391 13.359 20.5 1 57.81 20 SER B CA 1
ATOM 2774 C C . SER B 1 20 ? 16.344 12.977 21.531 1 57.81 20 SER B C 1
ATOM 2776 O O . SER B 1 20 ? 16.359 11.852 22.062 1 57.81 20 SER B O 1
ATOM 2778 N N . THR B 1 21 ? 15.422 13.781 21.859 1 55.91 21 THR B N 1
ATOM 2779 C CA . THR B 1 21 ? 14.922 13.609 23.219 1 55.91 21 THR B CA 1
ATOM 2780 C C . THR B 1 21 ? 13.758 12.633 23.25 1 55.91 21 THR B C 1
ATOM 2782 O O . THR B 1 21 ? 12.984 12.609 24.203 1 55.91 21 THR B O 1
ATOM 2785 N N . HIS B 1 22 ? 13.734 11.672 22.297 1 66.06 22 HIS B N 1
ATOM 2786 C CA . HIS B 1 22 ? 12.508 10.922 22.547 1 66.06 22 HIS B CA 1
ATOM 2787 C C . HIS B 1 22 ? 12.805 9.617 23.266 1 66.06 22 HIS B C 1
ATOM 2789 O O . HIS B 1 22 ? 12.703 8.539 22.672 1 66.06 22 HIS B O 1
ATOM 2795 N N . ARG B 1 23 ? 13.219 9.734 24.625 1 64.44 23 ARG B N 1
ATOM 2796 C CA . ARG B 1 23 ? 13.727 8.594 25.375 1 64.44 23 ARG B CA 1
ATOM 2797 C C . ARG B 1 23 ? 12.664 7.512 25.516 1 64.44 23 ARG B C 1
ATOM 2799 O O . ARG B 1 23 ? 12.984 6.324 25.609 1 64.44 23 ARG B O 1
ATOM 2806 N N . ASP B 1 24 ? 11.43 7.91 25.516 1 84.06 24 ASP B N 1
ATOM 2807 C CA . ASP B 1 24 ? 10.406 6.91 25.812 1 84.06 24 ASP B CA 1
ATOM 2808 C C . ASP B 1 24 ? 9.781 6.363 24.531 1 84.06 24 ASP B C 1
ATOM 2810 O O . ASP B 1 24 ? 8.766 5.676 24.562 1 84.06 24 ASP B O 1
ATOM 2814 N N . GLY B 1 25 ? 10.328 6.637 23.359 1 93.19 25 GLY B N 1
ATOM 2815 C CA . GLY B 1 25 ? 9.82 6.141 22.094 1 93.19 25 GLY B CA 1
ATOM 2816 C C . GLY B 1 25 ? 9.117 7.207 21.266 1 93.19 25 GLY B C 1
ATOM 2817 O O . GLY B 1 25 ? 8.734 8.258 21.797 1 93.19 25 GLY B O 1
ATOM 2818 N N . ILE B 1 26 ? 8.977 6.957 20.078 1 95.75 26 ILE B N 1
ATOM 2819 C CA . ILE B 1 26 ? 8.43 7.949 19.172 1 95.75 26 ILE B CA 1
ATOM 2820 C C . ILE B 1 26 ? 6.91 7.812 19.109 1 95.75 26 ILE B C 1
ATOM 2822 O O . ILE B 1 26 ? 6.387 6.703 18.969 1 95.75 26 ILE B O 1
ATOM 2826 N N . LYS B 1 27 ? 6.25 8.906 19.266 1 97.5 27 LYS B N 1
ATOM 2827 C CA . LYS B 1 27 ? 4.797 8.977 19.125 1 97.5 27 LYS B CA 1
ATOM 2828 C C . LYS B 1 27 ? 4.398 9.664 17.828 1 97.5 27 LYS B C 1
ATOM 2830 O O . LYS B 1 27 ? 4.711 10.836 17.609 1 97.5 27 LYS B O 1
ATOM 2835 N N . ILE B 1 28 ? 3.625 8.906 17 1 98.25 28 ILE B N 1
ATOM 2836 C CA . ILE B 1 28 ? 3.357 9.367 15.641 1 98.25 28 ILE B CA 1
ATOM 2837 C C . ILE B 1 28 ? 1.853 9.516 15.43 1 98.25 28 ILE B C 1
ATOM 2839 O O . ILE B 1 28 ? 1.07 8.664 15.859 1 98.25 28 ILE B O 1
ATOM 2843 N N . LEU B 1 29 ? 1.465 10.633 14.812 1 98.69 29 LEU B N 1
ATOM 2844 C CA . LEU B 1 29 ? 0.092 10.836 14.359 1 98.69 29 LEU B CA 1
ATOM 2845 C C . LEU B 1 29 ? 0.024 10.93 12.844 1 98.69 29 LEU B C 1
ATOM 2847 O O . LEU B 1 29 ? 0.711 11.75 12.234 1 98.69 29 LEU B O 1
ATOM 2851 N N . ALA B 1 30 ? -0.707 10.039 12.242 1 98.88 30 ALA B N 1
ATOM 2852 C CA . ALA B 1 30 ? -0.944 10.062 10.805 1 98.88 30 ALA B CA 1
ATOM 2853 C C . ALA B 1 30 ? -2.424 10.266 10.492 1 98.88 30 ALA B C 1
ATOM 2855 O O . ALA B 1 30 ? -3.283 9.578 11.047 1 98.88 30 ALA B O 1
ATOM 2856 N N . ILE B 1 31 ? -2.732 11.203 9.578 1 98.69 31 ILE B N 1
ATOM 2857 C CA . ILE B 1 31 ? -4.121 11.531 9.281 1 98.69 31 ILE B CA 1
ATOM 2858 C C . ILE B 1 31 ? -4.379 11.359 7.785 1 98.69 31 ILE B C 1
ATOM 2860 O O . ILE B 1 31 ? -3.689 11.953 6.953 1 98.69 31 ILE B O 1
ATOM 2864 N N . ASP B 1 32 ? -5.453 10.625 7.445 1 98.25 32 ASP B N 1
ATOM 2865 C CA . ASP B 1 32 ? -5.82 10.289 6.07 1 98.25 32 ASP B CA 1
ATOM 2866 C C . ASP B 1 32 ? -6.316 11.523 5.316 1 98.25 32 ASP B C 1
ATOM 2868 O O . ASP B 1 32 ? -6.688 12.523 5.93 1 98.25 32 ASP B O 1
ATOM 2872 N N . GLY B 1 33 ? -6.312 11.328 3.998 1 94.06 33 GLY B N 1
ATOM 2873 C CA . GLY B 1 33 ? -7.117 12.211 3.168 1 94.06 33 GLY B CA 1
ATOM 2874 C C . GLY B 1 33 ? -8.586 11.828 3.141 1 94.06 33 GLY B C 1
ATOM 2875 O O . GLY B 1 33 ? -8.953 10.719 3.541 1 94.06 33 GLY B O 1
ATOM 2876 N N . GLY B 1 34 ? -9.383 12.859 2.713 1 89.56 34 GLY B N 1
ATOM 2877 C CA . GLY B 1 34 ? -10.797 12.531 2.656 1 89.56 34 GLY B CA 1
ATOM 2878 C C . GLY B 1 34 ? -11.688 13.75 2.5 1 89.56 34 GLY B C 1
ATOM 2879 O O . GLY B 1 34 ? -12.883 13.688 2.779 1 89.56 34 GLY B O 1
ATOM 2880 N N . GLY B 1 35 ? -11.156 14.844 2.131 1 84.62 35 GLY B N 1
ATOM 2881 C CA . GLY B 1 35 ? -11.945 16.062 1.944 1 84.62 35 GLY B CA 1
ATOM 2882 C C . GLY B 1 35 ? -12.641 16.516 3.209 1 84.62 35 GLY B C 1
ATOM 2883 O O . GLY B 1 35 ? -12.023 16.609 4.27 1 84.62 35 GLY B O 1
ATOM 2884 N N . MET B 1 36 ? -13.906 16.734 3.064 1 83.38 36 MET B N 1
ATOM 2885 C CA . MET B 1 36 ? -14.664 17.266 4.195 1 83.38 36 MET B CA 1
ATOM 2886 C C . MET B 1 36 ? -14.805 16.203 5.289 1 83.38 36 MET B C 1
ATOM 2888 O O . MET B 1 36 ? -15.18 16.531 6.422 1 83.38 36 MET B O 1
ATOM 2892 N N . ARG B 1 37 ? -14.469 15.094 5.012 1 91.56 37 ARG B N 1
ATOM 2893 C CA . ARG B 1 37 ? -14.57 14.031 6.012 1 91.56 37 ARG B CA 1
ATOM 2894 C C . ARG B 1 37 ? -13.453 14.141 7.039 1 91.56 37 ARG B C 1
ATOM 2896 O O . ARG B 1 37 ? -13.414 13.383 8.008 1 91.56 37 ARG B O 1
ATOM 2903 N N . GLY B 1 38 ? -12.656 15.109 6.859 1 93.12 38 GLY B N 1
ATOM 2904 C CA . GLY B 1 38 ? -11.641 15.398 7.859 1 93.12 38 GLY B CA 1
ATOM 2905 C C . GLY B 1 38 ? -12.211 15.664 9.234 1 93.12 38 GLY B C 1
ATOM 2906 O O . GLY B 1 38 ? -11.523 15.508 10.242 1 93.12 38 GLY B O 1
ATOM 2907 N N . LEU B 1 39 ? -13.461 16.016 9.328 1 93.25 39 LEU B N 1
ATOM 2908 C CA . LEU B 1 39 ? -14.141 16.25 10.594 1 93.25 39 LEU B CA 1
ATOM 2909 C C . LEU B 1 39 ? -14.148 14.984 11.453 1 93.25 39 LEU B C 1
ATOM 2911 O O . LEU B 1 39 ? -14.125 15.062 12.68 1 93.25 39 LEU B O 1
ATOM 2915 N N . VAL B 1 40 ? -14.125 13.883 10.812 1 96.56 40 VAL B N 1
ATOM 2916 C CA . VAL B 1 40 ? -14.078 12.602 11.516 1 96.56 40 VAL B CA 1
ATOM 2917 C C . VAL B 1 40 ? -12.781 12.5 12.32 1 96.56 40 VAL B C 1
ATOM 2919 O O . VAL B 1 40 ? -12.805 12.188 13.516 1 96.56 40 VAL B O 1
ATOM 2922 N N . ALA B 1 41 ? -11.734 12.789 11.672 1 97.62 41 ALA B N 1
ATOM 2923 C CA . ALA B 1 41 ? -10.43 12.75 12.336 1 97.62 41 ALA B CA 1
ATOM 2924 C C . ALA B 1 41 ? -10.367 13.758 13.477 1 97.62 41 ALA B C 1
ATOM 2926 O O . ALA B 1 41 ? -9.836 13.461 14.547 1 97.62 41 ALA B O 1
ATOM 2927 N N . ILE B 1 42 ? -10.898 14.898 13.25 1 97.19 42 ILE B N 1
ATOM 2928 C CA . ILE B 1 42 ? -10.898 15.945 14.258 1 97.19 42 ILE B CA 1
ATOM 2929 C C . ILE B 1 42 ? -11.68 15.484 15.484 1 97.19 42 ILE B C 1
ATOM 2931 O O . ILE B 1 42 ? -11.227 15.68 16.625 1 97.19 42 ILE B O 1
ATOM 2935 N N . ASP B 1 43 ? -12.773 14.875 15.273 1 97.31 43 ASP B N 1
ATOM 2936 C CA . ASP B 1 43 ? -13.617 14.414 16.375 1 97.31 43 ASP B CA 1
ATOM 2937 C C . ASP B 1 43 ? -12.883 13.383 17.234 1 97.31 43 ASP B C 1
ATOM 2939 O O . ASP B 1 43 ? -12.969 13.414 18.469 1 97.31 43 ASP B O 1
ATOM 2943 N N . ILE B 1 44 ? -12.219 12.523 16.625 1 98.19 44 ILE B N 1
ATOM 2944 C CA . ILE B 1 44 ? -11.477 11.508 17.359 1 98.19 44 ILE B CA 1
ATOM 2945 C C . ILE B 1 44 ? -10.336 12.164 18.141 1 98.19 44 ILE B C 1
ATOM 2947 O O . ILE B 1 44 ? -10.094 11.828 19.297 1 98.19 44 ILE B O 1
ATOM 2951 N N . LEU B 1 45 ? -9.711 13.117 17.531 1 97.94 45 LEU B N 1
ATOM 2952 C CA . LEU B 1 45 ? -8.609 13.82 18.172 1 97.94 45 LEU B CA 1
ATOM 2953 C C . LEU B 1 45 ? -9.102 14.609 19.391 1 97.94 45 LEU B C 1
ATOM 2955 O O . LEU B 1 45 ? -8.391 14.727 20.391 1 97.94 45 LEU B O 1
ATOM 2959 N N . LYS B 1 46 ? -10.281 15.148 19.234 1 97.38 46 LYS B N 1
ATOM 2960 C CA . LYS B 1 46 ? -10.859 15.852 20.375 1 97.38 46 LYS B CA 1
ATOM 2961 C C . LYS B 1 46 ? -10.953 14.945 21.594 1 97.38 46 LYS B C 1
ATOM 2963 O O . LYS B 1 46 ? -10.648 15.359 22.719 1 97.38 46 LYS B O 1
ATOM 2968 N N . LYS B 1 47 ? -11.383 13.766 21.328 1 97.75 47 LYS B N 1
ATOM 2969 C CA . LYS B 1 47 ? -11.516 12.805 22.406 1 97.75 47 LYS B CA 1
ATOM 2970 C C . LYS B 1 47 ? -10.148 12.453 23 1 97.75 47 LYS B C 1
ATOM 2972 O O . LYS B 1 47 ? -10 12.398 24.234 1 97.75 47 LYS B O 1
ATOM 2977 N N . ILE B 1 48 ? -9.18 12.258 22.219 1 97.88 48 ILE B N 1
ATOM 2978 C CA . ILE B 1 48 ? -7.836 11.922 22.672 1 97.88 48 ILE B CA 1
ATOM 2979 C C . ILE B 1 48 ? -7.262 13.07 23.5 1 97.88 48 ILE B C 1
ATOM 2981 O O . ILE B 1 48 ? -6.742 12.867 24.594 1 97.88 48 ILE B O 1
ATOM 2985 N N . GLU B 1 49 ? -7.383 14.297 22.953 1 97.75 49 GLU B N 1
ATOM 2986 C CA . GLU B 1 49 ? -6.871 15.469 23.656 1 97.75 49 GLU B CA 1
ATOM 2987 C C . GLU B 1 49 ? -7.574 15.648 25 1 97.75 49 GLU B C 1
ATOM 2989 O O . GLU B 1 49 ? -6.941 16 26 1 97.75 49 GLU B O 1
ATOM 2994 N N . ALA B 1 50 ? -8.852 15.438 24.984 1 96.38 50 ALA B N 1
ATOM 2995 C CA . ALA B 1 50 ? -9.625 15.609 26.219 1 96.38 50 ALA B CA 1
ATOM 2996 C C . ALA B 1 50 ? -9.172 14.633 27.297 1 96.38 50 ALA B C 1
ATOM 2998 O O . ALA B 1 50 ? -9.062 15 28.469 1 96.38 50 ALA B O 1
ATOM 2999 N N . GLU B 1 51 ? -8.875 13.484 26.906 1 96.56 51 GLU B N 1
ATOM 3000 C CA . GLU B 1 51 ? -8.484 12.453 27.875 1 96.56 51 GLU B CA 1
ATOM 3001 C C . GLU B 1 51 ? -7.047 12.672 28.344 1 96.56 51 GLU B C 1
ATOM 3003 O O . GLU B 1 51 ? -6.727 12.406 29.516 1 96.56 51 GLU B O 1
ATOM 3008 N N . CYS B 1 52 ? -6.238 13.156 27.484 1 96.44 52 CYS B N 1
ATOM 3009 C CA . CYS B 1 52 ? -4.84 13.383 27.828 1 96.44 52 CYS B CA 1
ATOM 3010 C C . CYS B 1 52 ? -4.656 14.734 28.516 1 96.44 52 CYS B C 1
ATOM 3012 O O . CYS B 1 52 ? -3.654 14.961 29.188 1 96.44 52 CYS B O 1
ATOM 3014 N N . GLY B 1 53 ? -5.496 15.633 28.25 1 95.88 53 GLY B N 1
ATOM 3015 C CA . GLY B 1 53 ? -5.426 16.969 28.812 1 95.88 53 GLY B CA 1
ATOM 3016 C C . GLY B 1 53 ? -4.395 17.859 28.141 1 95.88 53 GLY B C 1
ATOM 3017 O O . GLY B 1 53 ? -3.875 18.797 28.75 1 95.88 53 GLY B O 1
ATOM 3018 N N . LYS B 1 54 ? -3.965 17.5 27 1 96.56 54 LYS B N 1
ATOM 3019 C CA . LYS B 1 54 ? -2.969 18.234 26.234 1 96.56 54 LYS B CA 1
ATOM 3020 C C . LYS B 1 54 ? -3.334 18.266 24.75 1 96.56 54 LYS B C 1
ATOM 3022 O O . LYS B 1 54 ? -3.977 17.344 24.25 1 96.56 54 LYS B O 1
ATOM 3027 N N . PRO B 1 55 ? -2.918 19.312 24.078 1 96.81 55 PRO B N 1
ATOM 3028 C CA . PRO B 1 55 ? -3.141 19.359 22.625 1 96.81 55 PRO B CA 1
ATOM 3029 C C . PRO B 1 55 ? -2.221 18.406 21.859 1 96.81 55 PRO B C 1
ATOM 3031 O O . PRO B 1 55 ? -1.188 17.984 22.391 1 96.81 55 PRO B O 1
ATOM 3034 N N . ALA B 1 56 ? -2.586 18.109 20.641 1 96.88 56 ALA B N 1
ATOM 3035 C CA . ALA B 1 56 ? -1.905 17.109 19.828 1 96.88 56 ALA B CA 1
ATOM 3036 C C . ALA B 1 56 ? -0.426 17.438 19.672 1 96.88 56 ALA B C 1
ATOM 3038 O O . ALA B 1 56 ? 0.425 16.547 19.672 1 96.88 56 ALA B O 1
ATOM 3039 N N . TYR B 1 57 ? -0.072 18.734 19.5 1 94.94 57 TYR B N 1
ATOM 3040 C CA . TYR B 1 57 ? 1.31 19.125 19.219 1 94.94 57 TYR B CA 1
ATOM 3041 C C . TYR B 1 57 ? 2.199 18.859 20.438 1 94.94 57 TYR B C 1
ATOM 3043 O O . TYR B 1 57 ? 3.426 18.828 20.312 1 94.94 57 TYR B O 1
ATOM 3051 N N . GLN B 1 58 ? 1.574 18.594 21.578 1 95.56 58 GLN B N 1
ATOM 3052 C CA . GLN B 1 58 ? 2.338 18.234 22.766 1 95.56 58 GLN B CA 1
ATOM 3053 C C . GLN B 1 58 ? 2.309 16.734 23.016 1 95.56 58 GLN B C 1
ATOM 3055 O O . GLN B 1 58 ? 3.074 16.219 23.828 1 95.56 58 GLN B O 1
ATOM 3060 N N . LEU B 1 59 ? 1.432 16.109 22.375 1 96.25 59 LEU B N 1
ATOM 3061 C CA . LEU B 1 59 ? 1.253 14.672 22.594 1 96.25 59 LEU B CA 1
ATOM 3062 C C . LEU B 1 59 ? 2.098 13.859 21.625 1 96.25 59 LEU B C 1
ATOM 3064 O O . LEU B 1 59 ? 2.521 12.75 21.938 1 96.25 59 LEU B O 1
ATOM 3068 N N . PHE B 1 60 ? 2.311 14.375 20.453 1 97.06 60 PHE B N 1
ATOM 3069 C CA . PHE B 1 60 ? 2.969 13.633 19.391 1 97.06 60 PHE B CA 1
ATOM 3070 C C . PHE B 1 60 ? 4.293 14.281 19 1 97.06 60 PHE B C 1
ATOM 3072 O O . PHE B 1 60 ? 4.414 15.508 19 1 97.06 60 PHE B O 1
ATOM 3079 N N . ASP B 1 61 ? 5.242 13.422 18.641 1 95.81 61 ASP B N 1
ATOM 3080 C CA . ASP B 1 61 ? 6.551 13.875 18.188 1 95.81 61 ASP B CA 1
ATOM 3081 C C . ASP B 1 61 ? 6.539 14.188 16.703 1 95.81 61 ASP B C 1
ATOM 3083 O O . ASP B 1 61 ? 7.34 14.992 16.219 1 95.81 61 ASP B O 1
ATOM 3087 N N . TYR B 1 62 ? 5.68 13.477 16.047 1 97.19 62 TYR B N 1
ATOM 3088 C CA . TYR B 1 62 ? 5.582 13.562 14.586 1 97.19 62 TYR B CA 1
ATOM 3089 C C . TYR B 1 62 ? 4.125 13.531 14.133 1 97.19 62 TYR B C 1
ATOM 3091 O O . TYR B 1 62 ? 3.352 12.68 14.586 1 97.19 62 TYR B O 1
ATOM 3099 N N . ILE B 1 63 ? 3.762 14.5 13.305 1 98.38 63 ILE B N 1
ATOM 3100 C CA . ILE B 1 63 ? 2.412 14.578 12.758 1 98.38 63 ILE B CA 1
ATOM 3101 C C . ILE B 1 63 ? 2.477 14.672 11.234 1 98.38 63 ILE B C 1
ATOM 3103 O O . ILE B 1 63 ? 3.201 15.508 10.688 1 98.38 63 ILE B O 1
ATOM 3107 N N . CYS B 1 64 ? 1.744 13.789 10.609 1 98.25 64 CYS B N 1
ATOM 3108 C CA . CYS B 1 64 ? 1.751 13.742 9.156 1 98.25 64 CYS B CA 1
ATOM 3109 C C . CYS B 1 64 ? 0.337 13.586 8.609 1 98.25 64 CYS B C 1
ATOM 3111 O O . CYS B 1 64 ? -0.5 12.922 9.219 1 98.25 64 CYS B O 1
ATOM 3113 N N . GLY B 1 65 ? 0.094 14.25 7.457 1 98.25 65 GLY B N 1
ATOM 3114 C CA . GLY B 1 65 ? -1.24 14.148 6.887 1 98.25 65 GLY B CA 1
ATOM 3115 C C . GLY B 1 65 ? -1.251 14.25 5.371 1 98.25 65 GLY B C 1
ATOM 3116 O O . GLY B 1 65 ? -0.298 14.75 4.77 1 98.25 65 GLY B O 1
ATOM 3117 N N . THR B 1 66 ? -2.291 13.75 4.836 1 97.44 66 THR B N 1
ATOM 3118 C CA . THR B 1 66 ? -2.539 13.789 3.396 1 97.44 66 THR B CA 1
ATOM 3119 C C . THR B 1 66 ? -3.84 14.531 3.094 1 97.44 66 THR B C 1
ATOM 3121 O O . THR B 1 66 ? -4.879 14.234 3.684 1 97.44 66 THR B O 1
ATOM 3124 N N . SER B 1 67 ? -3.756 15.477 2.074 1 92.56 67 SER B N 1
ATOM 3125 C CA . SER B 1 67 ? -4.938 16.234 1.678 1 92.56 67 SER B CA 1
ATOM 3126 C C . SER B 1 67 ? -5.594 16.906 2.879 1 92.56 67 SER B C 1
ATOM 3128 O O . SER B 1 67 ? -4.938 17.641 3.613 1 92.56 67 SER B O 1
ATOM 3130 N N . THR B 1 68 ? -6.824 16.625 3.189 1 91.62 68 THR B N 1
ATOM 3131 C CA . THR B 1 68 ? -7.457 17.234 4.359 1 91.62 68 THR B CA 1
ATOM 3132 C C . THR B 1 68 ? -6.641 16.938 5.617 1 91.62 68 THR B C 1
ATOM 3134 O O . THR B 1 68 ? -6.582 17.781 6.527 1 91.62 68 THR B O 1
ATOM 3137 N N . GLY B 1 69 ? -6.027 15.812 5.641 1 95.81 69 GLY B N 1
ATOM 3138 C CA . GLY B 1 69 ? -5.145 15.492 6.75 1 95.81 69 GLY B CA 1
ATOM 3139 C C . GLY B 1 69 ? -3.953 16.422 6.859 1 95.81 69 GLY B C 1
ATOM 3140 O O . GLY B 1 69 ? -3.473 16.703 7.957 1 95.81 69 GLY B O 1
ATOM 3141 N N . ALA B 1 70 ? -3.492 16.828 5.738 1 94.94 70 ALA B N 1
ATOM 3142 C CA . ALA B 1 70 ? -2.396 17.797 5.734 1 94.94 70 ALA B CA 1
ATOM 3143 C C . ALA B 1 70 ? -2.828 19.109 6.371 1 94.94 70 ALA B C 1
ATOM 3145 O O . ALA B 1 70 ? -2.086 19.703 7.164 1 94.94 70 ALA B O 1
ATOM 3146 N N . VAL B 1 71 ? -3.982 19.5 6.039 1 89.88 71 VAL B N 1
ATOM 3147 C CA . VAL B 1 71 ? -4.527 20.734 6.605 1 89.88 71 VAL B CA 1
ATOM 3148 C C . VAL B 1 71 ? -4.617 20.609 8.125 1 89.88 71 VAL B C 1
ATOM 3150 O O . VAL B 1 71 ? -4.129 21.469 8.859 1 89.88 71 VAL B O 1
ATOM 3153 N N . ILE B 1 72 ? -5.152 19.594 8.539 1 94.44 72 ILE B N 1
ATOM 3154 C CA . ILE B 1 72 ? -5.34 19.344 9.961 1 94.44 72 ILE B CA 1
ATOM 3155 C C . ILE B 1 72 ? -3.98 19.25 10.656 1 94.44 72 ILE B C 1
ATOM 3157 O O . ILE B 1 72 ? -3.77 19.859 11.711 1 94.44 72 ILE B O 1
ATOM 3161 N N . SER B 1 73 ? -3.08 18.547 10.039 1 96.56 73 SER B N 1
ATOM 3162 C CA . SER B 1 73 ? -1.752 18.359 10.617 1 96.56 73 SER B CA 1
ATOM 3163 C C . SER B 1 73 ? -1.04 19.703 10.805 1 96.56 73 SER B C 1
ATOM 3165 O O . SER B 1 73 ? -0.374 19.922 11.812 1 96.56 73 SER B O 1
ATOM 3167 N N . PHE B 1 74 ? -1.204 20.562 9.852 1 92.94 74 PHE B N 1
ATOM 3168 C CA . PHE B 1 74 ? -0.537 21.859 9.93 1 92.94 74 PHE B CA 1
ATOM 3169 C C . PHE B 1 74 ? -1.196 22.734 10.977 1 92.94 74 PHE B C 1
ATOM 3171 O O . PHE B 1 74 ? -0.511 23.438 11.727 1 92.94 74 PHE B O 1
ATOM 3178 N N . LEU B 1 75 ? -2.486 22.703 11.055 1 91.56 75 LEU B N 1
ATOM 3179 C CA . LEU B 1 75 ? -3.186 23.484 12.062 1 91.56 75 LEU B CA 1
ATOM 3180 C C . LEU B 1 75 ? -2.832 23.016 13.469 1 91.56 75 LEU B C 1
ATOM 3182 O O . LEU B 1 75 ? -2.613 23.828 14.367 1 91.56 75 LEU B O 1
ATOM 3186 N N . LEU B 1 76 ? -2.701 21.734 13.617 1 94.56 76 LEU B N 1
ATOM 3187 C CA . LEU B 1 76 ? -2.367 21.156 14.914 1 94.56 76 LEU B CA 1
ATOM 3188 C C . LEU B 1 76 ? -0.9 21.391 15.258 1 94.56 76 LEU B C 1
ATOM 3190 O O . LEU B 1 76 ? -0.582 21.891 16.344 1 94.56 76 LEU B O 1
ATOM 3194 N N . GLY B 1 77 ? -0.062 21.047 14.344 1 93.94 77 GLY B N 1
ATOM 3195 C CA . GLY B 1 77 ? 1.359 20.953 14.641 1 93.94 77 GLY B CA 1
ATOM 3196 C C . GLY B 1 77 ? 2.088 22.266 14.484 1 93.94 77 GLY B C 1
ATOM 3197 O O . GLY B 1 77 ? 3.006 22.578 15.25 1 93.94 77 GLY B O 1
ATOM 3198 N N . LEU B 1 78 ? 1.683 23.016 13.516 1 91.25 78 LEU B N 1
ATOM 3199 C CA . LEU B 1 78 ? 2.418 24.25 13.219 1 91.25 78 LEU B CA 1
ATOM 3200 C C . LEU B 1 78 ? 1.757 25.453 13.875 1 91.25 78 LEU B C 1
ATOM 3202 O O . LEU B 1 78 ? 2.441 26.328 14.398 1 91.25 78 LEU B O 1
ATOM 3206 N N . VAL B 1 79 ? 0.476 25.484 13.859 1 89.06 79 VAL B N 1
ATOM 3207 C CA . VAL B 1 79 ? -0.26 26.625 14.398 1 89.06 79 VAL B CA 1
ATOM 3208 C C . VAL B 1 79 ? -0.534 26.391 15.883 1 89.06 79 VAL B C 1
ATOM 3210 O O . VAL B 1 79 ? -0.9 27.328 16.594 1 89.06 79 VAL B O 1
ATOM 3213 N N . HIS B 1 80 ? -0.383 25.188 16.344 1 92.38 80 HIS B N 1
ATOM 3214 C CA . HIS B 1 80 ? -0.55 24.812 17.734 1 92.38 80 HIS B CA 1
ATOM 3215 C C . HIS B 1 80 ? -1.999 24.984 18.188 1 92.38 80 HIS B C 1
ATOM 3217 O O . HIS B 1 80 ? -2.264 25.5 19.266 1 92.38 80 HIS B O 1
ATOM 3223 N N . GLN B 1 81 ? -2.863 24.578 17.344 1 92.56 81 GLN B N 1
ATOM 3224 C CA . GLN B 1 81 ? -4.277 24.562 17.719 1 92.56 81 GLN B CA 1
ATOM 3225 C C . GLN B 1 81 ? -4.668 23.234 18.359 1 92.56 81 GLN B C 1
ATOM 3227 O O . GLN B 1 81 ? -4.109 22.188 18.031 1 92.56 81 GLN B O 1
ATOM 3232 N N . SER B 1 82 ? -5.621 23.422 19.266 1 95 82 SER B N 1
ATOM 3233 C CA . SER B 1 82 ? -6.273 22.203 19.734 1 95 82 SER B CA 1
ATOM 3234 C C . SER B 1 82 ? -7.238 21.656 18.703 1 95 82 SER B C 1
ATOM 3236 O O . SER B 1 82 ? -7.609 22.344 17.75 1 95 82 SER B O 1
ATOM 3238 N N . ALA B 1 83 ? -7.605 20.391 18.906 1 95.75 83 ALA B N 1
ATOM 3239 C CA . ALA B 1 83 ? -8.57 19.781 17.984 1 95.75 83 ALA B CA 1
ATOM 3240 C C . ALA B 1 83 ? -9.891 20.562 17.984 1 95.75 83 ALA B C 1
ATOM 3242 O O . ALA B 1 83 ? -10.516 20.719 16.938 1 95.75 83 ALA B O 1
ATOM 3243 N N . SER B 1 84 ? -10.266 21.031 19.109 1 93.56 84 SER B N 1
ATOM 3244 C CA . SER B 1 84 ? -11.508 21.797 19.219 1 93.56 84 SER B CA 1
ATOM 3245 C C . SER B 1 84 ? -11.422 23.109 18.453 1 93.56 84 SER B C 1
ATOM 3247 O O . SER B 1 84 ? -12.344 23.453 17.703 1 93.56 84 SER B O 1
ATOM 3249 N N . SER B 1 85 ? -10.352 23.797 18.609 1 90.38 85 SER B N 1
ATOM 3250 C CA . SER B 1 85 ? -10.188 25.062 17.906 1 90.38 85 SER B CA 1
ATOM 3251 C C . SER B 1 85 ? -9.961 24.859 16.422 1 90.38 85 SER B C 1
ATOM 3253 O O . SER B 1 85 ? -10.344 25.688 15.594 1 90.38 85 SER B O 1
ATOM 3255 N N . CYS B 1 86 ? -9.391 23.781 16.141 1 89.75 86 CYS B N 1
ATOM 3256 C CA . CYS B 1 86 ? -9.086 23.422 14.758 1 89.75 86 CYS B CA 1
ATOM 3257 C C . CYS B 1 86 ? -10.359 23.188 13.961 1 89.75 86 CYS B C 1
ATOM 3259 O O . CYS B 1 86 ? -10.422 23.516 12.773 1 89.75 86 CYS B O 1
ATOM 3261 N N . GLU B 1 87 ? -11.367 22.641 14.609 1 89.31 87 GLU B N 1
ATOM 3262 C CA . GLU B 1 87 ? -12.609 22.312 13.922 1 89.31 87 GLU B CA 1
ATOM 3263 C C . GLU B 1 87 ? -13.203 23.531 13.227 1 89.31 87 GLU B C 1
ATOM 3265 O O . GLU B 1 87 ? -13.617 23.453 12.07 1 89.31 87 GLU B O 1
ATOM 3270 N N . ASN B 1 88 ? -13.242 24.594 13.906 1 82.88 88 ASN B N 1
ATOM 3271 C CA . ASN B 1 88 ? -13.828 25.812 13.344 1 82.88 88 ASN B CA 1
ATOM 3272 C C . ASN B 1 88 ? -13.008 26.328 12.164 1 82.88 88 ASN B C 1
ATOM 3274 O O . ASN B 1 88 ? -13.562 26.656 11.117 1 82.88 88 ASN B O 1
ATOM 3278 N N . ASP B 1 89 ? -11.742 26.422 12.398 1 83.06 89 ASP B N 1
ATOM 3279 C CA . ASP B 1 89 ? -10.859 26.906 11.336 1 83.06 89 ASP B CA 1
ATOM 3280 C C . ASP B 1 89 ? -10.875 25.938 10.141 1 83.06 89 ASP B C 1
ATOM 3282 O O . ASP B 1 89 ? -10.867 26.375 8.992 1 83.06 89 ASP B O 1
ATOM 3286 N N . TYR B 1 90 ? -10.938 24.734 10.477 1 85.19 90 TYR B N 1
ATOM 3287 C CA . TYR B 1 90 ? -10.992 23.719 9.438 1 85.19 90 TYR B CA 1
ATOM 3288 C C . TYR B 1 90 ? -12.258 23.844 8.602 1 85.19 90 TYR B C 1
ATOM 3290 O O . TYR B 1 90 ? -12.203 23.797 7.375 1 85.19 90 TYR B O 1
ATOM 3298 N N . LYS B 1 91 ? -13.375 23.984 9.188 1 78.94 91 LYS B N 1
ATOM 3299 C CA . LYS B 1 91 ? -14.641 24.125 8.477 1 78.94 91 LYS B CA 1
ATOM 3300 C C . LYS B 1 91 ? -14.625 25.344 7.555 1 78.94 91 LYS B C 1
ATOM 3302 O O . LYS B 1 91 ? -15.094 25.266 6.418 1 78.94 91 LYS B O 1
ATOM 3307 N N . ASN B 1 92 ? -14.016 26.312 7.965 1 74.31 92 ASN B N 1
ATOM 3308 C CA . ASN B 1 92 ? -13.93 27.516 7.156 1 74.31 92 ASN B CA 1
ATOM 3309 C C . ASN B 1 92 ? -12.984 27.328 5.969 1 74.31 92 ASN B C 1
ATOM 3311 O O . ASN B 1 92 ? -13.297 27.75 4.855 1 74.31 92 ASN B O 1
ATOM 3315 N N . LEU B 1 93 ? -11.891 26.703 6.262 1 72.75 93 LEU B N 1
ATOM 3316 C CA . LEU B 1 93 ? -10.891 26.484 5.223 1 72.75 93 LEU B CA 1
ATOM 3317 C C . LEU B 1 93 ? -11.391 25.469 4.199 1 72.75 93 LEU B C 1
ATOM 3319 O O . LEU B 1 93 ? -11.188 25.641 2.994 1 72.75 93 LEU B O 1
ATOM 3323 N N . SER B 1 94 ? -11.984 24.391 4.73 1 72.25 94 SER B N 1
ATOM 3324 C CA . SER B 1 94 ? -12.438 23.328 3.852 1 72.25 94 SER B CA 1
ATOM 3325 C C . SER B 1 94 ? -13.555 23.797 2.928 1 72.25 94 SER B C 1
ATOM 3327 O O . SER B 1 94 ? -13.617 23.391 1.768 1 72.25 94 SER B O 1
ATOM 3329 N N . LYS B 1 95 ? -14.414 24.594 3.48 1 64.81 95 LYS B N 1
ATOM 3330 C CA . LYS B 1 95 ? -15.461 25.172 2.641 1 64.81 95 LYS B CA 1
ATOM 3331 C C . LYS B 1 95 ? -14.859 25.984 1.488 1 64.81 95 LYS B C 1
ATOM 3333 O O . LYS B 1 95 ? -15.391 25.969 0.374 1 64.81 95 LYS B O 1
ATOM 3338 N N . ALA B 1 96 ? -13.781 26.562 1.778 1 64 96 ALA B N 1
ATOM 3339 C CA . ALA B 1 96 ? -13.117 27.359 0.749 1 64 96 ALA B CA 1
ATOM 3340 C C . ALA B 1 96 ? -12.438 26.469 -0.281 1 64 96 ALA B C 1
ATOM 3342 O O . ALA B 1 96 ? -12.375 26.812 -1.465 1 64 96 ALA B O 1
ATOM 3343 N N . ILE B 1 97 ? -11.953 25.297 0.254 1 61.69 97 ILE B N 1
ATOM 3344 C CA . ILE B 1 97 ? -11.172 24.406 -0.597 1 61.69 97 ILE B CA 1
ATOM 3345 C C . ILE B 1 97 ? -12.117 23.5 -1.379 1 61.69 97 ILE B C 1
ATOM 3347 O O . ILE B 1 97 ? -11.906 23.25 -2.57 1 61.69 97 ILE B O 1
ATOM 3351 N N . PHE B 1 98 ? -13.211 22.938 -0.782 1 61.31 98 PHE B N 1
ATOM 3352 C CA . PHE B 1 98 ? -13.961 21.828 -1.365 1 61.31 98 PHE B CA 1
ATOM 3353 C C . PHE B 1 98 ? -15.312 22.312 -1.883 1 61.31 98 PHE B C 1
ATOM 3355 O O . PHE B 1 98 ? -16.031 21.562 -2.555 1 61.31 98 PHE B O 1
ATOM 3362 N N . LYS B 1 99 ? -15.953 23.453 -1.47 1 52.38 99 LYS B N 1
ATOM 3363 C CA . LYS B 1 99 ? -17.25 23.922 -1.953 1 52.38 99 LYS B CA 1
ATOM 3364 C C . LYS B 1 99 ? -17.266 24.031 -3.477 1 52.38 99 LYS B C 1
ATOM 3366 O O . LYS B 1 99 ? -18.312 24.281 -4.074 1 52.38 99 LYS B O 1
ATOM 3371 N N . ARG B 1 100 ? -16.297 23.906 -4.207 1 46 100 ARG B N 1
ATOM 3372 C CA . ARG B 1 100 ? -16.594 24.219 -5.602 1 46 100 ARG B CA 1
ATOM 3373 C C . ARG B 1 100 ? -17.453 23.141 -6.246 1 46 100 ARG B C 1
ATOM 3375 O O . ARG B 1 100 ? -17.266 21.953 -5.984 1 46 100 ARG B O 1
ATOM 3382 N N . ASN B 1 101 ? -18.672 23.547 -6.762 1 39.84 101 ASN B N 1
ATOM 3383 C CA . ASN B 1 101 ? -19.781 22.984 -7.504 1 39.84 101 ASN B CA 1
ATOM 3384 C C . ASN B 1 101 ? -19.312 22 -8.57 1 39.84 101 ASN B C 1
ATOM 3386 O O . ASN B 1 101 ? -18.344 22.266 -9.281 1 39.84 101 ASN B O 1
ATOM 3390 N N . LEU B 1 102 ? -19.594 20.828 -8.398 1 35.69 102 LEU B N 1
ATOM 3391 C CA . LEU B 1 102 ? -19.797 19.797 -9.414 1 35.69 102 LEU B CA 1
ATOM 3392 C C . LEU B 1 102 ? -20.344 20.406 -10.703 1 35.69 102 LEU B C 1
ATOM 3394 O O . LEU B 1 102 ? -21.516 20.234 -11.023 1 35.69 102 LEU B O 1
ATOM 3398 N N . VAL B 1 103 ? -20.219 21.641 -11.164 1 32.94 103 VAL B N 1
ATOM 3399 C CA . VAL B 1 103 ? -20.812 21.641 -12.492 1 32.94 103 VAL B CA 1
ATOM 3400 C C . VAL B 1 103 ? -20.078 20.625 -13.383 1 32.94 103 VAL B C 1
ATOM 3402 O O . VAL B 1 103 ? -18.938 20.859 -13.789 1 32.94 103 VAL B O 1
ATOM 3405 N N . PHE B 1 104 ? -19.984 19.438 -13.016 1 34.38 104 PHE B N 1
ATOM 3406 C CA . PHE B 1 104 ? -19.578 18.406 -13.953 1 34.38 104 PHE B CA 1
ATOM 3407 C C . PHE B 1 104 ? -20.156 18.672 -15.344 1 34.38 104 PHE B C 1
ATOM 3409 O O . PHE B 1 104 ? -20.094 17.797 -16.219 1 34.38 104 PHE B O 1
ATOM 3416 N N . GLY B 1 105 ? -21.266 19.406 -15.594 1 32.5 105 GLY B N 1
ATOM 3417 C CA . GLY B 1 105 ? -21.547 19.281 -17.016 1 32.5 105 GLY B CA 1
ATOM 3418 C C . GLY B 1 105 ? -20.328 19.516 -17.891 1 32.5 105 GLY B C 1
ATOM 3419 O O . GLY B 1 105 ? -19.812 18.578 -18.5 1 32.5 105 GLY B O 1
ATOM 3420 N N . THR B 1 106 ? -20.25 20.812 -18.703 1 31.42 106 THR B N 1
ATOM 3421 C CA . THR B 1 106 ? -19.453 21.188 -19.859 1 31.42 106 THR B CA 1
ATOM 3422 C C . THR B 1 106 ? -17.969 21.281 -19.5 1 31.42 106 THR B C 1
ATOM 3424 O O . THR B 1 106 ? -17.641 21.703 -18.391 1 31.42 106 THR B O 1
ATOM 3427 N N . SER B 1 107 ? -16.922 20.781 -20.406 1 34.03 107 SER B N 1
ATOM 3428 C CA . SER B 1 107 ? -15.5 20.688 -20.672 1 34.03 107 SER B CA 1
ATOM 3429 C C . SER B 1 107 ? -14.766 21.922 -20.156 1 34.03 107 SER B C 1
ATOM 3431 O O . SER B 1 107 ? -13.641 21.828 -19.672 1 34.03 107 SER B O 1
ATOM 3433 N N . MET B 1 108 ? -15.18 23.172 -20.672 1 31.64 108 MET B N 1
ATOM 3434 C CA . MET B 1 108 ? -14.516 24.469 -20.797 1 31.64 108 MET B CA 1
ATOM 3435 C C . MET B 1 108 ? -14.289 25.094 -19.422 1 31.64 108 MET B C 1
ATOM 3437 O O . MET B 1 108 ? -13.422 25.953 -19.281 1 31.64 108 MET B O 1
ATOM 3441 N N . LEU B 1 109 ? -15.266 25.156 -18.578 1 31.86 109 LEU B N 1
ATOM 3442 C CA . LEU B 1 109 ? -15.25 26 -17.375 1 31.86 109 LEU B CA 1
ATOM 3443 C C . LEU B 1 109 ? -14.312 25.438 -16.328 1 31.86 109 LEU B C 1
ATOM 3445 O O . LEU B 1 109 ? -14.172 26.016 -15.242 1 31.86 109 LEU B O 1
ATOM 3449 N N . PHE B 1 110 ? -13.867 24.297 -16.422 1 37.41 110 PHE B N 1
ATOM 3450 C CA . PHE B 1 110 ? -12.961 23.625 -15.5 1 37.41 110 PHE B CA 1
ATOM 3451 C C . PHE B 1 110 ? -11.648 24.391 -15.383 1 37.41 110 PHE B C 1
ATOM 3453 O O . PHE B 1 110 ? -10.969 24.312 -14.359 1 37.41 110 PHE B O 1
ATOM 3460 N N . LEU B 1 111 ? -11.367 25.125 -16.469 1 34.84 111 LEU B N 1
ATOM 3461 C CA . LEU B 1 111 ? -10.086 25.828 -16.531 1 34.84 111 LEU B CA 1
ATOM 3462 C C . LEU B 1 111 ? -10.062 27.016 -15.562 1 34.84 111 LEU B C 1
ATOM 3464 O O . LEU B 1 111 ? -9.039 27.281 -14.93 1 34.84 111 LEU B O 1
ATOM 3468 N N . ASN B 1 112 ? -11.086 27.953 -15.828 1 35.06 112 ASN B N 1
ATOM 3469 C CA . ASN B 1 112 ? -10.984 29.281 -15.242 1 35.06 112 ASN B CA 1
ATOM 3470 C C . ASN B 1 112 ? -11.195 29.25 -13.734 1 35.06 112 ASN B C 1
ATOM 3472 O O . ASN B 1 112 ? -10.781 30.172 -13.023 1 35.06 112 ASN B O 1
ATOM 3476 N N . GLN B 1 113 ? -12.047 28.484 -13.25 1 35.66 113 GLN B N 1
ATOM 3477 C CA . GLN B 1 113 ? -12.5 28.484 -11.859 1 35.66 113 GLN B CA 1
ATOM 3478 C C . GLN B 1 113 ? -11.414 27.938 -10.93 1 35.66 113 GLN B C 1
ATOM 3480 O O . GLN B 1 113 ? -11.406 28.25 -9.734 1 35.66 113 GLN B O 1
ATOM 3485 N N . SER B 1 114 ? -10.43 27.312 -11.391 1 43.34 114 SER B N 1
ATOM 3486 C CA . SER B 1 114 ? -9.359 26.672 -10.633 1 43.34 114 SER B CA 1
ATOM 3487 C C . SER B 1 114 ? -8.477 27.719 -9.953 1 43.34 114 SER B C 1
ATOM 3489 O O . SER B 1 114 ? -8.008 27.5 -8.836 1 43.34 114 SER B O 1
ATOM 3491 N N . TYR B 1 115 ? -8.43 28.938 -10.734 1 41.31 115 TYR B N 1
ATOM 3492 C CA . TYR B 1 115 ? -7.539 29.984 -10.242 1 41.31 115 TYR B CA 1
ATOM 3493 C C . TYR B 1 115 ? -8.109 30.641 -8.992 1 41.31 115 TYR B C 1
ATOM 3495 O O . TYR B 1 115 ? -7.375 30.969 -8.062 1 41.31 115 TYR B O 1
ATOM 3503 N N . TYR B 1 116 ? -9.336 30.906 -9.023 1 39.81 116 TYR B N 1
ATOM 3504 C CA . TYR B 1 116 ? -9.938 31.672 -7.941 1 39.81 116 TYR B CA 1
ATOM 3505 C C . TYR B 1 116 ? -9.891 30.906 -6.625 1 39.81 116 TYR B C 1
ATOM 3507 O O . TYR B 1 116 ? -9.688 31.5 -5.559 1 39.81 116 TYR B O 1
ATOM 3515 N N . ASP B 1 117 ? -9.984 29.625 -6.668 1 51.16 117 ASP B N 1
ATOM 3516 C CA . ASP B 1 117 ? -10.133 28.75 -5.508 1 51.16 117 ASP B CA 1
ATOM 3517 C C . ASP B 1 117 ? -8.797 28.578 -4.777 1 51.16 117 ASP B C 1
ATOM 3519 O O . ASP B 1 117 ? -8.758 28.609 -3.545 1 51.16 117 ASP B O 1
ATOM 3523 N N . THR B 1 118 ? -7.758 28.75 -5.578 1 55 118 THR B N 1
ATOM 3524 C CA . THR B 1 118 ? -6.434 28.656 -4.969 1 55 118 THR B CA 1
ATOM 3525 C C . THR B 1 118 ? -6.137 29.891 -4.125 1 55 118 THR B C 1
ATOM 3527 O O . THR B 1 118 ? -5.512 29.781 -3.068 1 55 118 THR B O 1
ATOM 3530 N N . ASP B 1 119 ? -6.867 30.906 -4.457 1 60.97 119 ASP B N 1
ATOM 3531 C CA . ASP B 1 119 ? -6.59 32.188 -3.801 1 60.97 119 ASP B CA 1
ATOM 3532 C C . ASP B 1 119 ? -7.219 32.219 -2.408 1 60.97 119 ASP B C 1
ATOM 3534 O O . ASP B 1 119 ? -6.605 32.719 -1.464 1 60.97 119 ASP B O 1
ATOM 3538 N N . ILE B 1 120 ? -8.32 31.609 -2.26 1 62.62 120 ILE B N 1
ATOM 3539 C CA . ILE B 1 120 ? -9.008 31.672 -0.971 1 62.62 120 ILE B CA 1
ATOM 3540 C C . ILE B 1 120 ? -8.266 30.797 0.044 1 62.62 120 ILE B C 1
ATOM 3542 O O . ILE B 1 120 ? -8.062 31.203 1.189 1 62.62 120 ILE B O 1
ATOM 3546 N N . LEU B 1 121 ? -7.789 29.703 -0.332 1 63.72 121 LEU B N 1
ATOM 3547 C CA . LEU B 1 121 ? -7.023 28.828 0.552 1 63.72 121 LEU B CA 1
ATOM 3548 C C . LEU B 1 121 ? -5.719 29.5 0.972 1 63.72 121 LEU B C 1
ATOM 3550 O O . LEU B 1 121 ? -5.348 29.453 2.146 1 63.72 121 LEU B O 1
ATOM 3554 N N . GLU B 1 122 ? -5.254 30.016 -0.081 1 68.94 122 GLU B N 1
ATOM 3555 C CA . GLU B 1 122 ? -3.988 30.688 0.176 1 68.94 122 GLU B CA 1
ATOM 3556 C C . GLU B 1 122 ? -4.16 31.812 1.197 1 68.94 122 GLU B C 1
ATOM 3558 O O . GLU B 1 122 ? -3.357 31.938 2.125 1 68.94 122 GLU B O 1
ATOM 3563 N N . LYS B 1 123 ? -5.156 32.531 1.055 1 71.88 123 LYS B N 1
ATOM 3564 C CA . LYS B 1 123 ? -5.422 33.625 1.955 1 71.88 123 LYS B CA 1
ATOM 3565 C C . LYS B 1 123 ? -5.727 33.156 3.367 1 71.88 123 LYS B C 1
ATOM 3567 O O . LYS B 1 123 ? -5.203 33.688 4.344 1 71.88 123 LYS B O 1
ATOM 3572 N N . ALA B 1 124 ? -6.516 32.156 3.436 1 70.5 124 ALA B N 1
ATOM 3573 C CA . ALA B 1 124 ? -6.895 31.625 4.738 1 70.5 124 ALA B CA 1
ATOM 3574 C C . ALA B 1 124 ? -5.68 31.047 5.465 1 70.5 124 ALA B C 1
ATOM 3576 O O . ALA B 1 124 ? -5.512 31.266 6.668 1 70.5 124 ALA B O 1
ATOM 3577 N N . MET B 1 125 ? -4.891 30.375 4.719 1 72.06 125 MET B N 1
ATOM 3578 C CA . MET B 1 125 ? -3.713 29.766 5.324 1 72.06 125 MET B CA 1
ATOM 3579 C C . MET B 1 125 ? -2.703 30.828 5.742 1 72.06 125 MET B C 1
ATOM 3581 O O . MET B 1 125 ? -2.066 30.719 6.789 1 72.06 125 MET B O 1
ATOM 3585 N N . LYS B 1 126 ? -2.648 31.781 4.871 1 73.56 126 LYS B N 1
ATOM 3586 C CA . LYS B 1 126 ? -1.739 32.875 5.172 1 73.56 126 LYS B CA 1
ATOM 3587 C C . LYS B 1 126 ? -2.17 33.625 6.434 1 73.56 126 LYS B C 1
ATOM 3589 O O . LYS B 1 126 ? -1.331 34.031 7.238 1 73.56 126 LYS B O 1
ATOM 3594 N N . GLU B 1 127 ? -3.395 33.75 6.562 1 73.94 127 GLU B N 1
ATOM 3595 C CA . GLU B 1 127 ? -3.928 34.438 7.734 1 73.94 127 GLU B CA 1
ATOM 3596 C C . GLU B 1 127 ? -3.652 33.656 9.008 1 73.94 127 GLU B C 1
ATOM 3598 O O . GLU B 1 127 ? -3.338 34.219 10.055 1 73.94 127 GLU B O 1
ATOM 3603 N N . LYS B 1 128 ? -3.719 32.438 8.883 1 71.12 128 LYS B N 1
ATOM 3604 C CA . LYS B 1 128 ? -3.604 31.609 10.078 1 71.12 128 LYS B CA 1
ATOM 3605 C C . LYS B 1 128 ? -2.146 31.266 10.359 1 71.12 128 LYS B C 1
ATOM 3607 O O . LYS B 1 128 ? -1.73 31.203 11.516 1 71.12 128 LYS B O 1
ATOM 3612 N N . MET B 1 129 ? -1.44 30.906 9.344 1 70.75 129 MET B N 1
ATOM 3613 C CA . MET B 1 129 ? -0.111 30.344 9.562 1 70.75 129 MET B CA 1
ATOM 3614 C C . MET B 1 129 ? 0.969 31.406 9.336 1 70.75 129 MET B C 1
ATOM 3616 O O . MET B 1 129 ? 2.119 31.203 9.742 1 70.75 129 MET B O 1
ATOM 3620 N N . GLY B 1 130 ? 0.629 32.5 8.961 1 62.19 130 GLY B N 1
ATOM 3621 C CA . GLY B 1 130 ? 1.594 33.531 8.656 1 62.19 130 GLY B CA 1
ATOM 3622 C C . GLY B 1 130 ? 2.158 33.438 7.25 1 62.19 130 GLY B C 1
ATOM 3623 O O . GLY B 1 130 ? 2.111 32.375 6.629 1 62.19 130 GLY B O 1
ATOM 3624 N N . PHE B 1 131 ? 2.486 34.594 6.539 1 59.84 131 PHE B N 1
ATOM 3625 C CA . PHE B 1 131 ? 2.857 34.812 5.141 1 59.84 131 PHE B CA 1
ATOM 3626 C C . PHE B 1 131 ? 4.328 34.469 4.918 1 59.84 131 PHE B C 1
ATOM 3628 O O . PHE B 1 131 ? 4.719 34.062 3.818 1 59.84 131 PHE B O 1
ATOM 3635 N N . LYS B 1 132 ? 5.078 34.531 5.875 1 64.38 132 LYS B N 1
ATOM 3636 C CA . LYS B 1 132 ? 6.453 34.781 5.445 1 64.38 132 LYS B CA 1
ATOM 3637 C C . LYS B 1 132 ? 7.352 33.594 5.773 1 64.38 132 LYS B C 1
ATOM 3639 O O . LYS B 1 132 ? 8.43 33.438 5.191 1 64.38 132 LYS B O 1
ATOM 3644 N N . HIS B 1 133 ? 6.746 32.656 6.461 1 77.19 133 HIS B N 1
ATOM 3645 C CA . HIS B 1 133 ? 7.746 31.719 6.945 1 77.19 133 HIS B CA 1
ATOM 3646 C C . HIS B 1 133 ? 7.73 30.422 6.125 1 77.19 133 HIS B C 1
ATOM 3648 O O . HIS B 1 133 ? 6.664 29.953 5.734 1 77.19 133 HIS B O 1
ATOM 3654 N N . GLN B 1 134 ? 8.992 30.109 5.848 1 88.12 134 GLN B N 1
ATOM 3655 C CA . GLN B 1 134 ? 9.18 28.781 5.277 1 88.12 134 GLN B CA 1
ATOM 3656 C C . GLN B 1 134 ? 8.875 27.688 6.305 1 88.12 134 GLN B C 1
ATOM 3658 O O . GLN B 1 134 ? 8.922 27.938 7.512 1 88.12 134 GLN B O 1
ATOM 3663 N N . LEU B 1 135 ? 8.492 26.562 5.809 1 91.44 135 LEU B N 1
ATOM 3664 C CA . LEU B 1 135 ? 8.156 25.438 6.668 1 91.44 135 LEU B CA 1
ATOM 3665 C C . LEU B 1 135 ? 9.258 25.188 7.691 1 91.44 135 LEU B C 1
ATOM 3667 O O . LEU B 1 135 ? 8.977 24.984 8.875 1 91.44 135 LEU B O 1
ATOM 3671 N N . ILE B 1 136 ? 10.469 25.266 7.227 1 90.81 136 ILE B N 1
ATOM 3672 C CA . ILE B 1 136 ? 11.594 24.906 8.086 1 90.81 136 ILE B CA 1
ATOM 3673 C C . ILE B 1 136 ? 11.695 25.891 9.242 1 90.81 136 ILE B C 1
ATOM 3675 O O . ILE B 1 136 ? 12.172 25.547 10.328 1 90.81 136 ILE B O 1
ATOM 3679 N N . GLN B 1 137 ? 11.219 27.062 9.078 1 87.81 137 GLN B N 1
ATOM 3680 C CA . GLN B 1 137 ? 11.336 28.109 10.086 1 87.81 137 GLN B CA 1
ATOM 3681 C C . GLN B 1 137 ? 10.383 27.859 11.25 1 87.81 137 GLN B C 1
ATOM 3683 O O . GLN B 1 137 ? 10.547 28.422 12.336 1 87.81 137 GLN B O 1
ATOM 3688 N N . THR B 1 138 ? 9.461 27.016 11.008 1 88.56 138 THR B N 1
ATOM 3689 C CA . THR B 1 138 ? 8.492 26.734 12.055 1 88.56 138 THR B CA 1
ATOM 3690 C C . THR B 1 138 ? 9.133 25.969 13.195 1 88.56 138 THR B C 1
ATOM 3692 O O . THR B 1 138 ? 8.602 25.938 14.312 1 88.56 138 THR B O 1
ATOM 3695 N N . ILE B 1 139 ? 10.227 25.391 12.938 1 88.5 139 ILE B N 1
ATOM 3696 C CA . ILE B 1 139 ? 10.906 24.609 13.953 1 88.5 139 ILE B CA 1
ATOM 3697 C C . ILE B 1 139 ? 11.469 25.516 15.039 1 88.5 139 ILE B C 1
ATOM 3699 O O . ILE B 1 139 ? 11.82 25.062 16.125 1 88.5 139 ILE B O 1
ATOM 3703 N N . SER B 1 140 ? 11.586 26.781 14.727 1 86.56 140 SER B N 1
ATOM 3704 C CA . SER B 1 140 ? 12.086 27.766 15.695 1 86.56 140 SER B CA 1
ATOM 3705 C C . SER B 1 140 ? 11.062 28.031 16.797 1 86.56 140 SER B C 1
ATOM 3707 O O . SER B 1 140 ? 11.406 28.562 17.844 1 86.56 140 SER B O 1
ATOM 3709 N N . ILE B 1 141 ? 9.82 27.672 16.5 1 85.5 141 ILE B N 1
ATOM 3710 C CA . ILE B 1 141 ? 8.75 27.844 17.484 1 85.5 141 ILE B CA 1
ATOM 3711 C C . ILE B 1 141 ? 8.844 26.766 18.547 1 85.5 141 ILE B C 1
ATOM 3713 O O . ILE B 1 141 ? 8.922 25.578 18.219 1 85.5 141 ILE B O 1
ATOM 3717 N N . PRO B 1 142 ? 8.828 27.188 19.766 1 86.25 142 PRO B N 1
ATOM 3718 C CA . PRO B 1 142 ? 8.969 26.188 20.844 1 86.25 142 PRO B CA 1
ATOM 3719 C C . PRO B 1 142 ? 7.859 25.141 20.812 1 86.25 142 PRO B C 1
ATOM 3721 O O . PRO B 1 142 ? 6.703 25.469 20.547 1 86.25 142 PRO B O 1
ATOM 3724 N N . ASN B 1 143 ? 8.203 23.922 21.094 1 88.25 143 ASN B N 1
ATOM 3725 C CA . ASN B 1 143 ? 7.301 22.781 21.266 1 88.25 143 ASN B CA 1
ATOM 3726 C C . ASN B 1 143 ? 6.637 22.391 19.953 1 88.25 143 ASN B C 1
ATOM 3728 O O . ASN B 1 143 ? 5.586 21.734 19.953 1 88.25 143 ASN B O 1
ATOM 3732 N N . THR B 1 144 ? 7.246 22.812 18.875 1 91.94 144 THR B N 1
ATOM 3733 C CA . THR B 1 144 ? 6.703 22.406 17.578 1 91.94 144 THR B CA 1
ATOM 3734 C C . THR B 1 144 ? 7.188 21.016 17.203 1 91.94 144 THR B C 1
ATOM 3736 O O . THR B 1 144 ? 8.391 20.766 17.141 1 91.94 144 THR B O 1
ATOM 3739 N N . PRO B 1 145 ? 6.258 20.109 17 1 94.69 145 PRO B N 1
ATOM 3740 C CA . PRO B 1 145 ? 6.668 18.781 16.547 1 94.69 145 PRO B CA 1
ATOM 3741 C C . PRO B 1 145 ? 7.133 18.781 15.094 1 94.69 145 PRO B C 1
ATOM 3743 O O . PRO B 1 145 ? 7.043 19.797 14.414 1 94.69 145 PRO B O 1
ATOM 3746 N N . LYS B 1 146 ? 7.727 17.641 14.719 1 95.94 146 LYS B N 1
ATOM 3747 C CA . LYS B 1 146 ? 7.961 17.438 13.289 1 95.94 146 LYS B CA 1
ATOM 3748 C C . LYS B 1 146 ? 6.652 17.203 12.547 1 95.94 146 LYS B C 1
ATOM 3750 O O . LYS B 1 146 ? 5.805 16.438 13 1 95.94 146 LYS B O 1
ATOM 3755 N N . VAL B 1 147 ? 6.488 17.969 11.469 1 97.06 147 VAL B N 1
ATOM 3756 C CA . VAL B 1 147 ? 5.234 17.906 10.734 1 97.06 147 VAL B CA 1
ATOM 3757 C C . VAL B 1 147 ? 5.52 17.703 9.242 1 97.06 147 VAL B C 1
ATOM 3759 O O . VAL B 1 147 ? 6.492 18.25 8.719 1 97.06 147 VAL B O 1
ATOM 3762 N N . ALA B 1 148 ? 4.633 16.891 8.641 1 98.25 148 ALA B N 1
ATOM 3763 C CA . ALA B 1 148 ? 4.781 16.672 7.199 1 98.25 148 ALA B CA 1
ATOM 3764 C C . ALA B 1 148 ? 3.422 16.656 6.508 1 98.25 148 ALA B C 1
ATOM 3766 O O . ALA B 1 148 ? 2.418 16.266 7.109 1 98.25 148 ALA B O 1
ATOM 3767 N N . ALA B 1 149 ? 3.377 17.141 5.312 1 97.81 149 ALA B N 1
ATOM 3768 C CA . ALA B 1 149 ? 2.254 17.016 4.387 1 97.81 149 ALA B CA 1
ATOM 3769 C C . ALA B 1 149 ? 2.65 16.234 3.141 1 97.81 149 ALA B C 1
ATOM 3771 O O . ALA B 1 149 ? 3.705 16.484 2.553 1 97.81 149 ALA B O 1
ATOM 3772 N N . ILE B 1 150 ? 1.798 15.328 2.748 1 98.31 150 ILE B N 1
ATOM 3773 C CA . ILE B 1 150 ? 2.145 14.453 1.636 1 98.31 150 ILE B CA 1
ATOM 3774 C C . ILE B 1 150 ? 1.399 14.891 0.378 1 98.31 150 ILE B C 1
ATOM 3776 O O . ILE B 1 150 ? 0.197 15.156 0.424 1 98.31 150 ILE B O 1
ATOM 3780 N N . ALA B 1 151 ? 2.107 15.016 -0.684 1 97.12 151 ALA B N 1
ATOM 3781 C CA . ALA B 1 151 ? 1.546 15.25 -2.012 1 97.12 151 ALA B CA 1
ATOM 3782 C C . ALA B 1 151 ? 2.02 14.188 -3.004 1 97.12 151 ALA B C 1
ATOM 3784 O O . ALA B 1 151 ? 2.812 13.312 -2.652 1 97.12 151 ALA B O 1
ATOM 3785 N N . THR B 1 152 ? 1.4 14.18 -4.18 1 95.12 152 THR B N 1
ATOM 3786 C CA . THR B 1 152 ? 1.85 13.312 -5.262 1 95.12 152 THR B CA 1
ATOM 3787 C C . THR B 1 152 ? 2.723 14.078 -6.246 1 95.12 152 THR B C 1
ATOM 3789 O O . THR B 1 152 ? 2.27 15.047 -6.859 1 95.12 152 THR B O 1
ATOM 3792 N N . HIS B 1 153 ? 3.955 13.703 -6.32 1 94.31 153 HIS B N 1
ATOM 3793 C CA . HIS B 1 153 ? 4.836 14.266 -7.332 1 94.31 153 HIS B CA 1
ATOM 3794 C C . HIS B 1 153 ? 4.66 13.562 -8.672 1 94.31 153 HIS B C 1
ATOM 3796 O O . HIS B 1 153 ? 4.828 12.344 -8.766 1 94.31 153 HIS B O 1
ATOM 3802 N N . VAL B 1 154 ? 4.359 14.367 -9.758 1 90.06 154 VAL B N 1
ATOM 3803 C CA . VAL B 1 154 ? 3.994 13.703 -11 1 90.06 154 VAL B CA 1
ATOM 3804 C C . VAL B 1 154 ? 4.898 14.188 -12.133 1 90.06 154 VAL B C 1
ATOM 3806 O O . VAL B 1 154 ? 4.684 13.844 -13.297 1 90.06 154 VAL B O 1
ATOM 3809 N N . SER B 1 155 ? 5.859 14.992 -11.844 1 86.38 155 SER B N 1
ATOM 3810 C CA . SER B 1 155 ? 6.762 15.484 -12.875 1 86.38 155 SER B CA 1
ATOM 3811 C C . SER B 1 155 ? 7.934 14.531 -13.086 1 86.38 155 SER B C 1
ATOM 3813 O O . SER B 1 155 ? 8.914 14.883 -13.75 1 86.38 155 SER B O 1
ATOM 3815 N N . GLY B 1 156 ? 7.926 13.414 -12.578 1 81.5 156 GLY B N 1
ATOM 3816 C CA . GLY B 1 156 ? 8.906 12.359 -12.781 1 81.5 156 GLY B CA 1
ATOM 3817 C C . GLY B 1 156 ? 8.359 11.172 -13.555 1 81.5 156 GLY B C 1
ATOM 3818 O O . GLY B 1 156 ? 7.273 11.25 -14.133 1 81.5 156 GLY B O 1
ATOM 3819 N N . PRO B 1 157 ? 9.18 10.117 -13.625 1 77.25 157 PRO B N 1
ATOM 3820 C CA . PRO B 1 157 ? 8.789 8.945 -14.414 1 77.25 157 PRO B CA 1
ATOM 3821 C C . PRO B 1 157 ? 7.543 8.25 -13.867 1 77.25 157 PRO B C 1
ATOM 3823 O O . PRO B 1 157 ? 6.793 7.625 -14.625 1 77.25 157 PRO B O 1
ATOM 3826 N N . ARG B 1 158 ? 7.402 8.336 -12.594 1 85.38 158 ARG B N 1
ATOM 3827 C CA . ARG B 1 158 ? 6.238 7.762 -11.93 1 85.38 158 ARG B CA 1
ATOM 3828 C C . ARG B 1 158 ? 5.766 8.656 -10.789 1 85.38 158 ARG B C 1
ATOM 3830 O O . ARG B 1 158 ? 6.555 9.406 -10.211 1 85.38 158 ARG B O 1
ATOM 3837 N N . PRO B 1 159 ? 4.43 8.531 -10.539 1 90 159 PRO B N 1
ATOM 3838 C CA . PRO B 1 159 ? 3.967 9.273 -9.359 1 90 159 PRO B CA 1
ATOM 3839 C C . PRO B 1 159 ? 4.531 8.711 -8.055 1 90 159 PRO B C 1
ATOM 3841 O O . PRO B 1 159 ? 4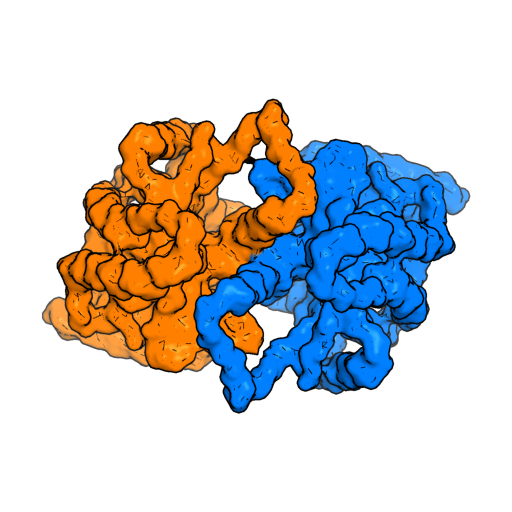.527 7.5 -7.844 1 90 159 PRO B O 1
ATOM 3844 N N . VAL B 1 160 ? 5.027 9.594 -7.258 1 93.31 160 VAL B N 1
ATOM 3845 C CA . VAL B 1 160 ? 5.59 9.172 -5.977 1 93.31 160 VAL B CA 1
ATOM 3846 C C . VAL B 1 160 ? 5.164 10.141 -4.883 1 93.31 160 VAL B C 1
ATOM 3848 O O . VAL B 1 160 ? 4.875 11.312 -5.156 1 93.31 160 VAL B O 1
ATOM 3851 N N . PRO B 1 161 ? 5.133 9.602 -3.621 1 96.56 161 PRO B N 1
ATOM 3852 C CA . PRO B 1 161 ? 4.898 10.547 -2.523 1 96.56 161 PRO B CA 1
ATOM 3853 C C . PRO B 1 161 ? 5.992 11.609 -2.414 1 96.56 161 PRO B C 1
ATOM 3855 O O . PRO B 1 161 ? 7.172 11.305 -2.617 1 96.56 161 PRO B O 1
ATOM 3858 N N . PHE B 1 162 ? 5.551 12.812 -2.217 1 97.62 162 PHE B N 1
ATOM 3859 C CA . PHE B 1 162 ? 6.438 13.945 -1.939 1 97.62 162 PHE B CA 1
ATOM 3860 C C . PHE B 1 162 ? 6.176 14.508 -0.547 1 97.62 162 PHE B C 1
ATOM 3862 O O . PHE B 1 162 ? 5.031 14.789 -0.192 1 97.62 162 PHE B O 1
ATOM 3869 N N . VAL B 1 163 ? 7.262 14.68 0.195 1 98.25 163 VAL B N 1
ATOM 3870 C CA . VAL B 1 163 ? 7.09 15.023 1.603 1 98.25 163 VAL B CA 1
ATOM 3871 C C . VAL B 1 163 ? 7.449 16.484 1.822 1 98.25 163 VAL B C 1
ATOM 3873 O O . VAL B 1 163 ? 8.625 16.859 1.762 1 98.25 163 VAL B O 1
ATOM 3876 N N . PHE B 1 164 ? 6.414 17.312 2.074 1 97.81 164 PHE B N 1
ATOM 3877 C CA . PHE B 1 164 ? 6.645 18.656 2.586 1 97.81 164 PHE B CA 1
ATOM 3878 C C . PHE B 1 164 ? 6.832 18.625 4.098 1 97.81 164 PHE B C 1
ATOM 3880 O O . PHE B 1 164 ? 5.949 18.172 4.832 1 97.81 164 PHE B O 1
ATOM 3887 N N . ARG B 1 165 ? 7.965 19.141 4.527 1 96.56 165 ARG B N 1
ATOM 3888 C CA . ARG B 1 165 ? 8.289 18.891 5.93 1 96.56 165 ARG B CA 1
ATOM 3889 C C . ARG B 1 165 ? 8.914 20.125 6.574 1 96.56 165 ARG B C 1
ATOM 3891 O O . ARG B 1 165 ? 9.477 20.969 5.883 1 96.56 165 ARG B O 1
ATOM 3898 N N . ASN B 1 166 ? 8.852 20.203 7.934 1 94.69 166 ASN B N 1
ATOM 3899 C CA . ASN B 1 166 ? 9.477 21.297 8.664 1 94.69 166 ASN B CA 1
ATOM 3900 C C . ASN B 1 166 ? 10.789 20.875 9.305 1 94.69 166 ASN B C 1
ATOM 3902 O O . ASN B 1 166 ? 11.195 21.438 10.328 1 94.69 166 ASN B O 1
ATOM 3906 N N . TYR B 1 167 ? 11.367 19.859 8.805 1 93.5 167 TYR B N 1
ATOM 3907 C CA . TYR B 1 167 ? 12.625 19.328 9.32 1 93.5 167 TYR B CA 1
ATOM 3908 C C . TYR B 1 167 ? 13.555 18.922 8.18 1 93.5 167 TYR B C 1
ATOM 3910 O O . TYR B 1 167 ? 13.148 18.891 7.02 1 93.5 167 TYR B O 1
ATOM 3918 N N . CYS B 1 168 ? 14.812 18.688 8.617 1 91.12 168 CYS B N 1
ATOM 3919 C CA . CYS B 1 168 ? 15.828 18.156 7.711 1 91.12 168 CYS B CA 1
ATOM 3920 C C . CYS B 1 168 ? 16.312 16.797 8.18 1 91.12 168 CYS B C 1
ATOM 3922 O O . CYS B 1 168 ? 16.344 16.516 9.383 1 91.12 168 CYS B O 1
ATOM 3924 N N . HIS B 1 169 ? 16.578 16.047 7.141 1 88.75 169 HIS B N 1
ATOM 3925 C CA . HIS B 1 169 ? 17.188 14.766 7.477 1 88.75 169 HIS B CA 1
ATOM 3926 C C . HIS B 1 169 ? 18.672 14.922 7.785 1 88.75 169 HIS B C 1
ATOM 3928 O O . HIS B 1 169 ? 19.297 15.922 7.402 1 88.75 169 HIS B O 1
ATOM 3934 N N . LYS B 1 170 ? 19.125 13.875 8.492 1 85.25 170 LYS B N 1
ATOM 3935 C CA . LYS B 1 170 ? 20.578 13.812 8.648 1 85.25 170 LYS B CA 1
ATOM 3936 C C . LYS B 1 170 ? 21.266 13.664 7.293 1 85.25 170 LYS B C 1
ATOM 3938 O O . LYS B 1 170 ? 20.688 13.102 6.355 1 85.25 170 LYS B O 1
ATOM 3943 N N . GLN B 1 171 ? 22.469 14.141 7.184 1 82.19 171 GLN B N 1
ATOM 3944 C CA . GLN B 1 171 ? 23.219 14.117 5.93 1 82.19 171 GLN B CA 1
ATOM 3945 C C . GLN B 1 171 ? 23.422 12.68 5.441 1 82.19 171 GLN B C 1
ATOM 3947 O O . GLN B 1 171 ? 23.469 12.43 4.234 1 82.19 171 GLN B O 1
ATOM 3952 N N . THR B 1 172 ? 23.469 11.805 6.348 1 82.5 172 THR B N 1
ATOM 3953 C CA . THR B 1 172 ? 23.766 10.422 5.996 1 82.5 172 THR B CA 1
ATOM 3954 C C . THR B 1 172 ? 22.484 9.672 5.633 1 82.5 172 THR B C 1
ATOM 3956 O O . THR B 1 172 ? 22.531 8.547 5.137 1 82.5 172 THR B O 1
ATOM 3959 N N . ALA B 1 173 ? 21.391 10.391 5.91 1 86 173 ALA B N 1
ATOM 3960 C CA . ALA B 1 173 ? 20.109 9.719 5.676 1 86 173 ALA B CA 1
ATOM 3961 C C . ALA B 1 173 ? 19.781 9.664 4.188 1 86 173 ALA B C 1
ATOM 3963 O O . ALA B 1 173 ? 20.078 10.609 3.445 1 86 173 ALA B O 1
ATOM 3964 N N . ILE B 1 174 ? 19.219 8.508 3.74 1 87.19 174 ILE B N 1
ATOM 3965 C CA . ILE B 1 174 ? 18.75 8.336 2.363 1 87.19 174 ILE B CA 1
ATOM 3966 C C . ILE B 1 174 ? 17.25 8.117 2.34 1 87.19 174 ILE B C 1
ATOM 3968 O O . ILE B 1 174 ? 16.766 6.996 2.525 1 87.19 174 ILE B O 1
ATOM 3972 N N . PRO B 1 175 ? 16.547 9.211 2.098 1 91.25 175 PRO B N 1
ATOM 3973 C CA . PRO B 1 175 ? 15.094 9.07 2.092 1 91.25 175 PRO B CA 1
ATOM 3974 C C . PRO B 1 175 ? 14.578 8.352 0.852 1 91.25 175 PRO B C 1
ATOM 3976 O O . PRO B 1 175 ? 15.133 8.508 -0.238 1 91.25 175 PRO B O 1
ATOM 3979 N N . TYR B 1 176 ? 13.5 7.562 1.057 1 90.69 176 TYR B N 1
ATOM 3980 C CA . TYR B 1 176 ? 12.812 6.93 -0.064 1 90.69 176 TYR B CA 1
ATOM 3981 C C . TYR B 1 176 ? 12.055 7.961 -0.894 1 90.69 176 TYR B C 1
ATOM 3983 O O . TYR B 1 176 ? 11.891 7.793 -2.104 1 90.69 176 TYR B O 1
ATOM 3991 N N . TYR B 1 177 ? 11.602 8.961 -0.179 1 94.12 177 TYR B N 1
ATOM 3992 C CA . TYR B 1 177 ? 10.68 9.906 -0.796 1 94.12 177 TYR B CA 1
ATOM 3993 C C . TYR B 1 177 ? 11.344 11.266 -0.979 1 94.12 177 TYR B C 1
ATOM 3995 O O . TYR B 1 177 ? 12.039 11.75 -0.082 1 94.12 177 TYR B O 1
ATOM 4003 N N . PRO B 1 178 ? 11.133 11.789 -2.186 1 94.81 178 PRO B N 1
ATOM 4004 C CA . PRO B 1 178 ? 11.562 13.188 -2.314 1 94.81 178 PRO B CA 1
ATOM 4005 C C . PRO B 1 178 ? 10.758 14.141 -1.433 1 94.81 178 PRO B C 1
ATOM 4007 O O . PRO B 1 178 ? 9.672 13.781 -0.968 1 94.81 178 PRO B O 1
ATOM 4010 N N . GLY B 1 179 ? 11.352 15.234 -1.143 1 96 179 GLY B N 1
ATOM 4011 C CA . GLY B 1 179 ? 10.672 16.219 -0.319 1 96 179 GLY B CA 1
ATOM 4012 C C . GLY B 1 179 ? 11.414 17.531 -0.218 1 96 179 GLY B C 1
ATOM 4013 O O . GLY B 1 179 ? 12.438 17.734 -0.882 1 96 179 GLY B O 1
ATOM 4014 N N . THR B 1 180 ? 10.742 18.453 0.493 1 95.31 180 THR B N 1
ATOM 4015 C CA . THR B 1 180 ? 11.359 19.766 0.688 1 95.31 180 THR B CA 1
ATOM 4016 C C . THR B 1 180 ? 10.844 20.422 1.961 1 95.31 180 THR B C 1
ATOM 4018 O O . THR B 1 180 ? 9.781 20.047 2.473 1 95.31 180 THR B O 1
ATOM 4021 N N . TYR B 1 181 ? 11.688 21.25 2.469 1 93.75 181 TYR B N 1
ATOM 4022 C CA . TYR B 1 181 ? 11.297 22.078 3.604 1 93.75 181 TYR B CA 1
ATOM 4023 C C . TYR B 1 181 ? 11.344 23.562 3.242 1 93.75 181 TYR B C 1
ATOM 4025 O O . TYR B 1 181 ? 11.062 24.422 4.082 1 93.75 181 TYR B O 1
ATOM 4033 N N . ASN B 1 182 ? 11.68 23.797 1.975 1 91.75 182 ASN B N 1
ATOM 4034 C CA . ASN B 1 182 ? 11.859 25.172 1.507 1 91.75 182 ASN B CA 1
ATOM 4035 C C . ASN B 1 182 ? 10.625 25.672 0.757 1 91.75 182 ASN B C 1
ATOM 4037 O O . ASN B 1 182 ? 10.727 26.125 -0.387 1 91.75 182 ASN B O 1
ATOM 4041 N N . VAL B 1 183 ? 9.531 25.625 1.387 1 92.88 183 VAL B N 1
ATOM 4042 C CA . VAL B 1 183 ? 8.266 26.141 0.859 1 92.88 183 VAL B CA 1
ATOM 4043 C C . VAL B 1 183 ? 7.434 26.719 1.994 1 92.88 183 VAL B C 1
ATOM 4045 O O . VAL B 1 183 ? 7.695 26.453 3.17 1 92.88 183 VAL B O 1
ATOM 4048 N N . ARG B 1 184 ? 6.516 27.516 1.549 1 89.31 184 ARG B N 1
ATOM 4049 C CA . ARG B 1 184 ? 5.578 28.031 2.537 1 89.31 184 ARG B CA 1
ATOM 4050 C C . ARG B 1 184 ? 4.527 26.984 2.904 1 89.31 184 ARG B C 1
ATOM 4052 O O . ARG B 1 184 ? 4.141 26.172 2.068 1 89.31 184 ARG B O 1
ATOM 4059 N N . PRO B 1 185 ? 4.02 27.078 4.137 1 89.38 185 PRO B N 1
ATOM 4060 C CA . PRO B 1 185 ? 3.029 26.094 4.582 1 89.38 185 PRO B CA 1
ATOM 4061 C C . PRO B 1 185 ? 1.813 26.016 3.66 1 89.38 185 PRO B C 1
ATOM 4063 O O . PRO B 1 185 ? 1.325 24.938 3.363 1 89.38 185 PRO B O 1
ATOM 4066 N N . TRP B 1 186 ? 1.36 27.141 3.197 1 85.75 186 TRP B N 1
ATOM 4067 C CA . TRP B 1 186 ? 0.156 27.141 2.373 1 85.75 186 TRP B CA 1
ATOM 4068 C C . TRP B 1 186 ? 0.424 26.484 1.021 1 85.75 186 TRP B C 1
ATOM 4070 O O . TRP B 1 186 ? -0.467 25.859 0.436 1 85.75 186 TRP B O 1
ATOM 4080 N N . GLU B 1 187 ? 1.623 26.562 0.501 1 88.69 187 GLU B N 1
ATOM 4081 C CA . GLU B 1 187 ? 1.986 25.891 -0.742 1 88.69 187 GLU B CA 1
ATOM 4082 C C . GLU B 1 187 ? 1.955 24.375 -0.576 1 88.69 187 GLU B C 1
ATOM 4084 O O . GLU B 1 187 ? 1.517 23.656 -1.477 1 88.69 187 GLU B O 1
ATOM 4089 N N . ALA B 1 188 ? 2.432 23.984 0.572 1 92 188 ALA B N 1
ATOM 4090 C CA . ALA B 1 188 ? 2.459 22.547 0.869 1 92 188 ALA B CA 1
ATOM 4091 C C . ALA B 1 188 ? 1.046 21.969 0.947 1 92 188 ALA B C 1
ATOM 4093 O O . ALA B 1 188 ? 0.764 20.922 0.375 1 92 188 ALA B O 1
ATOM 4094 N N . VAL B 1 189 ? 0.231 22.641 1.597 1 88.38 189 VAL B N 1
ATOM 4095 C CA . VAL B 1 189 ? -1.145 22.188 1.774 1 88.38 189 VAL B CA 1
ATOM 4096 C C . VAL B 1 189 ? -1.872 22.203 0.432 1 88.38 189 VAL B C 1
ATOM 4098 O O . VAL B 1 189 ? -2.648 21.297 0.128 1 88.38 189 VAL B O 1
ATOM 4101 N N . ARG B 1 190 ? -1.647 23.219 -0.324 1 85.06 190 ARG B N 1
ATOM 4102 C CA . ARG B 1 190 ? -2.27 23.312 -1.641 1 85.06 190 ARG B CA 1
ATOM 4103 C C . ARG B 1 190 ? -1.829 22.156 -2.537 1 85.06 190 ARG B C 1
ATOM 4105 O O . ARG B 1 190 ? -2.635 21.609 -3.287 1 85.06 190 ARG B O 1
ATOM 4112 N N . ALA B 1 191 ? -0.608 21.891 -2.457 1 90.5 191 ALA B N 1
ATOM 4113 C CA . ALA B 1 191 ? -0.08 20.766 -3.24 1 90.5 191 ALA B CA 1
ATOM 4114 C C . ALA B 1 191 ? -0.684 19.438 -2.783 1 90.5 191 ALA B C 1
ATOM 4116 O O . ALA B 1 191 ? -1.071 18.609 -3.609 1 90.5 191 ALA B O 1
ATOM 4117 N N . SER B 1 192 ? -0.791 19.25 -1.54 1 92.44 192 SER B N 1
ATOM 4118 C CA . SER B 1 192 ? -1.281 18 -0.954 1 92.44 192 SER B CA 1
ATOM 4119 C C . SER B 1 192 ? -2.766 17.812 -1.243 1 92.44 192 SER B C 1
ATOM 4121 O O . SER B 1 192 ? -3.244 16.672 -1.297 1 92.44 192 SER B O 1
ATOM 4123 N N . ALA B 1 193 ? -3.469 18.875 -1.423 1 83.44 193 ALA B N 1
ATOM 4124 C CA . ALA B 1 193 ? -4.918 18.781 -1.572 1 83.44 193 ALA B CA 1
ATOM 4125 C C . ALA B 1 193 ? -5.328 18.938 -3.033 1 83.44 193 ALA B C 1
ATOM 4127 O O . ALA B 1 193 ? -6.516 19.078 -3.34 1 83.44 193 ALA B O 1
ATOM 4128 N N . ALA B 1 194 ? -4.473 18.875 -3.953 1 78.25 194 ALA B N 1
ATOM 4129 C CA . ALA B 1 194 ? -4.762 19.094 -5.367 1 78.25 194 ALA B CA 1
ATOM 4130 C C . ALA B 1 194 ? -5.434 17.859 -5.984 1 78.25 194 ALA B C 1
ATOM 4132 O O . ALA B 1 194 ? -4.844 17.172 -6.816 1 78.25 194 ALA B O 1
ATOM 4133 N N . ALA B 1 195 ? -6.648 17.609 -5.602 1 69.19 195 ALA B N 1
ATOM 4134 C CA . ALA B 1 195 ? -7.391 16.438 -6.051 1 69.19 195 ALA B CA 1
ATOM 4135 C C . ALA B 1 195 ? -7.785 16.562 -7.516 1 69.19 195 ALA B C 1
ATOM 4137 O O . ALA B 1 195 ? -8.312 17.594 -7.938 1 69.19 195 ALA B O 1
ATOM 4138 N N . PRO B 1 196 ? -7.48 15.477 -8.164 1 62 196 PRO B N 1
ATOM 4139 C CA . PRO B 1 196 ? -7.852 15.523 -9.578 1 62 196 PRO B CA 1
ATOM 4140 C C . PRO B 1 196 ? -9.352 15.719 -9.789 1 62 196 PRO B C 1
ATOM 4142 O O . PRO B 1 196 ? -10.156 15.078 -9.117 1 62 196 PRO B O 1
ATOM 4145 N N . GLY B 1 197 ? -9.648 16.5 -10.758 1 57.31 197 GLY B N 1
ATOM 4146 C CA . GLY B 1 197 ? -11.047 16.797 -11.062 1 57.31 197 GLY B CA 1
ATOM 4147 C C . GLY B 1 197 ? -11.609 17.922 -10.227 1 57.31 197 GLY B C 1
ATOM 4148 O O . GLY B 1 197 ? -12.562 18.594 -10.633 1 57.31 197 GLY B O 1
ATOM 4149 N N . TYR B 1 198 ? -11.031 18.016 -9.078 1 52.41 198 TYR B N 1
ATOM 4150 C CA . TYR B 1 198 ? -11.531 19.078 -8.219 1 52.41 198 TYR B CA 1
ATOM 4151 C C . TYR B 1 198 ? -10.617 20.297 -8.281 1 52.41 198 TYR B C 1
ATOM 4153 O O . TYR B 1 198 ? -11.094 21.438 -8.25 1 52.41 198 TYR B O 1
ATOM 4161 N N . PHE B 1 199 ? -9.391 19.891 -8.328 1 54.16 199 PHE B N 1
ATOM 4162 C CA . PHE B 1 199 ? -8.398 20.953 -8.352 1 54.16 199 PHE B CA 1
ATOM 4163 C C . PHE B 1 199 ? -7.402 20.75 -9.484 1 54.16 199 PHE B C 1
ATOM 4165 O O . PHE B 1 199 ? -7.133 19.609 -9.875 1 54.16 199 PHE B O 1
ATOM 4172 N N . GLN B 1 200 ? -6.965 21.859 -9.984 1 66.62 200 GLN B N 1
ATOM 4173 C CA . GLN B 1 200 ? -5.836 21.828 -10.906 1 66.62 200 GLN B CA 1
ATOM 4174 C C . GLN B 1 200 ? -4.562 21.375 -10.211 1 66.62 200 GLN B C 1
ATOM 4176 O O . GLN B 1 200 ? -4.426 21.531 -8.992 1 66.62 200 GLN B O 1
ATOM 4181 N N . GLU B 1 201 ? -3.773 20.812 -10.969 1 79.44 201 GLU B N 1
ATOM 4182 C CA . GLU B 1 201 ? -2.443 20.484 -10.469 1 79.44 201 GLU B CA 1
ATOM 4183 C C . GLU B 1 201 ? -1.739 21.719 -9.914 1 79.44 201 GLU B C 1
ATOM 4185 O O . GLU B 1 201 ? -2.057 22.844 -10.305 1 79.44 201 GLU B O 1
ATOM 4190 N N . TYR B 1 202 ? -0.972 21.516 -8.914 1 84.56 202 TYR B N 1
ATOM 4191 C CA . TYR B 1 202 ? -0.212 22.609 -8.336 1 84.56 202 TYR B CA 1
ATOM 4192 C C . TYR B 1 202 ? 1.256 22.531 -8.734 1 84.56 202 TYR B C 1
ATOM 4194 O O . TYR B 1 202 ? 1.859 21.469 -8.695 1 84.56 202 TYR B O 1
ATOM 4202 N N . LYS B 1 203 ? 1.732 23.703 -9.109 1 88 203 LYS B N 1
ATOM 4203 C CA . LYS B 1 203 ? 3.115 23.734 -9.578 1 88 203 LYS B CA 1
ATOM 4204 C C . LYS B 1 203 ? 4.004 24.516 -8.633 1 88 203 LYS B C 1
ATOM 4206 O O . LYS B 1 203 ? 3.613 25.594 -8.156 1 88 203 LYS B O 1
ATOM 4211 N N . ILE B 1 204 ? 5.082 23.969 -8.281 1 90.38 204 ILE B N 1
ATOM 4212 C CA . ILE B 1 204 ? 6.16 24.641 -7.562 1 90.38 204 ILE B CA 1
ATOM 4213 C C . ILE B 1 204 ? 7.465 24.5 -8.344 1 90.38 204 ILE B C 1
ATOM 4215 O O . ILE B 1 204 ? 8.078 23.422 -8.352 1 90.38 204 ILE B O 1
ATOM 4219 N N . GLY B 1 205 ? 7.941 25.578 -8.945 1 87.88 205 GLY B N 1
ATOM 4220 C CA . GLY B 1 205 ? 9.047 25.453 -9.875 1 87.88 205 GLY B CA 1
ATOM 4221 C C . GLY B 1 205 ? 8.758 24.516 -11.031 1 87.88 205 GLY B C 1
ATOM 4222 O O . GLY B 1 205 ? 7.75 24.656 -11.719 1 87.88 205 GLY B O 1
ATOM 4223 N N . ASN B 1 206 ? 9.586 23.531 -11.156 1 87.06 206 ASN B N 1
ATOM 4224 C CA . ASN B 1 206 ? 9.43 22.562 -12.234 1 87.06 206 ASN B CA 1
ATOM 4225 C C . ASN B 1 206 ? 8.688 21.312 -11.758 1 87.06 206 ASN B C 1
ATOM 4227 O O . ASN B 1 206 ? 8.453 20.391 -12.539 1 87.06 206 ASN B O 1
ATOM 4231 N N . ASN B 1 207 ? 8.281 21.422 -10.586 1 91.69 207 ASN B N 1
ATOM 4232 C CA . ASN B 1 207 ? 7.586 20.266 -10.031 1 91.69 207 ASN B CA 1
ATOM 4233 C C . ASN B 1 207 ? 6.07 20.438 -10.094 1 91.69 207 ASN B C 1
ATOM 4235 O O . ASN B 1 207 ? 5.559 21.547 -9.859 1 91.69 207 ASN B O 1
ATOM 4239 N N . VAL B 1 208 ? 5.41 19.375 -10.5 1 91.56 208 VAL B N 1
ATOM 4240 C CA . VAL B 1 208 ? 3.953 19.359 -10.562 1 91.56 208 VAL B CA 1
ATOM 4241 C C . VAL B 1 208 ? 3.406 18.391 -9.516 1 91.56 208 VAL B C 1
ATOM 4243 O O . VAL B 1 208 ? 3.922 17.281 -9.352 1 91.56 208 VAL B O 1
ATOM 4246 N N . PHE B 1 209 ? 2.375 18.891 -8.836 1 92.06 209 PHE B N 1
ATOM 4247 C CA . PHE B 1 209 ? 1.84 18.109 -7.734 1 92.06 209 PHE B CA 1
ATOM 4248 C C . PHE B 1 209 ? 0.342 17.875 -7.902 1 92.06 209 PHE B C 1
ATOM 4250 O O . PHE B 1 209 ? -0.364 18.734 -8.438 1 92.06 209 PHE B O 1
ATOM 4257 N N . LEU B 1 210 ? -0.048 16.703 -7.527 1 90.75 210 LEU B N 1
ATOM 4258 C CA . LEU B 1 210 ? -1.449 16.344 -7.336 1 90.75 210 LEU B CA 1
ATOM 4259 C C . LEU B 1 210 ? -1.712 15.922 -5.898 1 90.75 210 LEU B C 1
ATOM 4261 O O . LEU B 1 210 ? -0.79 15.883 -5.078 1 90.75 210 LEU B O 1
ATOM 4265 N N . ASP B 1 211 ? -2.951 15.672 -5.621 1 90.06 211 ASP B N 1
ATOM 4266 C CA . ASP B 1 211 ? -3.352 15.273 -4.273 1 90.06 211 ASP B CA 1
ATOM 4267 C C . ASP B 1 211 ? -2.549 14.062 -3.797 1 90.06 211 ASP B C 1
ATOM 4269 O O . ASP B 1 211 ? -2.363 13.102 -4.543 1 90.06 211 ASP B O 1
ATOM 4273 N N . GLY B 1 212 ? -2.164 14.156 -2.51 1 94.25 212 GLY B N 1
ATOM 4274 C CA . GLY B 1 212 ? -1.392 13.078 -1.924 1 94.25 212 GLY B CA 1
ATOM 4275 C C . GLY B 1 212 ? -2.164 11.773 -1.831 1 94.25 212 GLY B C 1
ATOM 4276 O O . GLY B 1 212 ? -1.57 10.703 -1.703 1 94.25 212 GLY B O 1
ATOM 4277 N N . GLY B 1 213 ? -3.387 11.844 -1.874 1 92.69 213 GLY B N 1
ATOM 4278 C CA . GLY B 1 213 ? -4.242 10.68 -1.74 1 92.69 213 GLY B CA 1
ATOM 4279 C C . GLY B 1 213 ? -4.043 9.664 -2.854 1 92.69 213 GLY B C 1
ATOM 4280 O O . GLY B 1 213 ? -4.367 8.484 -2.689 1 92.69 213 GLY B O 1
ATOM 4281 N N . LEU B 1 214 ? -3.461 10.055 -3.92 1 90.56 214 LEU B N 1
ATOM 4282 C CA . LEU B 1 214 ? -3.273 9.18 -5.07 1 90.56 214 LEU B CA 1
ATOM 4283 C C . LEU B 1 214 ? -2.158 8.172 -4.812 1 90.56 214 LEU B C 1
ATOM 4285 O O . LEU B 1 214 ? -2.115 7.113 -5.438 1 90.56 214 LEU B O 1
ATOM 4289 N N . VAL B 1 215 ? -1.278 8.539 -3.881 1 93.12 215 VAL B N 1
ATOM 4290 C CA . VAL B 1 215 ? -0.14 7.648 -3.67 1 93.12 215 VAL B CA 1
ATOM 4291 C C . VAL B 1 215 ? -0.06 7.25 -2.197 1 93.12 215 VAL B C 1
ATOM 4293 O O . VAL B 1 215 ? 0.504 6.207 -1.859 1 93.12 215 VAL B O 1
ATOM 4296 N N . SER B 1 216 ? -0.595 8.086 -1.417 1 95.44 216 SER B N 1
ATOM 4297 C CA . SER B 1 216 ? -0.483 7.832 0.016 1 95.44 216 SER B CA 1
ATOM 4298 C C . SER B 1 216 ? -1.643 8.461 0.78 1 95.44 216 SER B C 1
ATOM 4300 O O . SER B 1 216 ? -1.439 9.367 1.588 1 95.44 216 SER B O 1
ATOM 4302 N N . ASN B 1 217 ? -2.76 7.832 0.607 1 95.5 217 ASN B N 1
ATOM 4303 C CA . ASN B 1 217 ? -3.928 8.359 1.304 1 95.5 217 ASN B CA 1
ATOM 4304 C C . ASN B 1 217 ? -3.857 8.086 2.803 1 95.5 217 ASN B C 1
ATOM 4306 O O . ASN B 1 217 ? -4.375 8.867 3.605 1 95.5 217 ASN B O 1
ATOM 4310 N N . ASN B 1 218 ? -3.428 6.957 3.141 1 97.75 218 ASN B N 1
ATOM 4311 C CA . ASN B 1 218 ? -2.957 6.641 4.484 1 97.75 218 ASN B CA 1
ATOM 4312 C C . ASN B 1 218 ? -1.45 6.848 4.613 1 97.75 218 ASN B C 1
ATOM 4314 O O . ASN B 1 218 ? -0.664 6.012 4.168 1 97.75 218 ASN B O 1
ATOM 4318 N N . PRO B 1 219 ? -1.082 7.98 5.234 1 98.19 219 PRO B N 1
ATOM 4319 C CA . PRO B 1 219 ? 0.341 8.32 5.199 1 98.19 219 PRO B CA 1
ATOM 4320 C C . PRO B 1 219 ? 1.137 7.656 6.32 1 98.19 219 PRO B C 1
ATOM 4322 O O . PRO B 1 219 ? 2.291 8.023 6.562 1 98.19 219 PRO B O 1
ATOM 4325 N N . ALA B 1 220 ? 0.635 6.691 6.992 1 98.38 220 ALA B N 1
ATOM 4326 C CA . ALA B 1 220 ? 1.262 6.078 8.164 1 98.38 220 ALA B CA 1
ATOM 4327 C C . ALA B 1 220 ? 2.609 5.461 7.801 1 98.38 220 ALA B C 1
ATOM 4329 O O . ALA B 1 220 ? 3.572 5.57 8.562 1 98.38 220 ALA B O 1
ATOM 4330 N N . ALA B 1 221 ? 2.658 4.867 6.641 1 97.56 221 ALA B N 1
ATOM 4331 C CA . ALA B 1 221 ? 3.914 4.238 6.238 1 97.56 221 ALA B CA 1
ATOM 4332 C C . ALA B 1 221 ? 4.984 5.289 5.957 1 97.56 221 ALA B C 1
ATOM 4334 O O . ALA B 1 221 ? 6.156 5.098 6.297 1 97.56 221 ALA B O 1
ATOM 4335 N N . VAL B 1 222 ? 4.586 6.344 5.336 1 97.81 222 VAL B N 1
ATOM 4336 C CA . VAL B 1 222 ? 5.52 7.434 5.07 1 97.81 222 VAL B CA 1
ATOM 4337 C C . VAL B 1 222 ? 6 8.039 6.387 1 97.81 222 VAL B C 1
ATOM 4339 O O . VAL B 1 222 ? 7.191 8.305 6.555 1 97.81 222 VAL B O 1
ATOM 4342 N N . ALA B 1 223 ? 5.062 8.203 7.273 1 98.12 223 ALA B N 1
ATOM 4343 C CA . ALA B 1 223 ? 5.398 8.742 8.586 1 98.12 223 ALA B CA 1
ATOM 4344 C C . ALA B 1 223 ? 6.418 7.859 9.305 1 98.12 223 ALA B C 1
ATOM 4346 O O . ALA B 1 223 ? 7.383 8.359 9.883 1 98.12 223 ALA B O 1
ATOM 4347 N N . LEU B 1 224 ? 6.188 6.629 9.242 1 96.5 224 LEU B N 1
ATOM 4348 C CA . LEU B 1 224 ? 7.098 5.68 9.875 1 96.5 224 LEU B CA 1
ATOM 4349 C C . LEU B 1 224 ? 8.5 5.781 9.273 1 96.5 224 LEU B C 1
ATOM 4351 O O . LEU B 1 224 ? 9.492 5.809 10 1 96.5 224 LEU B O 1
ATOM 4355 N N . HIS B 1 225 ? 8.562 5.828 8.008 1 96.94 225 HIS B N 1
ATOM 4356 C CA . HIS B 1 225 ? 9.844 5.945 7.312 1 96.94 225 HIS B CA 1
ATOM 4357 C C . HIS B 1 225 ? 10.586 7.207 7.73 1 96.94 225 HIS B C 1
ATOM 4359 O O . HIS B 1 225 ? 11.773 7.156 8.047 1 96.94 225 HIS B O 1
ATOM 4365 N N . GLU B 1 226 ? 9.859 8.281 7.723 1 96.44 226 GLU B N 1
ATOM 4366 C CA . GLU B 1 226 ? 10.461 9.562 8.094 1 96.44 226 GLU B CA 1
ATOM 4367 C C . GLU B 1 226 ? 10.969 9.531 9.531 1 96.44 226 GLU B C 1
ATOM 4369 O O . GLU B 1 226 ? 12.047 10.055 9.828 1 96.44 226 GLU B O 1
ATOM 4374 N N . CYS B 1 227 ? 10.234 8.961 10.391 1 95.12 227 CYS B N 1
ATOM 4375 C CA . CYS B 1 227 ? 10.625 8.906 11.797 1 95.12 227 CYS B CA 1
ATOM 4376 C C . CYS B 1 227 ? 11.875 8.055 11.984 1 95.12 227 CYS B C 1
ATOM 4378 O O . CYS B 1 227 ? 12.727 8.375 12.812 1 95.12 227 CYS B O 1
ATOM 4380 N N . LYS B 1 228 ? 11.961 7.055 11.234 1 92.81 228 LYS B N 1
ATOM 4381 C CA . LYS B 1 228 ? 13.156 6.215 11.305 1 92.81 228 LYS B CA 1
ATOM 4382 C C . LYS B 1 228 ? 14.391 6.98 10.836 1 92.81 228 LYS B C 1
ATOM 4384 O O . LYS B 1 228 ? 15.492 6.746 11.336 1 92.81 228 LYS B O 1
ATOM 4389 N N . LEU B 1 229 ? 14.188 7.797 9.867 1 93 229 LEU B N 1
ATOM 4390 C CA . LEU B 1 229 ? 15.297 8.617 9.391 1 93 229 LEU B CA 1
ATOM 4391 C C . LEU B 1 229 ? 15.68 9.664 10.43 1 93 229 LEU B C 1
ATOM 4393 O O . LEU B 1 229 ? 16.859 9.961 10.617 1 93 229 LEU B O 1
ATOM 4397 N N . LEU B 1 230 ? 14.703 10.195 11.102 1 92 230 LEU B N 1
ATOM 4398 C CA . LEU B 1 230 ? 14.914 11.266 12.07 1 92 230 LEU B CA 1
ATOM 4399 C C . LEU B 1 230 ? 15.523 10.727 13.359 1 92 230 LEU B C 1
ATOM 4401 O O . LEU B 1 230 ? 16.422 11.344 13.938 1 92 230 LEU B O 1
ATOM 4405 N N . TRP B 1 231 ? 15.008 9.586 13.758 1 91.12 231 TRP B N 1
ATOM 4406 C CA . TRP B 1 231 ? 15.414 8.977 15.023 1 91.12 231 TRP B CA 1
ATOM 4407 C C . TRP B 1 231 ? 15.695 7.488 14.844 1 91.12 231 TRP B C 1
ATOM 4409 O O . TRP B 1 231 ? 14.953 6.645 15.344 1 91.12 231 TRP B O 1
ATOM 4419 N N . PRO B 1 232 ? 16.812 7.113 14.219 1 88.12 232 PRO B N 1
ATOM 4420 C CA . PRO B 1 232 ? 17.094 5.727 13.844 1 88.12 232 PRO B CA 1
ATOM 4421 C C . PRO B 1 232 ? 17.25 4.805 15.047 1 88.12 232 PRO B C 1
ATOM 4423 O O . PRO B 1 232 ? 17 3.6 14.945 1 88.12 232 PRO B O 1
ATOM 4426 N N . ASP B 1 233 ? 17.562 5.312 16.203 1 87.62 233 ASP B N 1
ATOM 4427 C CA . ASP B 1 233 ? 17.875 4.465 17.344 1 87.62 233 ASP B CA 1
ATOM 4428 C C . ASP B 1 233 ? 16.734 4.492 18.359 1 87.62 233 ASP B C 1
ATOM 4430 O O . ASP B 1 233 ? 16.859 3.971 19.469 1 87.62 233 ASP B O 1
ATOM 4434 N N . THR B 1 234 ? 15.656 5.113 18 1 91.5 234 THR B N 1
ATOM 4435 C CA . THR B 1 234 ? 14.516 5.211 18.906 1 91.5 234 THR B CA 1
ATOM 4436 C C . THR B 1 234 ? 13.359 4.355 18.422 1 91.5 234 THR B C 1
ATOM 4438 O O . THR B 1 234 ? 12.945 4.461 17.266 1 91.5 234 THR B O 1
ATOM 4441 N N . PRO B 1 235 ? 12.828 3.492 19.266 1 91.56 235 PRO B N 1
ATOM 4442 C CA . PRO B 1 235 ? 11.703 2.662 18.844 1 91.56 235 PRO B CA 1
ATOM 4443 C C . PRO B 1 235 ? 10.398 3.449 18.734 1 91.56 235 PRO B C 1
ATOM 4445 O O . PRO B 1 235 ? 10.25 4.492 19.375 1 91.56 235 PRO B O 1
ATOM 4448 N N . ILE B 1 236 ? 9.523 2.918 17.984 1 93.75 236 ILE B N 1
ATOM 4449 C CA . ILE B 1 236 ? 8.195 3.502 17.859 1 93.75 236 ILE B CA 1
ATOM 4450 C C . ILE B 1 236 ? 7.348 3.1 19.078 1 93.75 236 ILE B C 1
ATOM 4452 O O . ILE B 1 236 ? 7.094 1.913 19.297 1 93.75 236 ILE B O 1
ATOM 4456 N N . LYS B 1 237 ? 6.988 4.07 19.828 1 95.25 237 LYS B N 1
ATOM 4457 C CA . LYS B 1 237 ? 6.137 3.811 20.984 1 95.25 237 LYS B CA 1
ATOM 4458 C C . LYS B 1 237 ? 4.68 3.625 20.562 1 95.25 237 LYS B C 1
ATOM 4460 O O . LYS B 1 237 ? 4.012 2.695 21.016 1 95.25 237 LYS B O 1
ATOM 4465 N N . CYS B 1 238 ? 4.277 4.531 19.734 1 95.75 238 CYS B N 1
ATOM 4466 C CA . CYS B 1 238 ? 2.875 4.484 19.328 1 95.75 238 CYS B CA 1
ATOM 4467 C C . CYS B 1 238 ? 2.664 5.215 18 1 95.75 238 CYS B C 1
ATOM 4469 O O . CYS B 1 238 ? 3.195 6.309 17.797 1 95.75 238 CYS B O 1
ATOM 4471 N N . LEU B 1 239 ? 1.97 4.566 17.125 1 98.12 239 LEU B N 1
ATOM 4472 C CA . LEU B 1 239 ? 1.505 5.172 15.875 1 98.12 239 LEU B CA 1
ATOM 4473 C C . LEU B 1 239 ? -0.019 5.191 15.82 1 98.12 239 LEU B C 1
ATOM 4475 O O . LEU B 1 239 ? -0.657 4.137 15.75 1 98.12 239 LEU B O 1
ATOM 4479 N N . VAL B 1 240 ? -0.557 6.406 15.898 1 98.62 240 VAL B N 1
ATOM 4480 C CA . VAL B 1 240 ? -2 6.59 15.781 1 98.62 240 VAL B CA 1
ATOM 4481 C C . VAL B 1 240 ? -2.354 7.016 14.359 1 98.62 240 VAL B C 1
ATOM 4483 O O . VAL B 1 240 ? -1.928 8.078 13.898 1 98.62 240 VAL B O 1
ATOM 4486 N N . SER B 1 241 ? -3.064 6.156 13.688 1 98.69 241 SER B N 1
ATOM 4487 C CA . SER B 1 241 ? -3.547 6.426 12.336 1 98.69 241 SER B CA 1
ATOM 4488 C C . SER B 1 241 ? -5.031 6.766 12.336 1 98.69 241 SER B C 1
ATOM 4490 O O . SER B 1 241 ? -5.863 5.949 12.742 1 98.69 241 SER B O 1
ATOM 4492 N N . LEU B 1 242 ? -5.363 7.992 11.867 1 98.69 242 LEU B N 1
ATOM 4493 C CA . LEU B 1 242 ? -6.754 8.445 11.867 1 98.69 242 LEU B CA 1
ATOM 4494 C C . LEU B 1 242 ? -7.316 8.438 10.445 1 98.69 242 LEU B C 1
ATOM 4496 O O . LEU B 1 242 ? -6.812 9.141 9.57 1 98.69 242 LEU B O 1
ATOM 4500 N N . GLY B 1 243 ? -8.367 7.605 10.297 1 97.81 243 GLY B N 1
ATOM 4501 C CA . GLY B 1 243 ? -9.109 7.641 9.039 1 97.81 243 GLY B CA 1
ATOM 4502 C C . GLY B 1 243 ? -10.188 8.703 9.016 1 97.81 243 GLY B C 1
ATOM 4503 O O . GLY B 1 243 ? -10.438 9.367 10.023 1 97.81 243 GLY B O 1
ATOM 4504 N N . THR B 1 244 ? -10.781 8.828 7.812 1 95.88 244 THR B N 1
ATOM 4505 C CA . THR B 1 244 ? -11.844 9.82 7.66 1 95.88 244 THR B CA 1
ATOM 4506 C C . THR B 1 244 ? -13.195 9.141 7.465 1 95.88 244 THR B C 1
ATOM 4508 O O . THR B 1 244 ? -14.125 9.742 6.926 1 95.88 244 THR B O 1
ATOM 4511 N N . GLY B 1 245 ? -13.242 7.965 7.844 1 94.44 245 GLY B N 1
ATOM 4512 C CA . GLY B 1 245 ? -14.492 7.223 7.77 1 94.44 245 GLY B CA 1
ATOM 4513 C C . GLY B 1 245 ? -14.672 6.484 6.457 1 94.44 245 GLY B C 1
ATOM 4514 O O . GLY B 1 245 ? -14.008 6.797 5.465 1 94.44 245 GLY B O 1
ATOM 4515 N N . TYR B 1 246 ? -15.5 5.438 6.559 1 90 246 TYR B N 1
ATOM 4516 C CA . TYR B 1 246 ? -15.836 4.676 5.363 1 90 246 TYR B CA 1
ATOM 4517 C C . TYR B 1 246 ? -17.312 4.285 5.355 1 90 246 TYR B C 1
ATOM 4519 O O . TYR B 1 246 ? -17.938 4.199 6.41 1 90 246 TYR B O 1
ATOM 4527 N N . TYR B 1 247 ? -17.781 4.227 4.133 1 86.81 247 TYR B N 1
ATOM 4528 C CA . TYR B 1 247 ? -19.172 3.824 3.971 1 86.81 247 TYR B CA 1
ATOM 4529 C C . TYR B 1 247 ? -19.281 2.43 3.363 1 86.81 247 TYR B C 1
ATOM 4531 O O . TYR B 1 247 ? -18.625 2.135 2.359 1 86.81 247 TYR B O 1
ATOM 4539 N N . CYS B 1 248 ? -19.938 1.489 4.008 1 78.12 248 CYS B N 1
ATOM 4540 C CA . CYS B 1 248 ? -20.25 0.168 3.479 1 78.12 248 CYS B CA 1
ATOM 4541 C C . CYS B 1 248 ? -21.766 -0.022 3.346 1 78.12 248 CYS B C 1
ATOM 4543 O O . CYS B 1 248 ? -22.469 -0.111 4.352 1 78.12 248 CYS B O 1
ATOM 4545 N N . PRO B 1 249 ? -22.125 0.04 2.014 1 71.06 249 PRO B N 1
ATOM 4546 C CA . PRO B 1 249 ? -23.578 -0.154 1.86 1 71.06 249 PRO B CA 1
ATOM 4547 C C . PRO B 1 249 ? -24.047 -1.518 2.361 1 71.06 249 PRO B C 1
ATOM 4549 O O . PRO B 1 249 ? -23.266 -2.479 2.363 1 71.06 249 PRO B O 1
ATOM 4552 N N . SER B 1 250 ? -25.125 -1.581 3.039 1 59.88 250 SER B N 1
ATOM 4553 C CA . SER B 1 250 ? -25.703 -2.828 3.537 1 59.88 250 SER B CA 1
ATOM 4554 C C . SER B 1 250 ? -25.859 -3.85 2.414 1 59.88 250 SER B C 1
ATOM 4556 O O . SER B 1 250 ? -25.969 -3.48 1.242 1 59.88 250 SER B O 1
ATOM 4558 N N . SER B 1 251 ? -25.484 -5.168 2.699 1 55.53 251 SER B N 1
ATOM 4559 C CA . SER B 1 251 ? -25.5 -6.344 1.832 1 55.53 251 SER B CA 1
ATOM 4560 C C . SER B 1 251 ? -26.641 -6.254 0.812 1 55.53 251 SER B C 1
ATOM 4562 O O . SER B 1 251 ? -26.5 -6.738 -0.313 1 55.53 251 SER B O 1
ATOM 4564 N N . ASP B 1 252 ? -27.734 -5.672 1.229 1 51 252 ASP B N 1
ATOM 4565 C CA . ASP B 1 252 ? -28.891 -5.703 0.338 1 51 252 ASP B CA 1
ATOM 4566 C C . ASP B 1 252 ? -28.688 -4.758 -0.846 1 51 252 ASP B C 1
ATOM 4568 O O . ASP B 1 252 ? -29.422 -4.832 -1.832 1 51 252 ASP B O 1
ATOM 4572 N N . GLN B 1 253 ? -27.828 -3.881 -0.775 1 52.25 253 GLN B N 1
ATOM 4573 C CA . GLN B 1 253 ? -27.609 -2.998 -1.916 1 52.25 253 GLN B CA 1
ATOM 4574 C C . GLN B 1 253 ? -26.422 -3.469 -2.748 1 52.25 253 GLN B C 1
ATOM 4576 O O . GLN B 1 253 ? -25.266 -3.305 -2.342 1 52.25 253 GLN B O 1
ATOM 4581 N N . GLU B 1 254 ? -26.547 -4.582 -3.279 1 52.78 254 GLU B N 1
ATOM 4582 C CA . GLU B 1 254 ? -25.578 -5.203 -4.164 1 52.78 254 GLU B CA 1
ATOM 4583 C C . GLU B 1 254 ? -24.906 -4.172 -5.07 1 52.78 254 GLU B C 1
ATOM 4585 O O . GLU B 1 254 ? -25.594 -3.461 -5.812 1 52.78 254 GLU B O 1
ATOM 4590 N N . VAL B 1 255 ? -23.906 -3.566 -4.648 1 58.22 255 VAL B N 1
ATOM 4591 C CA . VAL B 1 255 ? -23.219 -2.752 -5.645 1 58.22 255 VAL B CA 1
ATOM 4592 C C . VAL B 1 255 ? -22.984 -3.572 -6.91 1 58.22 255 VAL B C 1
ATOM 4594 O O . VAL B 1 255 ? -22.312 -4.602 -6.875 1 58.22 255 VAL B O 1
ATOM 4597 N N . LYS B 1 256 ? -23.875 -3.453 -7.824 1 63.12 256 LYS B N 1
ATOM 4598 C CA . LYS B 1 256 ? -23.812 -4.211 -9.07 1 63.12 256 LYS B CA 1
ATOM 4599 C C . LYS B 1 256 ? -22.672 -3.721 -9.953 1 63.12 256 LYS B C 1
ATOM 4601 O O . LYS B 1 256 ? -22.641 -2.549 -10.336 1 63.12 256 LYS B O 1
ATOM 4606 N N . PHE B 1 257 ? -21.641 -4.57 -9.82 1 72.94 257 PHE B N 1
ATOM 4607 C CA . PHE B 1 257 ? -20.672 -4.324 -10.875 1 72.94 257 PHE B CA 1
ATOM 4608 C C . PHE B 1 257 ? -21.328 -4.41 -12.25 1 72.94 257 PHE B C 1
ATOM 4610 O O . PHE B 1 257 ? -21.906 -5.434 -12.609 1 72.94 257 PHE B O 1
ATOM 4617 N N . ASP B 1 258 ? -21.453 -3.303 -12.898 1 71.94 258 ASP B N 1
ATOM 4618 C CA . ASP B 1 258 ? -22.188 -3.316 -14.164 1 71.94 258 ASP B CA 1
ATOM 4619 C C . ASP B 1 258 ? -21.234 -3.439 -15.352 1 71.94 258 ASP B C 1
ATOM 4621 O O . ASP B 1 258 ? -21.656 -3.441 -16.5 1 71.94 258 ASP B O 1
ATOM 4625 N N . GLY B 1 259 ? -20.016 -3.535 -15.078 1 71.19 259 GLY B N 1
ATOM 4626 C CA . GLY B 1 259 ? -19.062 -3.785 -16.141 1 71.19 259 GLY B CA 1
ATOM 4627 C C . GLY B 1 259 ? -18.781 -2.561 -16.984 1 71.19 259 GLY B C 1
ATOM 4628 O O . GLY B 1 259 ? -17.953 -2.607 -17.906 1 71.19 259 GLY B O 1
ATOM 4629 N N . SER B 1 260 ? -19.391 -1.39 -16.625 1 74.69 260 SER B N 1
ATOM 4630 C CA . SER B 1 260 ? -19.203 -0.164 -17.391 1 74.69 260 SER B CA 1
ATOM 4631 C C . SER B 1 260 ? -17.797 0.411 -17.172 1 74.69 260 SER B C 1
ATOM 4633 O O . SER 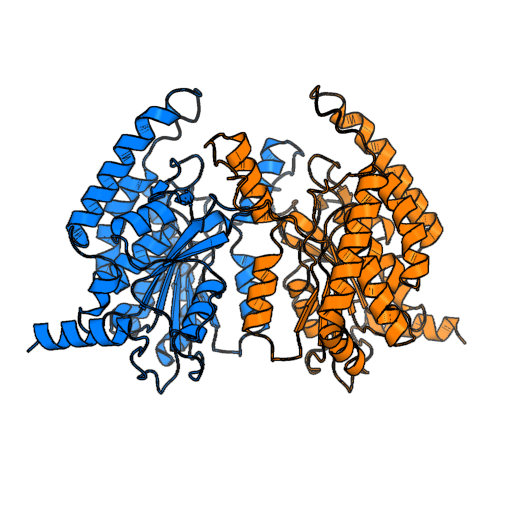B 1 260 ? -17.156 0.118 -16.156 1 74.69 260 SER B O 1
ATOM 4635 N N . LEU B 1 261 ? -17.406 1.157 -18.125 1 70.56 261 LEU B N 1
ATOM 4636 C CA . LEU B 1 261 ? -16.109 1.817 -18.031 1 70.56 261 LEU B CA 1
ATOM 4637 C C . LEU B 1 261 ? -16.078 2.785 -16.844 1 70.56 261 LEU B C 1
ATOM 4639 O O . LEU B 1 261 ? -15.047 2.924 -16.172 1 70.56 261 LEU B O 1
ATOM 4643 N N . SER B 1 262 ? -17.219 3.398 -16.688 1 75.62 262 SER B N 1
ATOM 4644 C CA . SER B 1 262 ? -17.312 4.32 -15.562 1 75.62 262 SER B CA 1
ATOM 4645 C C . SER B 1 262 ? -17.109 3.59 -14.234 1 75.62 262 SER B C 1
ATOM 4647 O O . SER B 1 262 ? -16.453 4.102 -13.328 1 75.62 262 SER B O 1
ATOM 4649 N N . ASN B 1 263 ? -17.641 2.438 -14.18 1 79.12 263 ASN B N 1
ATOM 4650 C CA . ASN B 1 263 ? -17.484 1.642 -12.969 1 79.12 263 ASN B CA 1
ATOM 4651 C C . ASN B 1 263 ? -16.047 1.163 -12.805 1 79.12 263 ASN B C 1
ATOM 4653 O O . ASN B 1 263 ? -15.5 1.189 -11.695 1 79.12 263 ASN B O 1
ATOM 4657 N N . LYS B 1 264 ? -15.531 0.702 -13.844 1 76.62 264 LYS B N 1
ATOM 4658 C CA . LYS B 1 264 ? -14.141 0.261 -13.805 1 76.62 264 LYS B CA 1
ATOM 4659 C C . LYS B 1 264 ? -13.211 1.401 -13.398 1 76.62 264 LYS B C 1
ATOM 4661 O O . LYS B 1 264 ? -12.281 1.199 -12.617 1 76.62 264 LYS B O 1
ATOM 4666 N N . PHE B 1 265 ? -13.57 2.516 -13.781 1 76.81 265 PHE B N 1
ATOM 4667 C CA . PHE B 1 265 ? -12.789 3.695 -13.43 1 76.81 265 PHE B CA 1
ATOM 4668 C C . PHE B 1 265 ? -12.922 4.012 -11.945 1 76.81 265 PHE B C 1
ATOM 4670 O O . PHE B 1 265 ? -11.93 4.332 -11.281 1 76.81 265 PHE B O 1
ATOM 4677 N N . LYS B 1 266 ? -14.062 3.898 -11.547 1 79.69 266 LYS B N 1
ATOM 4678 C CA . LYS B 1 266 ? -14.289 4.137 -10.125 1 79.69 266 LYS B CA 1
ATOM 4679 C C . LYS B 1 266 ? -13.5 3.143 -9.266 1 79.69 266 LYS B C 1
ATOM 4681 O O . LYS B 1 266 ? -12.938 3.512 -8.242 1 79.69 266 LYS B O 1
ATOM 4686 N N . ILE B 1 267 ? -13.414 1.984 -9.734 1 83 267 ILE B N 1
ATOM 4687 C CA . ILE B 1 267 ? -12.68 0.947 -9.016 1 83 267 ILE B CA 1
ATOM 4688 C C . ILE B 1 267 ? -11.195 1.299 -8.984 1 83 267 ILE B C 1
ATOM 4690 O O . ILE B 1 267 ? -10.531 1.137 -7.953 1 83 267 ILE B O 1
ATOM 4694 N N . ILE B 1 268 ? -10.734 1.796 -10.039 1 83.19 268 ILE B N 1
ATOM 4695 C CA . ILE B 1 268 ? -9.328 2.164 -10.141 1 83.19 268 ILE B CA 1
ATOM 4696 C C . ILE B 1 268 ? -9.023 3.314 -9.188 1 83.19 268 ILE B C 1
ATOM 4698 O O . ILE B 1 268 ? -8.008 3.299 -8.492 1 83.19 268 ILE B O 1
ATOM 4702 N N . ILE B 1 269 ? -9.914 4.219 -9.07 1 82.5 269 ILE B N 1
ATOM 4703 C CA . ILE B 1 269 ? -9.75 5.348 -8.164 1 82.5 269 ILE B CA 1
ATOM 4704 C C . ILE B 1 269 ? -9.781 4.859 -6.719 1 82.5 269 ILE B C 1
ATOM 4706 O O . ILE B 1 269 ? -8.945 5.25 -5.902 1 82.5 269 ILE B O 1
ATOM 4710 N N . ASP B 1 270 ? -10.711 3.982 -6.484 1 84.56 270 ASP B N 1
ATOM 4711 C CA . ASP B 1 270 ? -10.828 3.424 -5.141 1 84.56 270 ASP B CA 1
ATOM 4712 C C . ASP B 1 270 ? -9.57 2.662 -4.746 1 84.56 270 ASP B C 1
ATOM 4714 O O . ASP B 1 270 ? -9.141 2.709 -3.592 1 84.56 270 ASP B O 1
ATOM 4718 N N . SER B 1 271 ? -9.031 2.066 -5.711 1 86.19 271 SER B N 1
ATOM 4719 C CA . SER B 1 271 ? -7.805 1.312 -5.477 1 86.19 271 SER B CA 1
ATOM 4720 C C . SER B 1 271 ? -6.625 2.244 -5.215 1 86.19 271 SER B C 1
ATOM 4722 O O . SER B 1 271 ? -5.84 2.014 -4.297 1 86.19 271 SER B O 1
ATOM 4724 N N . ALA B 1 272 ? -6.555 3.252 -5.984 1 84.88 272 ALA B N 1
ATOM 4725 C CA . ALA B 1 272 ? -5.449 4.199 -5.867 1 84.88 272 ALA B CA 1
ATOM 4726 C C . ALA B 1 272 ? -5.523 4.965 -4.547 1 84.88 272 ALA B C 1
ATOM 4728 O O . ALA B 1 272 ? -4.5 5.387 -4.008 1 84.88 272 ALA B O 1
ATOM 4729 N N . THR B 1 273 ? -6.699 5.102 -4.004 1 86.56 273 THR B N 1
ATOM 4730 C CA . THR B 1 273 ? -6.887 5.926 -2.812 1 86.56 273 THR B CA 1
ATOM 4731 C C . THR B 1 273 ? -7.18 5.055 -1.596 1 86.56 273 THR B C 1
ATOM 4733 O O . THR B 1 273 ? -7.652 5.551 -0.569 1 86.56 273 THR B O 1
ATOM 4736 N N . ASP B 1 274 ? -6.887 3.859 -1.735 1 89.38 274 ASP B N 1
ATOM 4737 C CA . ASP B 1 274 ? -7.152 2.896 -0.673 1 89.38 274 ASP B CA 1
ATOM 4738 C C . ASP B 1 274 ? -6.301 3.186 0.56 1 89.38 274 ASP B C 1
ATOM 4740 O O . ASP B 1 274 ? -5.133 3.559 0.439 1 89.38 274 ASP B O 1
ATOM 4744 N N . THR B 1 275 ? -6.945 3.02 1.749 1 92.75 275 THR B N 1
ATOM 4745 C CA . THR B 1 275 ? -6.227 3.248 2.998 1 92.75 275 THR B CA 1
ATOM 4746 C C . THR B 1 275 ? -6.012 1.936 3.748 1 92.75 275 THR B C 1
ATOM 4748 O O . THR B 1 275 ? -5.227 1.877 4.695 1 92.75 275 THR B O 1
ATOM 4751 N N . LEU B 1 276 ? -6.609 0.889 3.287 1 91.56 276 LEU B N 1
ATOM 4752 C CA . LEU B 1 276 ? -6.633 -0.366 4.027 1 91.56 276 LEU B CA 1
ATOM 4753 C C . LEU B 1 276 ? -5.324 -1.13 3.844 1 91.56 276 LEU B C 1
ATOM 4755 O O . LEU B 1 276 ? -4.863 -1.81 4.762 1 91.56 276 LEU B O 1
ATOM 4759 N N . LYS B 1 277 ? -4.797 -1.041 2.697 1 92.75 277 LYS B N 1
ATOM 4760 C CA . LYS B 1 277 ? -3.584 -1.798 2.4 1 92.75 277 LYS B CA 1
ATOM 4761 C C . LYS B 1 277 ? -2.486 -1.491 3.416 1 92.75 277 LYS B C 1
ATOM 4763 O O . LYS B 1 277 ? -1.926 -2.404 4.027 1 92.75 277 LYS B O 1
ATOM 4768 N N . ILE B 1 278 ? -2.244 -0.238 3.57 1 95 278 ILE B N 1
ATOM 4769 C CA . ILE B 1 278 ? -1.201 0.178 4.504 1 95 278 ILE B CA 1
ATOM 4770 C C . ILE B 1 278 ? -1.596 -0.209 5.926 1 95 278 ILE B C 1
ATOM 4772 O O . ILE B 1 278 ? -0.761 -0.681 6.699 1 95 278 ILE B O 1
ATOM 4776 N N . HIS B 1 279 ? -2.863 -0.032 6.25 1 96.25 279 HIS B N 1
ATOM 4777 C CA . HIS B 1 279 ? -3.354 -0.432 7.566 1 96.25 279 HIS B CA 1
ATOM 4778 C C . HIS B 1 279 ? -3.072 -1.907 7.832 1 96.25 279 HIS B C 1
ATOM 4780 O O . HIS B 1 279 ? -2.533 -2.262 8.883 1 96.25 279 HIS B O 1
ATOM 4786 N N . ASN B 1 280 ? -3.389 -2.734 6.883 1 94.31 280 ASN B N 1
ATOM 4787 C CA . ASN B 1 280 ? -3.227 -4.176 7.055 1 94.31 280 ASN B CA 1
ATOM 4788 C C . ASN B 1 280 ? -1.759 -4.559 7.215 1 94.31 280 ASN B C 1
ATOM 4790 O O . ASN B 1 280 ? -1.423 -5.402 8.047 1 94.31 280 ASN B O 1
ATOM 4794 N N . VAL B 1 281 ? -0.947 -3.934 6.465 1 94.94 281 VAL B N 1
ATOM 4795 C CA . VAL B 1 281 ? 0.478 -4.242 6.531 1 94.94 281 VAL B CA 1
ATOM 4796 C C . VAL B 1 281 ? 1.034 -3.844 7.895 1 94.94 281 VAL B C 1
ATOM 4798 O O . VAL B 1 281 ? 1.731 -4.629 8.539 1 94.94 281 VAL B O 1
ATOM 4801 N N . LEU B 1 282 ? 0.72 -2.652 8.289 1 96.31 282 LEU B N 1
ATOM 4802 C CA . LEU B 1 282 ? 1.243 -2.16 9.562 1 96.31 282 LEU B CA 1
ATOM 4803 C C . LEU B 1 282 ? 0.705 -2.986 10.727 1 96.31 282 LEU B C 1
ATOM 4805 O O . LEU B 1 282 ? 1.445 -3.309 11.656 1 96.31 282 LEU B O 1
ATOM 4809 N N . LYS B 1 283 ? -0.521 -3.295 10.602 1 94.69 283 LYS B N 1
ATOM 4810 C CA . LYS B 1 283 ? -1.136 -4.117 11.641 1 94.69 283 LYS B CA 1
ATOM 4811 C C . LYS B 1 283 ? -0.451 -5.477 11.742 1 94.69 283 LYS B C 1
ATOM 4813 O O . LYS B 1 283 ? -0.261 -6.004 12.836 1 94.69 283 LYS B O 1
ATOM 4818 N N . ASP B 1 284 ? -0.056 -6.023 10.648 1 93 284 ASP B N 1
ATOM 4819 C CA . ASP B 1 284 ? 0.543 -7.352 10.586 1 93 284 ASP B CA 1
ATOM 4820 C C . ASP B 1 284 ? 1.977 -7.332 11.109 1 93 284 ASP B C 1
ATOM 4822 O O . ASP B 1 284 ? 2.439 -8.312 11.703 1 93 284 ASP B O 1
ATOM 4826 N N . ILE B 1 285 ? 2.676 -6.266 10.875 1 92.62 285 ILE B N 1
ATOM 4827 C CA . ILE B 1 285 ? 4.121 -6.359 11.039 1 92.62 285 ILE B CA 1
ATOM 4828 C C . ILE B 1 285 ? 4.547 -5.629 12.312 1 92.62 285 ILE B C 1
ATOM 4830 O O . ILE B 1 285 ? 5.453 -6.078 13.016 1 92.62 285 ILE B O 1
ATOM 4834 N N . LEU B 1 286 ? 3.908 -4.527 12.641 1 93.62 286 LEU B N 1
ATOM 4835 C CA . LEU B 1 286 ? 4.312 -3.781 13.828 1 93.62 286 LEU B CA 1
ATOM 4836 C C . LEU B 1 286 ? 3.93 -4.531 15.102 1 93.62 286 LEU B C 1
ATOM 4838 O O . LEU B 1 286 ? 2.967 -5.301 15.109 1 93.62 286 LEU B O 1
ATOM 4842 N N . PRO B 1 287 ? 4.703 -4.305 16.125 1 89.81 287 PRO B N 1
ATOM 4843 C CA . PRO B 1 287 ? 4.371 -4.957 17.391 1 89.81 287 PRO B CA 1
ATOM 4844 C C . PRO B 1 287 ? 2.977 -4.598 17.906 1 89.81 287 PRO B C 1
ATOM 4846 O O . PRO B 1 287 ? 2.508 -3.477 17.688 1 89.81 287 PRO B O 1
ATOM 4849 N N . ALA B 1 288 ? 2.531 -5.625 18.609 1 88.19 288 ALA B N 1
ATOM 4850 C CA . ALA B 1 288 ? 1.213 -5.398 19.203 1 88.19 288 ALA B CA 1
ATOM 4851 C C . ALA B 1 288 ? 1.234 -4.207 20.156 1 88.19 288 ALA B C 1
ATOM 4853 O O . ALA B 1 288 ? 2.148 -4.078 20.969 1 88.19 288 ALA B O 1
ATOM 4854 N N . GLY B 1 289 ? 0.385 -3.301 20 1 91.75 289 GLY B N 1
ATOM 4855 C CA . GLY B 1 289 ? 0.286 -2.16 20.891 1 91.75 289 GLY B CA 1
ATOM 4856 C C . GLY B 1 289 ? 0.996 -0.926 20.375 1 91.75 289 GLY B C 1
ATOM 4857 O O . GLY B 1 289 ? 0.918 0.146 20.969 1 91.75 289 GLY B O 1
ATOM 4858 N N . ALA B 1 290 ? 1.641 -1.092 19.281 1 94.38 290 ALA B N 1
ATOM 4859 C CA . ALA B 1 290 ? 2.381 0.05 18.75 1 94.38 290 ALA B CA 1
ATOM 4860 C C . ALA B 1 290 ? 1.591 0.748 17.656 1 94.38 290 ALA B C 1
ATOM 4862 O O . ALA B 1 290 ? 1.955 1.844 17.219 1 94.38 290 ALA B O 1
ATOM 4863 N N . TYR B 1 291 ? 0.558 0.123 17.281 1 97.5 291 TYR B N 1
ATOM 4864 C CA . TYR B 1 291 ? -0.196 0.67 16.156 1 97.5 291 TYR B CA 1
ATOM 4865 C C . TYR B 1 291 ? -1.691 0.671 16.453 1 97.5 291 TYR B C 1
ATOM 4867 O O . TYR B 1 291 ? -2.264 -0.365 16.797 1 97.5 291 TYR B O 1
ATOM 4875 N N . TYR B 1 292 ? -2.324 1.87 16.281 1 98.12 292 TYR B N 1
ATOM 4876 C CA . TYR B 1 292 ? -3.758 2.049 16.484 1 98.12 292 TYR B CA 1
ATOM 4877 C C . TYR B 1 292 ? -4.387 2.785 15.305 1 98.12 292 TYR B C 1
ATOM 4879 O O . TYR B 1 292 ? -3.971 3.896 14.969 1 98.12 292 TYR B O 1
ATOM 4887 N N . ARG B 1 293 ? -5.328 2.129 14.734 1 97.94 293 ARG B N 1
ATOM 4888 C CA . ARG B 1 293 ? -6.066 2.777 13.656 1 97.94 293 ARG B CA 1
ATOM 4889 C C . ARG B 1 293 ? -7.516 3.023 14.055 1 97.94 293 ARG B C 1
ATOM 4891 O O . ARG B 1 293 ? -8.195 2.121 14.547 1 97.94 293 ARG B O 1
ATOM 4898 N N . PHE B 1 294 ? -7.965 4.254 13.898 1 98.38 294 PHE B N 1
ATOM 4899 C CA . PHE B 1 294 ? -9.359 4.625 14.102 1 98.38 294 PHE B CA 1
ATOM 4900 C C . PHE B 1 294 ? -9.992 5.102 12.797 1 98.38 294 PHE B C 1
ATOM 4902 O O . PHE B 1 294 ? -9.578 6.117 12.242 1 98.38 294 PHE B O 1
ATOM 4909 N N . ASN B 1 295 ? -10.906 4.418 12.312 1 97.56 295 ASN B N 1
ATOM 4910 C CA . ASN B 1 295 ? -11.633 4.707 11.078 1 97.56 295 ASN B CA 1
ATOM 4911 C C . ASN B 1 295 ? -13.086 4.258 11.164 1 97.56 295 ASN B C 1
ATOM 4913 O O . ASN B 1 295 ? -13.414 3.139 10.773 1 97.56 295 ASN B O 1
ATOM 4917 N N . PRO B 1 296 ? -14.016 5.121 11.523 1 96.94 296 PRO B N 1
ATOM 4918 C CA . PRO B 1 296 ? -15.398 4.734 11.797 1 96.94 296 PRO B CA 1
ATOM 4919 C C . PRO B 1 296 ? -16.188 4.43 10.531 1 96.94 296 PRO B C 1
ATOM 4921 O O . PRO B 1 296 ? -16 5.086 9.5 1 96.94 296 PRO B O 1
ATOM 4924 N N . PRO B 1 297 ? -17.109 3.428 10.664 1 94.38 297 PRO B N 1
ATOM 4925 C CA . PRO B 1 297 ? -18.109 3.303 9.609 1 94.38 297 PRO B CA 1
ATOM 4926 C C . PRO B 1 297 ? -19.125 4.453 9.617 1 94.38 297 PRO B C 1
ATOM 4928 O O . PRO B 1 297 ? -19.5 4.934 10.688 1 94.38 297 PRO B O 1
ATOM 4931 N N . LEU B 1 298 ? -19.469 4.898 8.469 1 94 298 LEU B N 1
ATOM 4932 C CA . LEU B 1 298 ? -20.453 5.969 8.312 1 94 298 LEU B CA 1
ATOM 4933 C C . LEU B 1 298 ? -21.781 5.418 7.812 1 94 298 LEU B C 1
ATOM 4935 O O . LEU B 1 298 ? -21.812 4.484 7.008 1 94 298 LEU B O 1
ATOM 4939 N N . SER B 1 299 ? -22.797 6 8.188 1 91.56 299 SER B N 1
ATOM 4940 C CA . SER B 1 299 ? -24.125 5.52 7.859 1 91.56 299 SER B CA 1
ATOM 4941 C C . SER B 1 299 ? -24.531 5.91 6.441 1 91.56 299 SER B C 1
ATOM 4943 O O . SER B 1 299 ? -25.438 5.32 5.859 1 91.56 299 SER B O 1
ATOM 4945 N N . ARG B 1 300 ? -23.891 6.953 5.957 1 87.44 300 ARG B N 1
ATOM 4946 C CA . ARG B 1 300 ? -24.172 7.414 4.602 1 87.44 300 ARG B CA 1
ATOM 4947 C C . ARG B 1 300 ? -22.875 7.723 3.848 1 87.44 300 ARG B C 1
ATOM 4949 O O . ARG B 1 300 ? -21.844 7.992 4.461 1 87.44 300 ARG B O 1
ATOM 4956 N N . GLN B 1 301 ? -23.109 7.586 2.549 1 81.56 301 GLN B N 1
ATOM 4957 C CA . GLN B 1 301 ? -21.984 7.996 1.72 1 81.56 301 GLN B CA 1
ATOM 4958 C C . GLN B 1 301 ? -21.812 9.516 1.74 1 81.56 301 GLN B C 1
ATOM 4960 O O . GLN B 1 301 ? -22.766 10.258 1.498 1 81.56 301 GLN B O 1
ATOM 4965 N N . VAL B 1 302 ? -20.672 9.922 2.117 1 78.06 302 VAL B N 1
ATOM 4966 C CA . VAL B 1 302 ? -20.359 11.352 2.162 1 78.06 302 VAL B CA 1
ATOM 4967 C C . VAL B 1 302 ? -19.344 11.695 1.08 1 78.06 302 VAL B C 1
ATOM 4969 O O . VAL B 1 302 ? -18.234 11.148 1.067 1 78.06 302 VAL B O 1
ATOM 4972 N N . ALA B 1 303 ? -19.734 12.539 0.222 1 75.69 303 ALA B N 1
ATOM 4973 C CA . ALA B 1 303 ? -18.844 12.961 -0.85 1 75.69 303 ALA B CA 1
ATOM 4974 C C . ALA B 1 303 ? -17.688 13.797 -0.304 1 75.69 303 ALA B C 1
ATOM 4976 O O . ALA B 1 303 ? -17.797 14.391 0.771 1 75.69 303 ALA B O 1
ATOM 4977 N N . ILE B 1 304 ? -16.641 13.836 -1.08 1 74.56 304 ILE B N 1
ATOM 4978 C CA . ILE B 1 304 ? -15.422 14.531 -0.66 1 74.56 304 ILE B CA 1
ATOM 4979 C C . ILE B 1 304 ? -15.711 16.016 -0.52 1 74.56 304 ILE B C 1
ATOM 4981 O O . ILE B 1 304 ? -15.109 16.703 0.316 1 74.56 304 ILE B O 1
ATOM 4985 N N . ASN B 1 305 ? -16.641 16.5 -1.287 1 70.12 305 ASN B N 1
ATOM 4986 C CA . ASN B 1 305 ? -16.969 17.922 -1.268 1 70.12 305 ASN B CA 1
ATOM 4987 C C . ASN B 1 305 ? -18.328 18.156 -0.625 1 70.12 305 ASN B C 1
ATOM 4989 O O . ASN B 1 305 ? -18.984 19.172 -0.899 1 70.12 305 ASN B O 1
ATOM 4993 N N . GLU B 1 306 ? -18.766 17.266 0.198 1 75.88 306 GLU B N 1
ATOM 4994 C CA . GLU B 1 306 ? -20.062 17.391 0.833 1 75.88 306 GLU B CA 1
ATOM 4995 C C . GLU B 1 306 ? -20.109 18.594 1.78 1 75.88 306 GLU B C 1
ATOM 4997 O O . GLU B 1 306 ? -19.234 18.75 2.637 1 75.88 306 GLU B O 1
ATOM 5002 N N . SER B 1 307 ? -21.109 19.5 1.493 1 73.88 307 SER B N 1
ATOM 5003 C CA . SER B 1 307 ? -21.203 20.688 2.344 1 73.88 307 SER B CA 1
ATOM 5004 C C . SER B 1 307 ? -22.547 20.766 3.059 1 73.88 307 SER B C 1
ATOM 5006 O O . SER B 1 307 ? -22.75 21.625 3.914 1 73.88 307 SER B O 1
ATOM 5008 N N . ARG B 1 308 ? -23.516 19.859 2.773 1 83.19 308 ARG B N 1
ATOM 5009 C CA . ARG B 1 308 ? -24.828 19.875 3.4 1 83.19 308 ARG B CA 1
ATOM 5010 C C . ARG B 1 308 ? -24.734 19.578 4.891 1 83.19 308 ARG B C 1
ATOM 5012 O O . ARG B 1 308 ? -24.125 18.578 5.289 1 83.19 308 ARG B O 1
ATOM 5019 N N . GLU B 1 309 ? -25.266 20.312 5.664 1 83.44 309 GLU B N 1
ATOM 5020 C CA . GLU B 1 309 ? -25.156 20.281 7.121 1 83.44 309 GLU B CA 1
ATOM 5021 C C . GLU B 1 309 ? -25.703 18.969 7.68 1 83.44 309 GLU B C 1
ATOM 5023 O O . GLU B 1 309 ? -25.172 18.422 8.648 1 83.44 309 GLU B O 1
ATOM 5028 N N . ASP B 1 310 ? -26.781 18.531 7.207 1 88.5 310 ASP B N 1
ATOM 5029 C CA . ASP B 1 310 ? -27.359 17.297 7.707 1 88.5 310 ASP B CA 1
ATOM 5030 C C . ASP B 1 310 ? -26.422 16.109 7.512 1 88.5 310 ASP B C 1
ATOM 5032 O O . ASP B 1 310 ? -26.344 15.227 8.359 1 88.5 310 ASP B O 1
ATOM 5036 N N . PHE B 1 311 ? -25.734 16.141 6.395 1 87.5 311 PHE B N 1
ATOM 5037 C CA . PHE B 1 311 ? -24.75 15.102 6.133 1 87.5 311 PHE B CA 1
ATOM 5038 C C . PHE B 1 311 ? -23.594 15.195 7.121 1 87.5 311 PHE B C 1
ATOM 5040 O O . PHE B 1 311 ? -23.156 14.18 7.676 1 87.5 311 PHE B O 1
ATOM 5047 N N . LEU B 1 312 ? -23.188 16.359 7.328 1 87.75 312 LEU B N 1
ATOM 5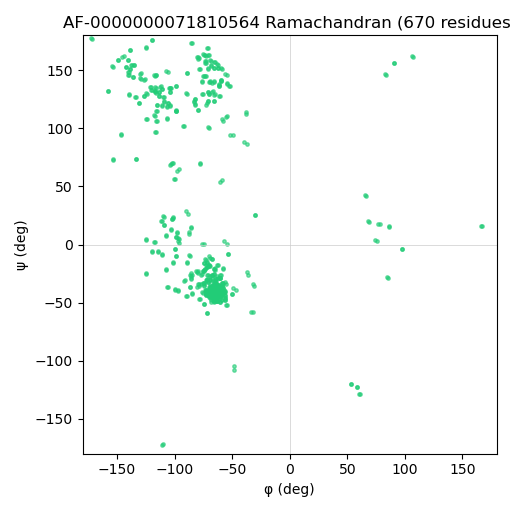048 C CA . LEU B 1 312 ? -22.062 16.562 8.234 1 87.75 312 LEU B CA 1
ATOM 5049 C C . LEU B 1 312 ? -22.438 16.203 9.664 1 87.75 312 LEU B C 1
ATOM 5051 O O . LEU B 1 312 ? -21.656 15.594 10.391 1 87.75 312 LEU B O 1
ATOM 5055 N N . LYS B 1 313 ? -23.625 16.578 10.016 1 91.25 313 LYS B N 1
ATOM 5056 C CA . LYS B 1 313 ? -24.109 16.25 11.352 1 91.25 313 LYS B CA 1
ATOM 5057 C C . LYS B 1 313 ? -24.219 14.742 11.555 1 91.25 313 LYS B C 1
ATOM 5059 O O . LYS B 1 313 ? -23.828 14.227 12.602 1 91.25 313 LYS B O 1
ATOM 5064 N N . GLN B 1 314 ? -24.719 14.109 10.617 1 94.19 314 GLN B N 1
ATOM 5065 C CA . GLN B 1 314 ? -24.828 12.664 10.711 1 94.19 314 GLN B CA 1
ATOM 5066 C C . GLN B 1 314 ? -23.453 12.008 10.789 1 94.19 314 GLN B C 1
ATOM 5068 O O . GLN B 1 314 ? -23.266 11.047 11.531 1 94.19 314 GLN B O 1
ATOM 5073 N N . MET B 1 315 ? -22.594 12.453 10.047 1 94.25 315 MET B N 1
ATOM 5074 C CA . MET B 1 315 ? -21.234 11.945 10.055 1 94.25 315 MET B CA 1
ATOM 5075 C C . MET B 1 315 ? -20.594 12.109 11.438 1 94.25 315 MET B C 1
ATOM 5077 O O . MET B 1 315 ? -19.953 11.188 11.938 1 94.25 315 MET B O 1
ATOM 5081 N N . GLN B 1 316 ? -20.828 13.227 12.023 1 94.38 316 GLN B N 1
ATOM 5082 C CA . GLN B 1 316 ? -20.281 13.477 13.352 1 94.38 316 GLN B CA 1
ATOM 5083 C C . GLN B 1 316 ? -20.969 12.594 14.398 1 94.38 316 GLN B C 1
ATOM 5085 O O . GLN B 1 316 ? -20.312 12.125 15.336 1 94.38 316 GLN B O 1
ATOM 5090 N N . GLU B 1 317 ? -22.234 12.344 14.211 1 96.56 317 GLU B N 1
ATOM 5091 C CA . GLU B 1 317 ? -22.938 11.445 15.117 1 96.56 317 GLU B CA 1
ATOM 5092 C C . GLU B 1 317 ? -22.422 10.016 14.992 1 96.56 317 GLU B C 1
ATOM 5094 O O . GLU B 1 317 ? -22.219 9.336 16 1 96.56 317 GLU B O 1
ATOM 5099 N N . ASP B 1 318 ? -22.234 9.594 13.805 1 97.12 318 ASP B N 1
ATOM 5100 C CA . ASP B 1 318 ? -21.641 8.281 13.586 1 97.12 318 ASP B CA 1
ATOM 5101 C C . ASP B 1 318 ? -20.281 8.172 14.258 1 97.12 318 ASP B C 1
ATOM 5103 O O . ASP B 1 318 ? -19.953 7.148 14.859 1 97.12 318 ASP B O 1
ATOM 5107 N N . THR B 1 319 ? -19.516 9.227 14.164 1 97.69 319 THR B N 1
ATOM 5108 C CA . THR B 1 319 ? -18.188 9.25 14.734 1 97.69 319 THR B CA 1
ATOM 5109 C C . THR B 1 319 ? -18.25 9.188 16.266 1 97.69 319 THR B C 1
ATOM 5111 O O . THR B 1 319 ? -17.469 8.453 16.891 1 97.69 319 THR B O 1
ATOM 5114 N N . GLN B 1 320 ? -19.188 9.891 16.812 1 97.75 320 GLN B N 1
ATOM 5115 C CA . GLN B 1 320 ? -19.328 9.891 18.266 1 97.75 320 GLN B CA 1
ATOM 5116 C C . GLN B 1 320 ? -19.734 8.508 18.766 1 97.75 320 GLN B C 1
ATOM 5118 O O . GLN B 1 320 ? -19.234 8.055 19.812 1 97.75 320 GLN B O 1
ATOM 5123 N N . SER B 1 321 ? -20.609 7.844 18.047 1 97.56 321 SER B N 1
ATOM 5124 C CA . SER B 1 321 ? -20.984 6.477 18.406 1 97.56 321 SER B CA 1
ATOM 5125 C C . SER B 1 321 ? -19.781 5.539 18.344 1 97.56 321 SER B C 1
ATOM 5127 O O . SER B 1 321 ? -19.609 4.676 19.203 1 97.56 321 SER B O 1
ATOM 5129 N N . TYR B 1 322 ? -19.031 5.73 17.359 1 98.12 322 TYR B N 1
ATOM 5130 C CA . TYR B 1 322 ? -17.828 4.938 17.203 1 98.12 322 TYR B CA 1
ATOM 5131 C C . TYR B 1 322 ? -16.859 5.18 18.344 1 98.12 322 TYR B C 1
ATOM 5133 O O . TYR B 1 322 ? -16.266 4.238 18.891 1 98.12 322 TYR B O 1
ATOM 5141 N N . ILE B 1 323 ? -16.656 6.391 18.734 1 98.06 323 ILE B N 1
ATOM 5142 C CA . ILE B 1 323 ? -15.75 6.77 19.812 1 98.06 323 ILE B CA 1
ATOM 5143 C C . ILE B 1 323 ? -16.172 6.086 21.109 1 98.06 323 ILE B C 1
ATOM 5145 O O . ILE B 1 323 ? -15.336 5.578 21.844 1 98.06 323 ILE B O 1
ATOM 5149 N N . LYS B 1 324 ? -17.438 6.043 21.344 1 97.5 324 LYS B N 1
ATOM 5150 C CA . LYS B 1 324 ? -17.953 5.383 22.547 1 97.5 324 LYS B CA 1
ATOM 5151 C C . LYS B 1 324 ? -17.656 3.889 22.516 1 97.5 324 LYS B C 1
ATOM 5153 O O . LYS B 1 324 ? -17.266 3.312 23.531 1 97.5 324 LYS B O 1
ATOM 5158 N N . ARG B 1 325 ? -17.734 3.295 21.391 1 97.38 325 ARG B N 1
ATOM 5159 C CA . ARG B 1 325 ? -17.484 1.864 21.234 1 97.38 325 ARG B CA 1
ATOM 5160 C C . ARG B 1 325 ? -16 1.547 21.375 1 97.38 325 ARG B C 1
ATOM 5162 O O . ARG B 1 325 ? -15.633 0.465 21.844 1 97.38 325 ARG B O 1
ATOM 5169 N N . LYS B 1 326 ? -15.195 2.486 20.984 1 97.44 326 LYS B N 1
ATOM 5170 C CA . LYS B 1 326 ? -13.758 2.252 20.984 1 97.44 326 LYS B CA 1
ATOM 5171 C C . LYS B 1 326 ? -13.086 2.9 22.188 1 97.44 326 LYS B C 1
ATOM 5173 O O . LYS B 1 326 ? -11.883 3.174 22.172 1 97.44 326 LYS B O 1
ATOM 5178 N N . ALA B 1 327 ? -13.82 3.123 23.203 1 96.06 327 ALA B N 1
ATOM 5179 C CA . ALA B 1 327 ? -13.344 3.836 24.391 1 96.06 327 ALA B CA 1
ATOM 5180 C C . ALA B 1 327 ? -12.133 3.131 25 1 96.06 327 ALA B C 1
ATOM 5182 O O . ALA B 1 327 ? -11.18 3.783 25.438 1 96.06 327 ALA B O 1
ATOM 5183 N N . ASN B 1 328 ? -12.125 1.85 24.984 1 96.06 328 ASN B N 1
ATOM 5184 C CA . ASN B 1 328 ? -11.023 1.093 25.562 1 96.06 328 ASN B CA 1
ATOM 5185 C C . ASN B 1 328 ? -9.742 1.259 24.75 1 96.06 328 ASN B C 1
ATOM 5187 O O . ASN B 1 328 ? -8.656 1.421 25.328 1 96.06 328 ASN B O 1
ATOM 5191 N N . GLU B 1 329 ? -9.883 1.172 23.484 1 96.44 329 GLU B N 1
ATOM 5192 C CA . GLU B 1 329 ? -8.719 1.343 22.625 1 96.44 329 GLU B CA 1
ATOM 5193 C C . GLU B 1 329 ? -8.156 2.76 22.719 1 96.44 329 GLU B C 1
ATOM 5195 O O . GLU B 1 329 ? -6.941 2.951 22.75 1 96.44 329 GLU B O 1
ATOM 5200 N N . ILE B 1 330 ? -9.062 3.709 22.781 1 96.94 330 ILE B N 1
ATOM 5201 C CA . ILE B 1 330 ? -8.648 5.098 22.922 1 96.94 330 ILE B CA 1
ATOM 5202 C C . ILE B 1 330 ? -7.961 5.289 24.281 1 96.94 330 ILE B C 1
ATOM 5204 O O . ILE B 1 330 ? -6.965 6.008 24.375 1 96.94 330 ILE B O 1
ATOM 5208 N N . GLY B 1 331 ? -8.477 4.617 25.234 1 96 331 GLY B N 1
ATOM 5209 C CA . GLY B 1 331 ? -7.84 4.648 26.547 1 96 331 GLY B CA 1
ATOM 5210 C C . GLY B 1 331 ? -6.422 4.105 26.531 1 96 331 GLY B C 1
ATOM 5211 O O . GLY B 1 331 ? -5.535 4.656 27.188 1 96 331 GLY B O 1
ATOM 5212 N N . ARG B 1 332 ? -6.199 3.096 25.828 1 96.06 332 ARG B N 1
ATOM 5213 C CA . ARG B 1 332 ? -4.867 2.52 25.703 1 96.06 332 ARG B CA 1
ATOM 5214 C C . ARG B 1 332 ? -3.902 3.502 25.047 1 96.06 332 ARG B C 1
ATOM 5216 O O . ARG B 1 332 ? -2.752 3.627 25.469 1 96.06 332 ARG B O 1
ATOM 5223 N N . VAL B 1 333 ? -4.418 4.141 24.016 1 96.62 333 VAL B N 1
ATOM 5224 C CA . VAL B 1 333 ? -3.613 5.148 23.344 1 96.62 333 VAL B CA 1
ATOM 5225 C C . VAL B 1 333 ? -3.221 6.246 24.328 1 96.62 333 VAL B C 1
ATOM 5227 O O . VAL B 1 333 ? -2.072 6.695 24.344 1 96.62 333 VAL B O 1
ATOM 5230 N N . ASN B 1 334 ? -4.129 6.59 25.141 1 95.38 334 ASN B N 1
ATOM 5231 C CA . ASN B 1 334 ? -3.902 7.668 26.109 1 95.38 334 ASN B CA 1
ATOM 5232 C C . ASN B 1 334 ? -2.82 7.305 27.109 1 95.38 334 ASN B C 1
ATOM 5234 O O . ASN B 1 334 ? -2.055 8.164 27.547 1 95.38 334 ASN B O 1
ATOM 5238 N N . THR B 1 335 ? -2.725 6.098 27.406 1 94.75 335 THR B N 1
ATOM 5239 C CA . THR B 1 335 ? -1.711 5.645 28.359 1 94.75 335 THR B CA 1
ATOM 5240 C C . THR B 1 335 ? -0.32 5.715 27.734 1 94.75 335 THR B C 1
ATOM 5242 O O . THR B 1 335 ? 0.675 5.891 28.438 1 94.75 335 THR B O 1
ATOM 5245 N N . LEU B 1 336 ? -0.272 5.625 26.5 1 94.12 336 LEU B N 1
ATOM 5246 C CA . LEU B 1 336 ? 1.004 5.645 25.781 1 94.12 336 LEU B CA 1
ATOM 5247 C C . LEU B 1 336 ? 1.443 7.074 25.5 1 94.12 336 LEU B C 1
ATOM 5249 O O . LEU B 1 336 ? 2.637 7.344 25.344 1 94.12 336 LEU B O 1
ATOM 5253 N N . LEU B 1 337 ? 0.465 7.914 25.422 1 94.31 337 LEU B N 1
ATOM 5254 C CA . LEU B 1 337 ? 0.748 9.297 25.047 1 94.31 337 LEU B CA 1
ATOM 5255 C C . LEU B 1 337 ? 1.096 10.125 26.266 1 94.31 337 LEU B C 1
ATOM 5257 O O . LEU B 1 337 ? 1.927 11.039 26.203 1 94.31 337 LEU B O 1
#

Radius of gyration: 25.26 Å; Cα contacts (8 Å, |Δi|>4): 1379; chains: 2; bounding box: 55×80×61 Å

Organism: Trichoplax adhaerens (NCBI:txid10228)

Solvent-accessible surface area (backbone atoms only — not comparable to full-atom values): 34545 Å² total; per-residue (Å²): 103,74,68,58,53,15,52,46,42,36,52,34,27,75,72,28,52,58,87,77,76,48,83,83,27,41,30,36,37,21,23,23,31,43,43,54,29,39,56,45,35,37,55,56,44,34,54,53,26,63,74,61,70,45,42,55,27,77,50,29,53,31,34,27,8,3,19,35,14,17,50,51,32,42,41,22,28,72,61,61,31,37,44,69,62,37,50,59,54,44,54,56,46,43,49,46,63,37,55,71,74,78,68,67,76,73,86,73,63,67,65,68,58,44,58,62,40,52,48,50,38,40,48,53,35,29,70,67,67,49,80,78,49,38,28,36,58,51,43,28,41,84,75,40,36,46,37,32,28,29,17,18,33,46,45,46,82,55,75,37,54,25,40,34,25,31,64,55,64,31,85,85,52,80,74,93,54,54,65,49,30,87,43,40,59,49,57,44,40,50,22,7,47,10,32,80,93,77,31,57,69,31,73,60,90,85,39,36,21,28,19,4,27,45,64,31,13,44,30,47,62,59,47,51,53,52,46,42,57,66,37,72,89,48,54,72,44,32,36,41,34,32,33,35,51,44,57,63,70,58,80,86,56,62,52,69,71,75,82,41,68,69,53,54,48,49,48,43,50,51,37,17,43,44,47,57,65,59,50,52,47,50,64,71,68,48,59,90,80,27,66,44,78,49,60,40,67,32,93,56,85,74,55,49,50,57,74,58,60,70,59,52,50,48,49,51,50,35,41,52,54,40,50,64,73,40,43,66,62,54,50,53,50,49,73,73,85,106,73,69,58,54,16,52,46,42,34,51,34,27,73,72,28,52,58,87,79,75,48,85,84,28,41,29,36,36,21,23,22,31,44,42,55,28,39,56,44,35,37,53,54,44,37,53,53,26,62,75,63,70,46,43,55,28,76,51,28,54,31,33,28,8,3,20,37,13,17,49,50,32,43,42,24,32,73,59,62,32,37,43,70,61,36,50,59,56,44,54,58,46,43,50,47,64,34,55,72,74,77,69,66,79,73,86,74,64,67,64,69,58,44,60,61,42,52,49,50,40,42,49,54,35,29,71,67,69,49,81,80,50,39,26,36,58,49,41,29,42,84,76,41,34,46,38,34,29,28,18,19,33,45,48,48,80,55,76,37,54,25,40,32,25,30,63,53,64,31,87,86,52,80,72,92,52,56,65,49,30,87,43,40,58,49,57,44,40,49,21,7,48,9,33,79,93,77,31,57,70,30,71,60,88,88,40,36,20,27,20,4,29,46,64,31,12,42,31,48,61,58,46,50,54,52,46,42,56,67,37,72,88,48,54,72,44,32,35,40,34,32,34,33,51,44,58,67,69,58,82,86,57,61,51,69,70,76,80,41,69,69,54,53,48,50,50,43,50,51,37,17,44,44,46,57,67,60,49,54,48,48,62,71,67,49,58,89,78,28,64,45,76,49,59,40,68,32,94,56,85,72,55,48,51,56,76,57,61,69,61,52,51,50,48,52,51,35,40,52,54,41,50,64,74,39,42,65,61,53,49,54,50,49,72,73,86

InterPro domains:
  IPR002641 Patatin-like phospholipase domain [PF01734] (29-224)
  IPR002641 Patatin-like phospholipase domain [PS51635] (29-224)
  IPR016035 Acyl transferase/acyl hydrolase/lysophospholipase [SSF52151] (25-326)
  IPR045217 Patatin-like phospholipase domain containing protein 8-like [cd07211] (19-326)

Secondary structure (DSSP, 8-state):
-HHHHHHHHHHHHHTT------TT-EEEEEE---GGGHHHHHHHHHHHHHHHTS-HHHH-SEEEEETHHHHHHHHHHTS---HHHHHHHHHHHHHHHH------S-SSTTTTHHHHHHHHHHHHHHHHH-SS--GGGGGGSTTPPEEEEEEEE-SSSS-EEEEEESS---TT---SS-EES-S-HHHHHHHHT--TTTS--EEETTEEEEETHHHHSSTHHHHHHHHHHH-TTS-EEEEEEE---EE---TTS-------HHHHHHHHHHHHT-SHHHHHHHHHHSPTTSEEEE--EESS---TT---HHHHHHHHHHHHHHHHHTHHHHHHHHHH-/-HHHHHHHHHHHHHTT------TT-EEEEEE---GGGHHHHHHHHHHHHHHHTS-HHHH-SEEEEETHHHHHHHHHHTS---HHHHHHHHHHHHHHHH------S-TTTTTTHHHHHHHHHHHHHHHHH-SS--GGGGGGSTTPPEEEEEEEE-SSSS-EEEEEESS---TT---SS-EES-S-HHHHHHHHT--BTTB--EEETTEEEEETHHHHSSTHHHHHHHHHHH-TTS-EEEEEEE---EE---TTS-------HHHHHHHHHHHHT-SHHHHHHHHHHSPTTSEEEE--EESS---TT---HHHHHHHHHHHHHHHHHTHHHHHHHHHH-

Nearest PDB structures (foldseek):
  6aun-assembly1_A  TM=7.882E-01 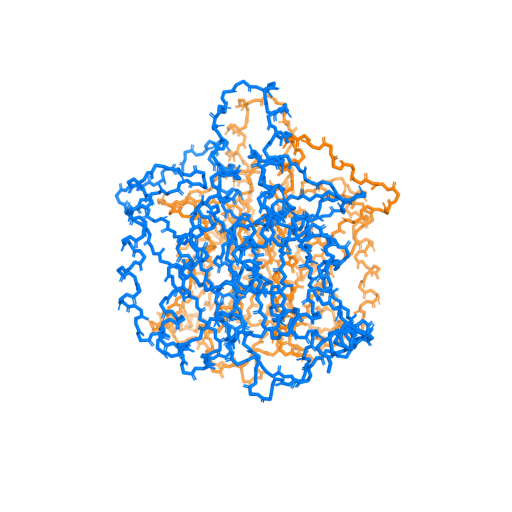 e=1.719E-16  Cricetulus griseus
  5fya-assembly1_B  TM=7.422E-01  e=1.627E-11  Pseudomonas aeruginosa PAO1
  5fya-assembly1_A  TM=7.679E-01  e=5.703E-11  Pseudomonas aeruginosa PAO1
  1cjy-assembly2_B  TM=4.229E-01  e=3.881E-04  Homo sapiens
  2j0x-assembly1_B  TM=2.288E-01  e=2.124E+00  Escherichia coli

pLDDT: mean 84.15, std 16.11, range [31.42, 98.88]

Foldseek 3Di:
DLQVLLVVQLVCLVQANHDQPPQLFFFEEEEFDFQPLCVLLLLLQLVLCVLLVAAPLQVGQEYEYFQLSLLLQCCCQQLVDHSVVVNVLSLVLSCLQQVDDPPVPDDPPLPPVQVVSLVVNLVSCCVRRNDPDFLLSSSSDPSGHKYWYWWWWPLDPHTDIEIAINGDFHPPFDAPHHYDRGHHSSLRNCQQNQAPPRHDWRDDPSITTHHRLQAPRGCQVVRVRVVCRSHVPGHQLAYETEYSADEDDDPVPPPDPPVDPVSVVVVSSCVSRPNVVVVVVCVVPPDDLRYHYDHFHAPDDAHSSRDDPVRVVRSSVSSVVSCVVCVVVSVSVSVSD/DLQVLLVVQLVCLVQANHDQPPQLFFFEEEEFDFQPLCVLLLLLQLVLCVLLVHAPLQVGQEYEYFQLSLLLQCCCQQLVDHSVVVNVLSLVLSCLQQVDDCPVPDPPPLPPVQVVSLVSNLVSCCVRRNDPDFLLSSSSDPSGHKYWYWWWWPLDPHTDIEIAINGDFHPPFDAPHHYDRGHHSSLRNCQQNQAPPRHDWRDDPSITTHHRLQAPRGCQVVRVRVVCRSHVPGHQLAYETEYSADEDDDPVVPPDPPVDPVSVVVVSSCVSRPNVVVVVVCVVPPDDLRYHYDHFHAPDDAHSSRDDPVRVVRSSVSSVVSCVVCVVVSVSVSVSD